Protein AF-0000000080323093 (afdb_homodimer)

Radius of gyration: 22.22 Å; Cα contacts (8 Å, |Δi|>4): 979; chains: 2; bounding box: 50×64×53 Å

Secondary structure (DSSP, 8-state):
--GGGGGGGGSSS--SEEEEEEE-TT--EEEEEEEEEET--HHHHHHHHHH--SHHHHHHH-TTTEEEEEEESS-SSS--TT-EEEEEE-TTSSSPEEEEEEEE-GGGTS--TTHHHHTEEEEEEEEEETTSSSEEEEEEEEEEEETTEEEEEEEEEEEEEESS----SHHHHHHHS-HHHHHHHHHHHHHHHHHHHHHHHHHHHHHH-PPPP---GGGT-/--GGGGGGGGSSS--SEEEEEEE-TT--EEEEEEEEEET--HHHHHHHHHH--SHHHHHHH-TTTEEEEEEES--SSS--TT-EEEEEE-TTSSSPEEEEEEEE-GGGTS-GGGHHHHTEEEEEEEEEETTSSSEEEEEEEEEEEETTEEEEEEEEEEEEEESS----SHHHHHHHS-HHHHHHHHHHHHHHHHHHHHHHHHHHHHHH-PPPP---GGGT-

Structure (mmCIF, N/CA/C/O backbone):
data_AF-0000000080323093-model_v1
#
loop_
_entity.id
_entity.type
_entity.pdbx_description
1 polymer 'DAPG hydrolase PhiG domain-containing protein'
#
loop_
_atom_site.group_PDB
_atom_site.id
_atom_site.type_symbol
_atom_site.label_atom_id
_atom_site.label_alt_id
_atom_site.label_comp_id
_atom_site.label_asym_id
_atom_site.label_entity_id
_atom_site.label_seq_id
_atom_site.pdbx_PDB_ins_code
_atom_site.Cartn_x
_atom_site.Cartn_y
_atom_site.Cartn_z
_atom_site.occupancy
_atom_site.B_iso_or_equiv
_atom_site.auth_seq_id
_atom_site.auth_comp_id
_atom_site.auth_asym_id
_atom_site.auth_atom_id
_atom_site.pdbx_PDB_model_num
ATOM 1 N N . MET A 1 1 ? -12.688 2.469 8.789 1 92 1 MET A N 1
ATOM 2 C CA . MET A 1 1 ? -12.578 2.438 10.242 1 92 1 MET A CA 1
ATOM 3 C C . MET A 1 1 ? -12.906 3.801 10.844 1 92 1 MET A C 1
ATOM 5 O O . MET A 1 1 ? -12.43 4.828 10.359 1 92 1 MET A O 1
ATOM 9 N N . ARG A 1 2 ? -13.719 3.705 11.836 1 95.69 2 ARG A N 1
ATOM 10 C CA . ARG A 1 2 ? -13.945 4.922 12.609 1 95.69 2 ARG A CA 1
ATOM 11 C C . ARG A 1 2 ? -12.844 5.117 13.648 1 95.69 2 ARG A C 1
ATOM 13 O O . ARG A 1 2 ? -12.086 4.191 13.938 1 95.69 2 ARG A O 1
ATOM 20 N N . ILE A 1 3 ? -12.766 6.277 14.125 1 96.12 3 ILE A N 1
ATOM 21 C CA . ILE A 1 3 ? -11.633 6.66 14.961 1 96.12 3 ILE A CA 1
ATOM 22 C C . ILE A 1 3 ? -11.656 5.871 16.266 1 96.12 3 ILE A C 1
ATOM 24 O O . ILE A 1 3 ? -10.609 5.574 16.844 1 96.12 3 ILE A O 1
ATOM 28 N N . GLU A 1 4 ? -12.852 5.418 16.703 1 96.12 4 GLU A N 1
ATOM 29 C CA . GLU A 1 4 ? -13 4.652 17.938 1 96.12 4 GLU A CA 1
ATOM 30 C C . GLU A 1 4 ? -12.359 3.273 17.797 1 96.12 4 GLU A C 1
ATOM 32 O O . GLU A 1 4 ? -12.109 2.602 18.797 1 96.12 4 GLU A O 1
ATOM 37 N N . GLU A 1 5 ? -12.078 2.9 16.625 1 97.12 5 GLU A N 1
ATOM 38 C CA . GLU A 1 5 ? -11.57 1.558 16.359 1 97.12 5 GLU A CA 1
ATOM 39 C C . GLU A 1 5 ? -10.062 1.576 16.109 1 97.12 5 GLU A C 1
ATOM 41 O O . GLU A 1 5 ? -9.492 0.569 15.688 1 97.12 5 GLU A O 1
ATOM 46 N N . VAL A 1 6 ? -9.383 2.65 16.328 1 97.38 6 VAL A N 1
ATOM 47 C CA . VAL A 1 6 ? -8.008 2.852 15.891 1 97.38 6 VAL A CA 1
ATOM 48 C C . VAL A 1 6 ? -7.082 1.861 16.594 1 97.38 6 VAL A C 1
ATOM 50 O O . VAL A 1 6 ? -6.027 1.504 16.078 1 97.38 6 VAL A O 1
ATOM 53 N N . ASN A 1 7 ? -7.457 1.369 17.812 1 97.69 7 ASN A N 1
ATOM 54 C CA . ASN A 1 7 ? -6.621 0.417 18.531 1 97.69 7 ASN A CA 1
ATOM 55 C C . ASN A 1 7 ? -6.508 -0.908 17.781 1 97.69 7 ASN A C 1
ATOM 57 O O . ASN A 1 7 ? -5.617 -1.713 18.062 1 97.69 7 ASN A O 1
ATOM 61 N N . ASP A 1 8 ? -7.395 -1.143 16.797 1 97.25 8 ASP A N 1
ATOM 62 C CA . ASP A 1 8 ? -7.285 -2.338 15.969 1 97.25 8 ASP A CA 1
ATOM 63 C C . ASP A 1 8 ? -5.961 -2.361 15.203 1 97.25 8 ASP A C 1
ATOM 65 O O . ASP A 1 8 ? -5.488 -3.426 14.812 1 97.25 8 ASP A O 1
ATOM 69 N N . LEU A 1 9 ? -5.355 -1.22 14.977 1 97.62 9 LEU A N 1
ATOM 70 C CA . LEU A 1 9 ? -4.082 -1.135 14.273 1 97.62 9 LEU A CA 1
ATOM 71 C C . LEU A 1 9 ? -2.969 -1.793 15.078 1 97.62 9 LEU A C 1
ATOM 73 O O . LEU A 1 9 ? -1.902 -2.1 14.539 1 97.62 9 LEU A O 1
ATOM 77 N N . LEU A 1 10 ? -3.176 -1.991 16.375 1 97.19 10 LEU A N 1
ATOM 78 C CA . LEU A 1 10 ? -2.176 -2.605 17.234 1 97.19 10 LEU A CA 1
ATOM 79 C C . LEU A 1 10 ? -2.195 -4.125 17.094 1 97.19 10 LEU A C 1
ATOM 81 O O . LEU A 1 10 ? -1.268 -4.805 17.547 1 97.19 10 LEU A O 1
ATOM 85 N N . ASN A 1 11 ? -3.252 -4.652 16.516 1 94.56 11 ASN A N 1
ATOM 86 C CA . ASN A 1 11 ? -3.338 -6.094 16.312 1 94.56 11 ASN A CA 1
ATOM 87 C C . ASN A 1 11 ? -2.381 -6.562 15.219 1 94.56 11 ASN A C 1
ATOM 89 O O . ASN A 1 11 ? -2.084 -5.812 14.281 1 94.56 11 ASN A O 1
ATOM 93 N N . PRO A 1 12 ? -1.91 -7.855 15.367 1 93.19 12 PRO A N 1
ATOM 94 C CA . PRO A 1 12 ? -1.049 -8.383 14.312 1 93.19 12 PRO A CA 1
ATOM 95 C C . PRO A 1 12 ? -1.768 -8.508 12.969 1 93.19 12 PRO A C 1
ATOM 97 O O . PRO A 1 12 ? -2.988 -8.68 12.93 1 93.19 12 PRO A O 1
ATOM 100 N N . GLY A 1 13 ? -0.981 -8.477 11.961 1 94 13 GLY A N 1
ATOM 101 C CA . GLY A 1 13 ? -1.533 -8.656 10.625 1 94 13 GLY A CA 1
ATOM 102 C C . GLY A 1 13 ? -2.107 -7.379 10.039 1 94 13 GLY A C 1
ATOM 103 O O . GLY A 1 13 ? -1.53 -6.305 10.203 1 94 13 GLY A O 1
ATOM 104 N N . TYR A 1 14 ? -3.107 -7.543 9.148 1 96.62 14 TYR A N 1
ATOM 105 C CA . TYR A 1 14 ? -3.697 -6.418 8.43 1 96.62 14 TYR A CA 1
ATOM 106 C C . TYR A 1 14 ? -5.215 -6.414 8.578 1 96.62 14 TYR A C 1
ATOM 108 O O . TYR A 1 14 ? -5.82 -7.449 8.867 1 96.62 14 TYR A O 1
ATOM 116 N N . LEU A 1 15 ? -5.801 -5.285 8.43 1 97.25 15 LEU A N 1
ATOM 117 C CA . LEU A 1 15 ? -7.242 -5.102 8.539 1 97.25 15 LEU A CA 1
ATOM 118 C C . LEU A 1 15 ? -7.922 -5.332 7.191 1 97.25 15 LEU A C 1
ATOM 120 O O . LEU A 1 15 ? -7.27 -5.289 6.148 1 97.25 15 LEU A O 1
ATOM 124 N N . PRO A 1 16 ? -9.258 -5.551 7.184 1 97.25 16 PRO A N 1
ATOM 125 C CA . PRO A 1 16 ? -9.984 -5.773 5.93 1 97.25 16 PRO A CA 1
ATOM 126 C C . PRO A 1 16 ? -9.945 -4.566 5 1 97.25 16 PRO A C 1
ATOM 128 O O . PRO A 1 16 ? -10.203 -4.695 3.803 1 97.25 16 PRO A O 1
ATOM 131 N N . PHE A 1 17 ? -9.695 -3.395 5.512 1 97.81 17 PHE A N 1
ATOM 132 C CA . PHE A 1 17 ? -9.57 -2.162 4.742 1 97.81 17 PHE A CA 1
ATOM 133 C C . PHE A 1 17 ? -8.266 -1.45 5.074 1 97.81 17 PHE A C 1
ATOM 135 O O . PHE A 1 17 ? -8.125 -0.864 6.148 1 97.81 17 PHE A O 1
ATOM 142 N N . GLU A 1 18 ? -7.309 -1.492 4.105 1 98.31 18 GLU A N 1
ATOM 143 C CA . GLU A 1 18 ? -5.969 -0.984 4.383 1 98.31 18 GLU A CA 1
ATOM 144 C C . GLU A 1 18 ? -5.609 0.165 3.447 1 98.31 18 GLU A C 1
ATOM 146 O O . GLU A 1 18 ? -4.691 0.937 3.729 1 98.31 18 GLU A O 1
ATOM 151 N N . ALA A 1 19 ? -6.254 0.264 2.299 1 98.62 19 ALA A N 1
ATOM 152 C CA . ALA A 1 19 ? -6.039 1.383 1.385 1 98.62 19 ALA A CA 1
ATOM 153 C C . ALA A 1 19 ? -7.277 1.64 0.533 1 98.62 19 ALA A C 1
ATOM 155 O O . ALA A 1 19 ? -7.863 0.706 -0.022 1 98.62 19 ALA A O 1
ATOM 156 N N . GLY A 1 20 ? -7.613 2.824 0.423 1 98.44 20 GLY A N 1
ATOM 157 C CA . GLY A 1 20 ? -8.812 3.266 -0.27 1 98.44 20 GLY A CA 1
ATOM 158 C C . GLY A 1 20 ? -9.523 4.41 0.431 1 98.44 20 GLY A C 1
ATOM 159 O O . GLY A 1 20 ? -8.922 5.098 1.265 1 98.44 20 GLY A O 1
ATOM 160 N N . TYR A 1 21 ? -10.734 4.695 -0.015 1 98.5 21 TYR A N 1
ATOM 161 C CA . TYR A 1 21 ? -11.586 5.699 0.622 1 98.5 21 TYR A CA 1
ATOM 162 C C . TYR A 1 21 ? -13.039 5.25 0.644 1 98.5 21 TYR A C 1
ATOM 164 O O . TYR A 1 21 ? -13.477 4.508 -0.236 1 98.5 21 TYR A O 1
ATOM 172 N N . LYS A 1 22 ? -13.688 5.672 1.639 1 97.75 22 LYS A N 1
ATOM 173 C CA . LYS A 1 22 ? -15.078 5.293 1.828 1 97.75 22 LYS A CA 1
ATOM 174 C C . LYS A 1 22 ? -15.836 6.348 2.631 1 97.75 22 LYS A C 1
ATOM 176 O O . LYS A 1 22 ? -15.289 6.93 3.568 1 97.75 22 LYS A O 1
ATOM 181 N N . ARG A 1 23 ? -17.078 6.59 2.262 1 98.31 23 ARG A N 1
ATOM 182 C CA . ARG A 1 23 ? -17.953 7.496 2.996 1 98.31 23 ARG A CA 1
ATOM 183 C C . ARG A 1 23 ? -18.984 6.719 3.814 1 98.31 23 ARG A C 1
ATOM 185 O O . ARG A 1 23 ? -19.656 5.828 3.293 1 98.31 23 ARG A O 1
ATOM 192 N N . TYR A 1 24 ? -19.094 6.996 5.051 1 98.06 24 TYR A N 1
ATOM 193 C CA . TYR A 1 24 ? -20.078 6.383 5.938 1 98.06 24 TYR A CA 1
ATOM 194 C C . TYR A 1 24 ? -21.438 7.047 5.781 1 98.06 24 TYR A C 1
ATOM 196 O O . TYR A 1 24 ? -21.562 8.102 5.148 1 98.06 24 TYR A O 1
ATOM 204 N N . GLU A 1 25 ? -22.453 6.48 6.406 1 97.88 25 GLU A N 1
ATOM 205 C CA . GLU A 1 25 ? -23.828 6.934 6.258 1 97.88 25 GLU A CA 1
ATOM 206 C C . GLU A 1 25 ? -24.016 8.336 6.82 1 97.88 25 GLU A C 1
ATOM 208 O O . GLU A 1 25 ? -24.844 9.109 6.328 1 97.88 25 GLU A O 1
ATOM 213 N N . ASP A 1 26 ? -23.281 8.688 7.805 1 98.19 26 ASP A N 1
ATOM 214 C CA . ASP A 1 26 ? -23.406 10.008 8.406 1 98.19 26 ASP A CA 1
ATOM 215 C C . ASP A 1 26 ? -22.547 11.031 7.66 1 98.19 26 ASP A C 1
ATOM 217 O O . ASP A 1 26 ? -22.406 12.172 8.102 1 98.19 26 ASP A O 1
ATOM 221 N N . GLY A 1 27 ? -21.891 10.578 6.582 1 98.56 27 GLY A N 1
ATOM 222 C CA . GLY A 1 27 ? -21.156 11.492 5.711 1 98.56 27 GLY A CA 1
ATOM 223 C C . GLY A 1 27 ? -19.672 11.523 5.992 1 98.56 27 GLY A C 1
ATOM 224 O O . GLY A 1 27 ? -18.906 12.117 5.227 1 98.56 27 GLY A O 1
ATOM 225 N N . LEU A 1 28 ? -19.25 10.914 7.125 1 98.75 28 LEU A N 1
ATOM 226 C CA . LEU A 1 28 ? -17.828 10.844 7.418 1 98.75 28 LEU A CA 1
ATOM 227 C C . LEU A 1 28 ? -17.062 10.172 6.277 1 98.75 28 LEU A C 1
ATOM 229 O O . LEU A 1 28 ? -17.438 9.078 5.84 1 98.75 28 LEU A O 1
ATOM 233 N N . LEU A 1 29 ? -16.125 10.898 5.695 1 98.69 29 LEU A N 1
ATOM 234 C CA . LEU A 1 29 ? -15.266 10.352 4.641 1 98.69 29 LEU A CA 1
ATOM 235 C C . LEU A 1 29 ? -13.945 9.859 5.215 1 98.69 29 LEU A C 1
ATOM 237 O O . LEU A 1 29 ? -13.18 10.641 5.789 1 98.69 29 LEU A O 1
ATOM 241 N N . VAL A 1 30 ? -13.656 8.586 5.051 1 98.75 30 VAL A N 1
ATOM 242 C CA . VAL A 1 30 ? -12.445 7.988 5.605 1 98.75 30 VAL A CA 1
ATOM 243 C C . VAL A 1 30 ? -11.508 7.574 4.473 1 98.75 30 VAL A C 1
ATOM 245 O O . VAL A 1 30 ? -11.953 7.082 3.436 1 98.75 30 VAL A O 1
ATOM 248 N N . VAL A 1 31 ? -10.25 7.891 4.637 1 98.81 31 VAL A N 1
ATOM 249 C CA . VAL A 1 31 ? -9.195 7.496 3.711 1 98.81 31 VAL A CA 1
ATOM 250 C C . VAL A 1 31 ? -8.156 6.648 4.441 1 98.81 31 VAL A C 1
ATOM 252 O O . VAL A 1 31 ? -7.746 6.977 5.559 1 98.81 31 VAL A O 1
ATOM 255 N N . ALA A 1 32 ? -7.824 5.539 3.887 1 98.75 32 ALA A N 1
ATOM 256 C CA . ALA A 1 32 ? -6.727 4.695 4.352 1 98.75 32 ALA A CA 1
ATOM 257 C C . ALA A 1 32 ? -5.652 4.547 3.277 1 98.75 32 ALA A C 1
ATOM 259 O O . ALA A 1 32 ? -5.965 4.383 2.096 1 98.75 32 ALA A O 1
ATOM 260 N N . ALA A 1 33 ? -4.426 4.707 3.67 1 98.44 33 ALA A N 1
ATOM 261 C CA . ALA A 1 33 ? -3.287 4.461 2.791 1 98.44 33 ALA A CA 1
ATOM 262 C C . ALA A 1 33 ? -2.248 3.578 3.475 1 98.44 33 ALA A C 1
ATOM 264 O O . ALA A 1 33 ? -1.997 3.719 4.676 1 98.44 33 ALA A O 1
ATOM 265 N N . ARG A 1 34 ? -1.697 2.695 2.789 1 97.31 34 ARG A N 1
ATOM 266 C CA . ARG A 1 34 ? -0.634 1.823 3.275 1 97.31 34 ARG A CA 1
ATOM 267 C C . ARG A 1 34 ? 0.644 2.014 2.465 1 97.31 34 ARG A C 1
ATOM 269 O O . ARG A 1 34 ? 0.607 2.031 1.233 1 97.31 34 ARG A O 1
ATOM 276 N N . SER A 1 35 ? 1.753 2.096 3.143 1 97.19 35 SER A N 1
ATOM 277 C CA . SER A 1 35 ? 3.055 2.266 2.506 1 97.19 35 SER A CA 1
ATOM 278 C C . SER A 1 35 ? 4.098 1.336 3.121 1 97.19 35 SER A C 1
ATOM 280 O O . SER A 1 35 ? 4.184 1.217 4.344 1 97.19 35 SER A O 1
ATOM 282 N N . SER A 1 36 ? 4.77 0.606 2.301 1 96.12 36 SER A N 1
ATOM 283 C CA . SER A 1 36 ? 6.012 -0.037 2.713 1 96.12 36 SER A CA 1
ATOM 284 C C . SER A 1 36 ? 7.219 0.845 2.41 1 96.12 36 SER A C 1
ATOM 286 O O . SER A 1 36 ? 7.48 1.167 1.249 1 96.12 36 SER A O 1
ATOM 288 N N . LEU A 1 37 ? 7.863 1.289 3.359 1 96.62 37 LEU A N 1
ATOM 289 C CA . LEU A 1 37 ? 9.023 2.158 3.227 1 96.62 37 LEU A CA 1
ATOM 290 C C . LEU A 1 37 ? 10.312 1.396 3.535 1 96.62 37 LEU A C 1
ATOM 292 O O . LEU A 1 37 ? 10.633 1.164 4.703 1 96.62 37 LEU A O 1
ATOM 296 N N . MET A 1 38 ? 11.039 1.141 2.475 1 94.62 38 MET A N 1
ATOM 297 C CA . MET A 1 38 ? 12.234 0.312 2.596 1 94.62 38 MET A CA 1
ATOM 298 C C . MET A 1 38 ? 13.383 1.093 3.238 1 94.62 38 MET A C 1
ATOM 300 O O . MET A 1 38 ? 13.555 2.281 2.965 1 94.62 38 MET A O 1
ATOM 304 N N . ASN A 1 39 ? 14.109 0.459 4.121 1 95.38 39 ASN A N 1
ATOM 305 C CA . ASN A 1 39 ? 15.32 0.994 4.738 1 95.38 39 ASN A CA 1
ATOM 306 C C . ASN A 1 39 ? 15.016 2.209 5.609 1 95.38 39 ASN A C 1
ATOM 308 O O . ASN A 1 39 ? 15.898 3.031 5.863 1 95.38 39 ASN A O 1
ATOM 312 N N . ILE A 1 40 ? 13.82 2.412 5.902 1 97.12 40 ILE A N 1
ATOM 313 C CA . ILE A 1 40 ? 13.367 3.514 6.746 1 97.12 40 ILE A CA 1
ATOM 314 C C . ILE A 1 40 ? 12.719 2.959 8.016 1 97.12 40 ILE A C 1
ATOM 316 O O . ILE A 1 40 ? 11.961 1.991 7.961 1 97.12 40 ILE A O 1
ATOM 320 N N . THR A 1 41 ? 13.016 3.504 9.172 1 97.12 41 THR A N 1
ATOM 321 C CA . THR A 1 41 ? 12.453 3.066 10.445 1 97.12 41 THR A CA 1
ATOM 322 C C . THR A 1 41 ? 11.438 4.078 10.961 1 97.12 41 THR A C 1
ATOM 324 O O . THR A 1 41 ? 11.375 5.211 10.477 1 97.12 41 THR A O 1
ATOM 327 N N . GLY A 1 42 ? 10.695 3.605 11.984 1 97.06 42 GLY A N 1
ATOM 328 C CA . GLY A 1 42 ? 9.789 4.523 12.656 1 97.06 42 GLY A CA 1
ATOM 329 C C . GLY A 1 42 ? 10.492 5.734 13.234 1 97.06 42 GLY A C 1
ATOM 330 O O . GLY A 1 42 ? 9.961 6.848 13.203 1 97.06 42 GLY A O 1
ATOM 331 N N . LYS A 1 43 ? 11.695 5.52 13.812 1 95.88 43 LYS A N 1
ATOM 332 C CA . LYS A 1 43 ? 12.5 6.609 14.359 1 95.88 43 LYS A CA 1
ATOM 333 C C . LYS A 1 43 ? 12.781 7.672 13.305 1 95.88 43 LYS A C 1
ATOM 335 O O . LYS A 1 43 ? 12.719 8.867 13.586 1 95.88 43 LYS A O 1
ATOM 340 N N . MET A 1 44 ? 13.102 7.262 12.102 1 97.19 44 MET A N 1
ATOM 341 C CA . MET A 1 44 ? 13.398 8.188 11.008 1 97.19 44 MET A CA 1
ATOM 342 C C . MET A 1 44 ? 12.156 8.984 10.625 1 97.19 44 MET A C 1
ATOM 344 O O . MET A 1 44 ? 12.25 10.164 10.281 1 97.19 44 MET A O 1
ATOM 348 N N . ILE A 1 45 ? 10.992 8.32 10.617 1 97.06 45 ILE A N 1
ATOM 349 C CA . ILE A 1 45 ? 9.734 8.992 10.305 1 97.06 45 ILE A CA 1
ATOM 350 C C . ILE A 1 45 ? 9.453 10.078 11.336 1 97.06 45 ILE A C 1
ATOM 352 O O . ILE A 1 45 ? 9.094 11.203 10.984 1 97.06 45 ILE A O 1
ATOM 356 N N . GLU A 1 46 ? 9.594 9.711 12.609 1 94.56 46 GLU A N 1
ATOM 357 C CA . GLU A 1 46 ? 9.406 10.688 13.672 1 94.56 46 GLU A CA 1
ATOM 358 C C . GLU A 1 46 ? 10.352 11.867 13.516 1 94.56 46 GLU A C 1
ATOM 360 O O . GLU A 1 46 ? 9.953 13.016 13.695 1 94.56 46 GLU A O 1
ATOM 365 N N . TRP A 1 47 ? 11.555 11.539 13.273 1 95.06 47 TRP A N 1
ATOM 366 C CA . TRP A 1 47 ? 12.547 12.578 13.047 1 95.06 47 TRP A CA 1
ATOM 367 C C . TRP A 1 47 ? 12.125 13.492 11.898 1 95.06 47 TRP A C 1
ATOM 369 O O . TRP A 1 47 ? 12.211 14.719 12.008 1 95.06 47 TRP A O 1
ATOM 379 N N . TRP A 1 48 ? 11.664 12.938 10.805 1 95.5 48 TRP A N 1
ATOM 380 C CA . TRP A 1 48 ? 11.273 13.688 9.617 1 95.5 48 TRP A CA 1
ATOM 381 C C . TRP A 1 48 ? 10.18 14.695 9.938 1 95.5 48 TRP A C 1
ATOM 383 O O . TRP A 1 48 ? 10.25 15.852 9.516 1 95.5 48 TRP A O 1
ATOM 393 N N . VAL A 1 49 ? 9.148 14.281 10.648 1 94.12 49 VAL A N 1
ATOM 394 C CA . VAL A 1 49 ? 8.016 15.141 10.992 1 94.12 49 VAL A CA 1
ATOM 395 C C . VAL A 1 49 ? 8.508 16.344 11.789 1 94.12 49 VAL A C 1
ATOM 397 O O . VAL A 1 49 ? 8.008 17.453 11.617 1 94.12 49 VAL A O 1
ATOM 400 N N . GLY A 1 50 ? 9.461 16.078 12.625 1 91.25 50 GLY A N 1
ATOM 401 C CA . GLY A 1 50 ? 10.031 17.172 13.398 1 91.25 50 GLY A CA 1
ATOM 402 C C . GLY A 1 50 ? 11.008 18.016 12.609 1 91.25 50 GLY A C 1
ATOM 403 O O . GLY A 1 50 ? 11.25 19.188 12.953 1 91.25 50 GLY A O 1
ATOM 404 N N . TYR A 1 51 ? 11.602 17.469 11.617 1 91.88 51 TYR A N 1
ATOM 405 C CA . TYR A 1 51 ? 12.656 18.094 10.836 1 91.88 51 TYR A CA 1
ATOM 406 C C . TYR A 1 51 ? 12.078 19.109 9.859 1 91.88 51 TYR A C 1
ATOM 408 O O . TYR A 1 51 ? 12.688 20.156 9.602 1 91.88 51 TYR A O 1
ATOM 416 N N . VAL A 1 52 ? 10.914 18.828 9.195 1 92.25 52 VAL A N 1
ATOM 417 C CA . VAL A 1 52 ? 10.328 19.703 8.188 1 92.25 52 VAL A CA 1
ATOM 418 C C . VAL A 1 52 ? 9.883 21.016 8.82 1 92.25 52 VAL A C 1
ATOM 420 O O . VAL A 1 52 ? 9.023 21.031 9.703 1 92.25 52 VAL A O 1
ATOM 423 N N . HIS A 1 53 ? 10.445 22.109 8.344 1 87.88 53 HIS A N 1
ATOM 424 C CA . HIS A 1 53 ? 10.164 23.375 9.008 1 87.88 53 HIS A CA 1
ATOM 425 C C . HIS A 1 53 ? 9.766 24.453 8 1 87.88 53 HIS A C 1
ATOM 427 O O . HIS A 1 53 ? 8.992 25.344 8.328 1 87.88 53 HIS A O 1
ATOM 433 N N . ASN A 1 54 ? 10.391 24.328 6.797 1 93.38 54 ASN A N 1
ATOM 434 C CA . ASN A 1 54 ? 10.164 25.422 5.852 1 93.38 54 ASN A CA 1
ATOM 435 C C . ASN A 1 54 ? 9.648 24.891 4.512 1 93.38 54 ASN A C 1
ATOM 437 O O . ASN A 1 54 ? 9.57 23.688 4.297 1 93.38 54 ASN A O 1
ATOM 441 N N . SER A 1 55 ? 9.305 25.844 3.631 1 96.5 55 SER A N 1
ATOM 442 C CA . SER A 1 55 ? 8.648 25.516 2.371 1 96.5 55 SER A CA 1
ATOM 443 C C . SER A 1 55 ? 9.562 24.703 1.461 1 96.5 55 SER A C 1
ATOM 445 O O . SER A 1 55 ? 9.094 23.844 0.713 1 96.5 55 SER A O 1
ATOM 447 N N . GLU A 1 56 ? 10.789 24.969 1.514 1 95.44 56 GLU A N 1
ATOM 448 C CA . GLU A 1 56 ? 11.719 24.219 0.677 1 95.44 56 GLU A CA 1
ATOM 449 C C . GLU A 1 56 ? 11.734 22.734 1.055 1 95.44 56 GLU A C 1
ATOM 451 O O . GLU A 1 56 ? 11.523 21.859 0.203 1 95.44 56 GLU A O 1
ATOM 456 N N . GLN A 1 57 ? 11.992 22.438 2.314 1 94.06 57 GLN A N 1
ATOM 457 C CA . GLN A 1 57 ? 11.969 21.078 2.812 1 94.06 57 GLN A CA 1
ATOM 458 C C . GLN A 1 57 ? 10.625 20.406 2.525 1 94.06 57 GLN A C 1
ATOM 460 O O . GLN A 1 57 ? 10.578 19.25 2.121 1 94.06 57 GLN A O 1
ATOM 465 N N . TYR A 1 58 ? 9.562 21.172 2.773 1 96.56 58 TYR A N 1
ATOM 466 C CA . TYR A 1 58 ? 8.211 20.672 2.561 1 96.56 58 TYR A CA 1
ATOM 467 C C . TYR A 1 58 ? 7.996 20.281 1.104 1 96.56 58 TYR A C 1
ATOM 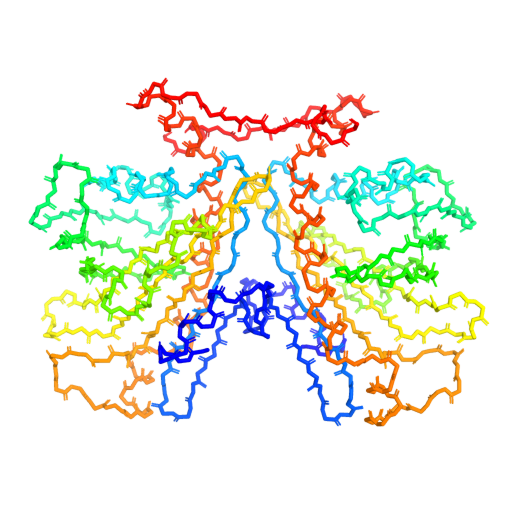469 O O . TYR A 1 58 ? 7.348 19.281 0.814 1 96.56 58 TYR A O 1
ATOM 477 N N . SER A 1 59 ? 8.562 20.969 0.145 1 96.31 59 SER A N 1
ATOM 478 C CA . SER A 1 59 ? 8.398 20.719 -1.283 1 96.31 59 SER A CA 1
ATOM 479 C C . SER A 1 59 ? 9.188 19.5 -1.723 1 96.31 59 SER A C 1
ATOM 481 O O . SER A 1 59 ? 8.844 18.844 -2.717 1 96.31 59 SER A O 1
ATOM 483 N N . TRP A 1 60 ? 10.344 19.156 -0.955 1 95.12 60 TRP A N 1
ATOM 484 C CA . TRP A 1 60 ? 11.062 17.922 -1.255 1 95.12 60 TRP A CA 1
ATOM 485 C C . TRP A 1 60 ? 10.133 16.719 -1.154 1 95.12 60 TRP A C 1
ATOM 487 O O . TRP A 1 60 ? 10.258 15.766 -1.931 1 95.12 60 TRP A O 1
ATOM 497 N N . TRP A 1 61 ? 9.266 16.828 -0.266 1 95.75 61 TRP A N 1
ATOM 498 C CA . TRP A 1 61 ? 8.367 15.711 0.037 1 95.75 61 TRP A CA 1
ATOM 499 C C . TRP A 1 61 ? 7.367 15.492 -1.09 1 95.75 61 TRP A C 1
ATOM 501 O O . TRP A 1 61 ? 6.992 14.359 -1.385 1 95.75 61 TRP A O 1
ATOM 511 N N . HIS A 1 62 ? 6.906 16.547 -1.67 1 96.25 62 HIS A N 1
ATOM 512 C CA . HIS A 1 62 ? 6.004 16.484 -2.814 1 96.25 62 HIS A CA 1
ATOM 513 C C . HIS A 1 62 ? 6.023 17.781 -3.611 1 96.25 62 HIS A C 1
ATOM 515 O O . HIS A 1 62 ? 5.211 18.672 -3.367 1 96.25 62 HIS A O 1
ATOM 521 N N . LYS A 1 63 ? 6.734 17.781 -4.645 1 94.44 63 LYS A N 1
ATOM 522 C CA . LYS A 1 63 ? 7.047 19 -5.383 1 94.44 63 LYS A CA 1
ATOM 523 C C . LYS A 1 63 ? 5.781 19.641 -5.934 1 94.44 63 LYS A C 1
ATOM 525 O O . LYS A 1 63 ? 5.66 20.875 -5.941 1 94.44 63 LYS A O 1
ATOM 530 N N . GLN A 1 64 ? 4.871 18.844 -6.344 1 94.56 64 GLN A N 1
ATOM 531 C CA . GLN A 1 64 ? 3.668 19.391 -6.969 1 94.56 64 GLN A CA 1
ATOM 532 C C . GLN A 1 64 ? 2.65 19.828 -5.918 1 94.56 64 GLN A C 1
ATOM 534 O O . GLN A 1 64 ? 1.974 20.844 -6.09 1 94.56 64 GLN A O 1
ATOM 539 N N . ASP A 1 65 ? 2.516 19.078 -4.84 1 97.38 65 ASP A N 1
ATOM 540 C CA . ASP A 1 65 ? 1.388 19.281 -3.936 1 97.38 65 ASP A CA 1
ATOM 541 C C . ASP A 1 65 ? 1.782 20.172 -2.754 1 97.38 65 ASP A C 1
ATOM 543 O O . ASP A 1 65 ? 0.93 20.812 -2.146 1 97.38 65 ASP A O 1
ATOM 547 N N . HIS A 1 66 ? 3.016 20.141 -2.314 1 97.94 66 HIS A N 1
ATOM 548 C CA . HIS A 1 66 ? 3.438 20.922 -1.149 1 97.94 66 HIS A CA 1
ATOM 549 C C . HIS A 1 66 ? 3.92 22.312 -1.552 1 97.94 66 HIS A C 1
ATOM 551 O O . HIS A 1 66 ? 5.008 22.453 -2.113 1 97.94 66 HIS A O 1
ATOM 557 N N . VAL A 1 67 ? 3.17 23.375 -1.138 1 97.75 67 VAL A N 1
ATOM 558 C CA . VAL A 1 67 ? 3.334 24.719 -1.675 1 97.75 67 VAL A CA 1
ATOM 559 C C . VAL A 1 67 ? 3.959 25.625 -0.617 1 97.75 67 VAL A C 1
ATOM 561 O O . VAL A 1 67 ? 4.832 26.438 -0.925 1 97.75 67 VAL A O 1
ATOM 564 N N . PHE A 1 68 ? 3.502 25.562 0.583 1 97.88 68 PHE A N 1
ATOM 565 C CA . PHE A 1 68 ? 3.926 26.469 1.645 1 97.88 68 PHE A CA 1
ATOM 566 C C . PHE A 1 68 ? 3.934 25.75 2.992 1 97.88 68 PHE A C 1
ATOM 568 O O . PHE A 1 68 ? 3.062 24.922 3.268 1 97.88 68 PHE A O 1
ATOM 575 N N . SER A 1 69 ? 4.906 26.078 3.803 1 96 69 SER A N 1
ATOM 576 C CA . SER A 1 69 ? 5.051 25.531 5.141 1 96 69 SER A CA 1
ATOM 577 C C . SER A 1 69 ? 5.539 26.578 6.133 1 96 69 SER A C 1
ATOM 579 O O . SER A 1 69 ? 6.43 27.375 5.816 1 96 69 SER A O 1
ATOM 581 N N . ASP A 1 70 ? 4.965 26.578 7.238 1 93.69 70 ASP A N 1
ATOM 582 C CA . ASP A 1 70 ? 5.395 27.344 8.406 1 93.69 70 ASP A CA 1
ATOM 583 C C . ASP A 1 70 ? 4.91 26.703 9.695 1 93.69 70 ASP A C 1
ATOM 585 O O . ASP A 1 70 ? 4.277 25.641 9.664 1 93.69 70 ASP A O 1
ATOM 589 N N . TRP A 1 71 ? 5.285 27.266 10.859 1 92.38 71 TRP A N 1
ATOM 590 C CA . TRP A 1 71 ? 4.945 26.625 12.117 1 92.38 71 TRP A CA 1
ATOM 591 C C . TRP A 1 71 ? 4.57 27.641 13.18 1 92.38 71 TRP A C 1
ATOM 593 O O . TRP A 1 71 ? 5.07 28.781 13.164 1 92.38 71 TRP A O 1
ATOM 603 N N . ILE A 1 72 ? 3.693 27.297 13.992 1 88.44 72 ILE A N 1
ATOM 604 C CA . ILE A 1 72 ? 3.387 27.984 15.234 1 88.44 72 ILE A CA 1
ATOM 605 C C . ILE A 1 72 ? 3.709 27.078 16.422 1 88.44 72 ILE A C 1
ATOM 607 O O . ILE A 1 72 ? 3.246 25.938 16.484 1 88.44 72 ILE A O 1
ATOM 611 N N . GLY A 1 73 ? 4.418 27.812 17.5 1 79.81 73 GLY A N 1
ATOM 612 C CA . GLY A 1 73 ? 4.754 27.078 18.703 1 79.81 73 GLY A CA 1
ATOM 613 C C . GLY A 1 73 ? 6.062 26.312 18.594 1 79.81 73 GLY A C 1
ATOM 614 O O . GLY A 1 73 ? 6.922 26.672 17.781 1 79.81 73 GLY A O 1
ATOM 615 N N . GLU A 1 74 ? 6.059 25.453 19.734 1 61.5 74 GLU A N 1
ATOM 616 C CA . GLU A 1 74 ? 7.324 24.781 19.984 1 61.5 74 GLU A CA 1
ATOM 617 C C . GLU A 1 74 ? 7.77 23.969 18.766 1 61.5 74 GLU A C 1
ATOM 619 O O . GLU A 1 74 ? 7.004 23.156 18.25 1 61.5 74 GLU A O 1
ATOM 624 N N . ARG A 1 75 ? 8.547 24.562 17.969 1 62.38 75 ARG A N 1
ATOM 625 C CA . ARG A 1 75 ? 9.312 23.953 16.875 1 62.38 75 ARG A CA 1
ATOM 626 C C . ARG A 1 75 ? 10.797 23.891 17.203 1 62.38 75 ARG A C 1
ATOM 628 O O . ARG A 1 75 ? 11.266 24.594 18.094 1 62.38 75 ARG A O 1
ATOM 635 N N . GLY A 1 76 ? 11.523 22.891 17.109 1 47.09 76 GLY A N 1
ATOM 636 C CA . GLY A 1 76 ? 12.969 22.75 17.172 1 47.09 76 GLY A CA 1
ATOM 637 C C . GLY A 1 76 ? 13.414 21.375 17.609 1 47.09 76 GLY A C 1
ATOM 638 O O . GLY A 1 76 ? 13.602 20.484 16.797 1 47.09 76 GLY A O 1
ATOM 639 N N . THR A 1 77 ? 13.633 21.188 18.812 1 47.62 77 THR A N 1
ATOM 640 C CA . THR A 1 77 ? 14.516 20.125 19.281 1 47.62 77 THR A CA 1
ATOM 641 C C . THR A 1 77 ? 13.93 18.75 18.953 1 47.62 77 THR A C 1
ATOM 643 O O . THR A 1 77 ? 14.055 17.812 19.734 1 47.62 77 THR A O 1
ATOM 646 N N . GLY A 1 78 ? 13.445 18.484 17.812 1 56.22 78 GLY A N 1
ATOM 647 C CA . GLY A 1 78 ? 13.055 17.109 17.547 1 56.22 78 GLY A CA 1
ATOM 648 C C . GLY A 1 78 ? 11.664 16.781 18.062 1 56.22 78 GLY A C 1
ATOM 649 O O . GLY A 1 78 ? 11.211 15.641 17.938 1 56.22 78 GLY A O 1
ATOM 650 N N . LYS A 1 79 ? 10.93 17.938 18.562 1 77.88 79 LYS A N 1
ATOM 651 C CA . LYS A 1 79 ? 9.602 17.688 19.109 1 77.88 79 LYS A CA 1
ATOM 652 C C . LYS A 1 79 ? 8.531 18.438 18.312 1 77.88 79 LYS A C 1
ATOM 654 O O . LYS A 1 79 ? 8.711 19.594 17.969 1 77.88 79 LYS A O 1
ATOM 659 N N . TYR A 1 80 ? 7.555 17.812 17.766 1 90.31 80 TYR A N 1
ATOM 660 C CA . TYR A 1 80 ? 6.492 18.406 16.969 1 90.31 80 TYR A CA 1
ATOM 661 C C . TYR A 1 80 ? 5.164 18.375 17.703 1 90.31 80 TYR A C 1
ATOM 663 O O . TYR A 1 80 ? 4.223 19.094 17.344 1 90.31 80 TYR A O 1
ATOM 671 N N . ILE A 1 81 ? 5.02 17.625 18.75 1 93 81 ILE A N 1
ATOM 672 C CA . ILE A 1 81 ? 3.764 17.469 19.469 1 93 81 ILE A CA 1
ATOM 673 C C . ILE A 1 81 ? 3.414 18.781 20.172 1 93 81 ILE A C 1
ATOM 675 O O . ILE A 1 81 ? 4.258 19.375 20.859 1 93 81 ILE A O 1
ATOM 679 N N . GLY A 1 82 ? 2.221 19.188 20.047 1 91 82 GLY A N 1
ATOM 680 C CA . GLY A 1 82 ? 1.785 20.469 20.578 1 91 82 GLY A CA 1
ATOM 681 C C . GLY A 1 82 ? 1.956 21.625 19.609 1 91 82 GLY A C 1
ATOM 682 O O . GLY A 1 82 ? 1.352 22.672 19.766 1 91 82 GLY A O 1
ATOM 683 N N . GLY A 1 83 ? 2.771 21.391 18.562 1 92.44 83 GLY A N 1
ATOM 684 C CA . GLY A 1 83 ? 2.951 22.375 17.531 1 92.44 83 GLY A CA 1
ATOM 685 C C . GLY A 1 83 ? 1.88 22.328 16.453 1 92.44 83 GLY A C 1
ATOM 686 O O . GLY A 1 83 ? 1.123 21.359 16.375 1 92.44 83 GLY A O 1
ATOM 687 N N . THR A 1 84 ? 1.842 23.484 15.711 1 93.81 84 THR A N 1
ATOM 688 C CA . THR A 1 84 ? 0.907 23.578 14.594 1 93.81 84 THR A CA 1
ATOM 689 C C . THR A 1 84 ? 1.646 23.859 13.289 1 93.81 84 THR A C 1
ATOM 691 O O . THR A 1 84 ? 2.328 24.891 13.172 1 93.81 84 THR A O 1
ATOM 694 N N . HIS A 1 85 ? 1.543 22.953 12.406 1 95.12 85 HIS A N 1
ATOM 695 C CA . HIS A 1 85 ? 2.08 23.109 11.062 1 95.12 85 HIS A CA 1
ATOM 696 C C . HIS A 1 85 ? 1.107 23.875 10.172 1 95.12 85 HIS A C 1
ATOM 698 O O . HIS A 1 85 ? -0.031 23.453 9.977 1 95.12 85 HIS A O 1
ATOM 704 N N . ILE A 1 86 ? 1.542 25.047 9.68 1 95.75 86 ILE A N 1
ATOM 705 C CA . ILE A 1 86 ? 0.8 25.797 8.672 1 95.75 86 ILE A CA 1
ATOM 706 C C . ILE A 1 86 ? 1.183 25.312 7.277 1 95.75 86 ILE A C 1
ATOM 708 O O . ILE A 1 86 ? 2.295 25.562 6.809 1 95.75 86 ILE A O 1
ATOM 712 N N . ALA A 1 87 ? 0.283 24.609 6.645 1 97.25 87 ALA A N 1
ATOM 713 C CA . ALA A 1 87 ? 0.591 23.953 5.383 1 97.25 87 ALA A CA 1
ATOM 714 C C . ALA A 1 87 ? -0.369 24.391 4.281 1 97.25 87 ALA A C 1
ATOM 716 O O . ALA A 1 87 ? -1.588 24.375 4.473 1 97.25 87 ALA A O 1
ATOM 717 N N . HIS A 1 88 ? 0.135 24.875 3.123 1 98.19 88 HIS A N 1
ATOM 718 C CA . HIS A 1 88 ? -0.635 25.016 1.894 1 98.19 88 HIS A CA 1
ATOM 719 C C . HIS A 1 88 ? -0.322 23.891 0.91 1 98.19 88 HIS A C 1
ATOM 721 O O . HIS A 1 88 ? 0.829 23.734 0.498 1 98.19 88 HIS A O 1
ATOM 727 N N . GLU A 1 89 ? -1.339 23.109 0.549 1 97.06 89 GLU A N 1
ATOM 728 C CA . GLU A 1 89 ? -1.062 21.969 -0.318 1 97.06 89 GLU A CA 1
ATOM 729 C C . GLU A 1 89 ? -2.258 21.656 -1.214 1 97.06 89 GLU A C 1
ATOM 731 O O . GLU A 1 89 ? -3.389 22.031 -0.904 1 97.06 89 GLU A O 1
ATOM 736 N N . ARG A 1 90 ? -2.082 20.969 -2.346 1 95.75 90 ARG A N 1
ATOM 737 C CA . ARG A 1 90 ? -3.09 20.672 -3.361 1 95.75 90 ARG A CA 1
ATOM 738 C C . ARG A 1 90 ? -3.768 19.344 -3.092 1 95.75 90 ARG A C 1
ATOM 740 O O . ARG A 1 90 ? -4.863 19.078 -3.594 1 95.75 90 ARG A O 1
ATOM 747 N N . LEU A 1 91 ? -3.27 18.484 -2.389 1 94.5 91 LEU A N 1
ATOM 748 C CA . LEU A 1 91 ? -3.811 17.203 -1.953 1 94.5 91 LEU A CA 1
ATOM 749 C C . LEU A 1 91 ? -4.281 16.391 -3.146 1 94.5 91 LEU A C 1
ATOM 751 O O . LEU A 1 91 ? -5.395 15.852 -3.141 1 94.5 91 LEU A O 1
ATOM 755 N N . GLY A 1 92 ? -3.525 16.344 -4.266 1 90.69 92 GLY A N 1
ATOM 756 C CA . GLY A 1 92 ? -3.807 15.516 -5.434 1 90.69 92 GLY A CA 1
ATOM 757 C C . GLY A 1 92 ? -4.699 16.203 -6.449 1 90.69 92 GLY A C 1
ATOM 758 O O . GLY A 1 92 ? -5.137 15.578 -7.418 1 90.69 92 GLY A O 1
ATOM 759 N N . GLY A 1 93 ? -5.094 17.438 -6.207 1 91.12 93 GLY A N 1
ATOM 760 C CA . GLY A 1 93 ? -5.914 18.219 -7.125 1 91.12 93 GLY A CA 1
ATOM 761 C C . GLY A 1 93 ? -5.293 19.547 -7.496 1 91.12 93 GLY A C 1
ATOM 762 O O . GLY A 1 93 ? -4.09 19.75 -7.316 1 91.12 93 GLY A O 1
ATOM 763 N N . GLU A 1 94 ? -6.176 20.391 -8.031 1 91.88 94 GLU A N 1
ATOM 764 C CA . GLU A 1 94 ? -5.695 21.688 -8.516 1 91.88 94 GLU A CA 1
ATOM 765 C C . GLU A 1 94 ? -5.77 22.75 -7.418 1 91.88 94 GLU A C 1
ATOM 767 O O . GLU A 1 94 ? -4.957 23.672 -7.387 1 91.88 94 GLU A O 1
ATOM 772 N N . GLU A 1 95 ? -6.66 22.578 -6.602 1 93.75 95 GLU A N 1
ATOM 773 C CA . GLU A 1 95 ? -6.918 23.578 -5.578 1 93.75 95 GLU A CA 1
ATOM 774 C C . GLU A 1 95 ? -5.875 23.516 -4.469 1 93.75 95 GLU A C 1
ATOM 776 O O . GLU A 1 95 ? -5.484 22.438 -4.039 1 93.75 95 GLU A O 1
ATOM 781 N N . ILE A 1 96 ? -5.449 24.734 -4.051 1 96.75 96 ILE A N 1
ATOM 782 C CA . ILE A 1 96 ? -4.555 24.828 -2.902 1 96.75 96 ILE A CA 1
ATOM 783 C C . ILE A 1 96 ? -5.371 24.938 -1.616 1 96.75 96 ILE A C 1
ATOM 785 O O . ILE A 1 96 ? -6.188 25.844 -1.467 1 96.75 96 ILE A O 1
ATOM 789 N N . HIS A 1 97 ? -5.215 24 -0.736 1 96.62 97 HIS A N 1
ATOM 790 C CA . HIS A 1 97 ? -5.836 24.016 0.584 1 96.62 97 HIS A CA 1
ATOM 791 C C . HIS A 1 97 ? -4.902 24.625 1.627 1 96.62 97 HIS A C 1
ATOM 793 O O . HIS A 1 97 ? -3.74 24.234 1.731 1 96.62 97 HIS A O 1
ATOM 799 N N . LYS A 1 98 ? -5.379 25.625 2.334 1 97.94 98 LYS A N 1
ATOM 800 C CA . LYS A 1 98 ? -4.629 26.234 3.43 1 97.94 98 LYS A CA 1
ATOM 801 C C . LYS A 1 98 ? -5.027 25.625 4.773 1 97.94 98 LYS A C 1
ATOM 803 O O . LYS A 1 98 ? -6.125 25.875 5.27 1 97.94 98 LYS A O 1
ATOM 808 N N . LEU A 1 99 ? -4.098 24.891 5.371 1 97.88 99 LEU A N 1
ATOM 809 C CA . LEU A 1 99 ? -4.414 24.031 6.504 1 97.88 99 LEU A CA 1
ATOM 810 C C . LEU A 1 99 ? -3.592 24.422 7.73 1 97.88 99 LEU A C 1
ATOM 812 O O . LEU A 1 99 ? -2.465 24.906 7.598 1 97.88 99 LEU A O 1
ATOM 816 N N . ARG A 1 100 ? -4.188 24.266 8.859 1 96.62 100 ARG A N 1
ATOM 817 C CA . ARG A 1 100 ? -3.492 24.203 10.141 1 96.62 100 ARG A CA 1
ATOM 818 C C . ARG A 1 100 ? -3.543 22.797 10.727 1 96.62 100 ARG A C 1
ATOM 820 O O . ARG A 1 100 ? -4.621 22.297 11.047 1 96.62 100 ARG A O 1
ATOM 827 N N . ILE A 1 101 ? -2.428 22.188 10.852 1 96.81 101 ILE A N 1
ATOM 828 C CA . ILE A 1 101 ? -2.309 20.812 11.336 1 96.81 101 ILE A CA 1
ATOM 829 C C . ILE A 1 101 ? -1.697 20.812 12.734 1 96.81 101 ILE A C 1
ATOM 831 O O . ILE A 1 101 ? -0.501 21.062 12.891 1 96.81 101 ILE A O 1
ATOM 835 N N . THR A 1 102 ? -2.471 20.547 13.711 1 95.75 102 THR A N 1
ATOM 836 C CA . THR A 1 102 ? -2.01 20.562 15.094 1 95.75 102 THR A CA 1
ATOM 837 C C . THR A 1 102 ? -1.714 19.141 15.578 1 95.75 102 THR A C 1
ATOM 839 O O . THR A 1 102 ? -2.615 18.297 15.648 1 95.75 102 THR A O 1
ATOM 842 N N . PHE A 1 103 ? -0.477 18.922 15.953 1 96.25 103 PHE A N 1
ATOM 843 C CA . PHE A 1 103 ? -0.033 17.578 16.344 1 96.25 103 PHE A CA 1
ATOM 844 C C . PHE A 1 103 ? -0.366 17.312 17.812 1 96.25 103 PHE A C 1
ATOM 846 O O . PHE A 1 103 ? -0.214 18.203 18.656 1 96.25 103 PHE A O 1
ATOM 853 N N . LEU A 1 104 ? -0.837 16.156 18.047 1 95.62 104 LEU A N 1
ATOM 854 C CA . LEU A 1 104 ? -1.296 15.773 19.375 1 95.62 104 LEU A CA 1
ATOM 855 C C . LEU A 1 104 ? -0.514 14.57 19.875 1 95.62 104 LEU A C 1
ATOM 857 O O . LEU A 1 104 ? 0.062 13.82 19.094 1 95.62 104 LEU A O 1
ATOM 861 N N . ASP A 1 105 ? -0.494 14.453 21.203 1 95.5 105 ASP A N 1
ATOM 862 C CA . ASP A 1 105 ? 0.055 13.25 21.828 1 95.5 105 ASP A CA 1
ATOM 863 C C . ASP A 1 105 ? -0.703 12.008 21.359 1 95.5 105 ASP A C 1
ATOM 865 O O . ASP A 1 105 ? -1.934 11.969 21.422 1 95.5 105 ASP A O 1
ATOM 869 N N . PRO A 1 106 ? 0.059 11 20.875 1 96.56 106 PRO A N 1
ATOM 870 C CA . PRO A 1 106 ? -0.595 9.766 20.438 1 96.56 106 PRO A CA 1
ATOM 871 C C . PRO A 1 106 ? -1.531 9.195 21.5 1 96.56 106 PRO A C 1
ATOM 873 O O . PRO A 1 106 ? -2.531 8.555 21.172 1 96.56 106 PRO A O 1
ATOM 876 N N . ALA A 1 107 ? -1.278 9.414 22.75 1 96.56 107 ALA A N 1
ATOM 877 C CA . ALA A 1 107 ? -2.064 8.852 23.844 1 96.56 107 ALA A CA 1
ATOM 878 C C . ALA A 1 107 ? -3.482 9.422 23.844 1 96.56 107 ALA A C 1
ATOM 880 O O . ALA A 1 107 ? -4.371 8.875 24.5 1 96.56 107 ALA A O 1
ATOM 881 N N . THR A 1 108 ? -3.682 10.461 23.172 1 96.25 108 THR A N 1
ATOM 882 C CA . THR A 1 108 ? -5.008 11.062 23.125 1 96.25 108 THR A CA 1
ATOM 883 C C . THR A 1 108 ? -5.953 10.219 22.266 1 96.25 108 THR A C 1
ATOM 885 O O . THR A 1 108 ? -7.172 10.391 22.328 1 96.25 108 THR A O 1
ATOM 888 N N . VAL A 1 109 ? -5.387 9.336 21.438 1 96.81 109 VAL A N 1
ATOM 889 C CA . VAL A 1 109 ? -6.266 8.664 20.484 1 96.81 109 VAL A CA 1
ATOM 890 C C . VAL A 1 109 ? -6.051 7.152 20.562 1 96.81 109 VAL A C 1
ATOM 892 O O . VAL A 1 109 ? -6.918 6.371 20.156 1 96.81 109 VAL A O 1
ATOM 895 N N . MET A 1 110 ? -4.957 6.766 21.078 1 97.19 110 MET A N 1
ATOM 896 C CA . MET A 1 110 ? -4.609 5.348 21.062 1 97.19 110 MET A CA 1
ATOM 897 C C . MET A 1 110 ? -3.969 4.93 22.375 1 97.19 110 MET A C 1
ATOM 899 O O . MET A 1 110 ? -3.332 5.742 23.047 1 97.19 110 MET A O 1
ATOM 903 N N . ASP A 1 111 ? -4.141 3.65 22.766 1 96.94 111 ASP A N 1
ATOM 904 C CA . ASP A 1 111 ? -3.412 3.066 23.891 1 96.94 111 ASP A CA 1
ATOM 905 C C . ASP A 1 111 ? -1.93 2.908 23.547 1 96.94 111 ASP A C 1
ATOM 907 O O . ASP A 1 111 ? -1.553 2.025 22.781 1 96.94 111 ASP A O 1
ATOM 911 N N . THR A 1 112 ? -1.074 3.693 24.188 1 97.12 112 THR A N 1
ATOM 912 C CA . THR A 1 112 ? 0.337 3.719 23.812 1 97.12 112 THR A CA 1
ATOM 913 C C . THR A 1 112 ? 1.152 2.818 24.734 1 97.12 112 THR A C 1
ATOM 915 O O . THR A 1 112 ? 2.383 2.791 24.656 1 97.12 112 THR A O 1
ATOM 918 N N . SER A 1 113 ? 0.52 2.07 25.594 1 95.94 113 SER A N 1
ATOM 919 C CA . SER A 1 113 ? 1.22 1.266 26.578 1 95.94 113 SER A CA 1
ATOM 920 C C . SER A 1 113 ? 2.027 0.152 25.922 1 95.94 113 SER A C 1
ATOM 922 O O . SER A 1 113 ? 3.01 -0.329 26.5 1 95.94 113 SER A O 1
ATOM 924 N N . ARG A 1 114 ? 1.725 -0.242 24.797 1 92.56 114 ARG A N 1
ATOM 925 C CA . ARG A 1 114 ? 2.391 -1.373 24.156 1 92.56 114 ARG A CA 1
ATOM 926 C C . ARG A 1 114 ? 3.309 -0.905 23.031 1 92.56 114 ARG A C 1
ATOM 928 O O . ARG A 1 114 ? 3.871 -1.724 22.297 1 92.56 114 ARG A O 1
ATOM 935 N N . PHE A 1 115 ? 3.471 0.351 22.828 1 96.5 115 PHE A N 1
ATOM 936 C CA . PHE A 1 115 ? 4.203 0.883 21.688 1 96.5 115 PHE A CA 1
ATOM 937 C C . PHE A 1 115 ? 5.641 0.375 21.688 1 96.5 115 PHE A C 1
ATOM 939 O O . PHE A 1 115 ? 6.129 -0.109 20.656 1 96.5 115 PHE A O 1
ATOM 946 N N . ALA A 1 116 ? 6.289 0.486 22.812 1 93.44 116 ALA A N 1
ATOM 947 C CA . ALA A 1 116 ? 7.691 0.08 22.906 1 93.44 116 ALA A CA 1
ATOM 948 C C . ALA A 1 116 ? 7.852 -1.41 22.625 1 93.44 116 ALA A C 1
ATOM 950 O O . ALA A 1 116 ? 8.742 -1.812 21.859 1 93.44 116 ALA A O 1
ATOM 951 N N . GLU A 1 117 ? 7.004 -2.207 23.172 1 93.88 117 GLU A N 1
ATOM 952 C CA . G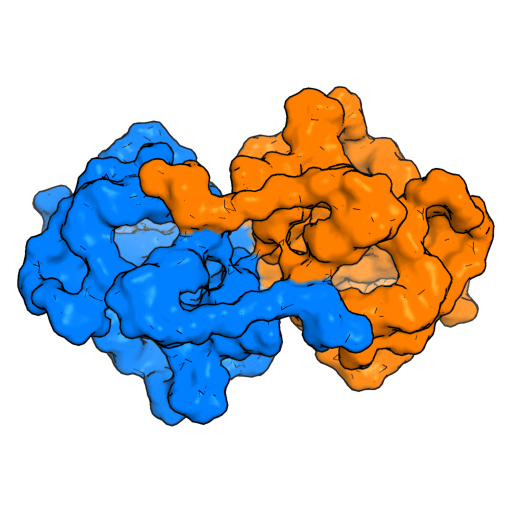LU A 1 117 ? 7.055 -3.656 22.984 1 93.88 117 GLU A CA 1
ATOM 953 C C . GLU A 1 117 ? 6.816 -4.043 21.531 1 93.88 117 GLU A C 1
ATOM 955 O O . GLU A 1 117 ? 7.461 -4.957 21.016 1 93.88 117 GLU A O 1
ATOM 960 N N . LEU A 1 118 ? 5.988 -3.309 20.875 1 94.75 118 LEU A N 1
ATOM 961 C CA . LEU A 1 118 ? 5.574 -3.662 19.531 1 94.75 118 LEU A CA 1
ATOM 962 C C . LEU A 1 118 ? 6.488 -3.01 18.5 1 94.75 118 LEU A C 1
ATOM 964 O O . LEU A 1 118 ? 6.457 -3.371 17.312 1 94.75 118 LEU A O 1
ATOM 968 N N . GLY A 1 119 ? 7.32 -2.133 18.875 1 95.44 119 GLY A N 1
ATOM 969 C CA . GLY A 1 119 ? 8.148 -1.407 17.922 1 95.44 119 GLY A CA 1
ATOM 970 C C . GLY A 1 119 ? 7.344 -0.515 16.984 1 95.44 119 GLY A C 1
ATOM 971 O O . GLY A 1 119 ? 7.52 -0.56 15.766 1 95.44 119 GLY A O 1
ATOM 972 N N . VAL A 1 120 ? 6.336 0.188 17.578 1 97.69 120 VAL A N 1
ATOM 973 C CA . VAL A 1 120 ? 5.465 1.028 16.766 1 97.69 120 VAL A CA 1
ATOM 974 C C . VAL A 1 120 ? 5.543 2.477 17.25 1 97.69 120 VAL A C 1
ATOM 976 O O . VAL A 1 120 ? 5.977 2.74 18.375 1 97.69 120 VAL A O 1
ATOM 979 N N . THR A 1 121 ? 5.246 3.414 16.406 1 97.19 121 THR A N 1
ATOM 980 C CA . THR A 1 121 ? 5.047 4.824 16.719 1 97.19 121 THR A CA 1
ATOM 981 C C . THR A 1 121 ? 3.832 5.383 15.992 1 97.19 121 THR A C 1
ATOM 983 O O . THR A 1 121 ? 3.252 4.703 15.141 1 97.19 121 THR A O 1
ATOM 986 N N . LEU A 1 122 ? 3.383 6.539 16.453 1 97.75 122 LEU A N 1
ATOM 987 C CA . LEU A 1 122 ? 2.168 7.125 15.906 1 97.75 122 LEU A CA 1
ATOM 988 C C . LEU A 1 122 ? 2.287 8.641 15.828 1 97.75 122 LEU A C 1
ATOM 990 O O . LEU A 1 122 ? 2.607 9.297 16.812 1 97.75 122 LEU A O 1
ATOM 994 N N . VAL A 1 123 ? 2.174 9.203 14.594 1 97.5 123 VAL A N 1
ATOM 995 C CA . VAL A 1 123 ? 1.968 10.633 14.391 1 97.5 123 VAL A CA 1
ATOM 996 C C . VAL A 1 123 ? 0.473 10.93 14.305 1 97.5 123 VAL A C 1
ATOM 998 O O . VAL A 1 123 ? -0.237 10.344 13.484 1 97.5 123 VAL A O 1
ATOM 1001 N N . HIS A 1 124 ? -0.017 11.75 15.156 1 97.69 124 HIS A N 1
ATOM 1002 C CA . HIS A 1 124 ? -1.434 12.086 15.219 1 97.69 124 HIS A CA 1
ATOM 1003 C C . HIS A 1 124 ? -1.643 13.594 15.203 1 97.69 124 HIS A C 1
ATOM 1005 O O . HIS A 1 124 ? -0.88 14.336 15.828 1 97.69 124 HIS A O 1
ATOM 1011 N N . ALA A 1 125 ? -2.654 14.008 14.422 1 97.81 125 ALA A N 1
ATOM 1012 C CA . ALA A 1 125 ? -2.934 15.445 14.352 1 97.81 125 ALA A CA 1
ATOM 1013 C C . ALA A 1 125 ? -4.406 15.703 14.047 1 97.81 125 ALA A C 1
ATOM 1015 O O . ALA A 1 125 ? -5.129 14.789 13.641 1 97.81 125 ALA A O 1
ATOM 1016 N N . ARG A 1 126 ? -4.844 16.859 14.289 1 98.25 126 ARG A N 1
ATOM 1017 C CA . ARG A 1 126 ? -6.133 17.391 13.836 1 98.25 126 ARG A CA 1
ATOM 1018 C C . ARG A 1 126 ? -5.941 18.562 12.883 1 98.25 126 ARG A C 1
ATOM 1020 O O . ARG A 1 126 ? -4.965 19.312 12.992 1 98.25 126 ARG A O 1
ATOM 1027 N N . LEU A 1 127 ? -6.844 18.672 11.984 1 98.31 127 LEU A N 1
ATOM 1028 C CA . LEU A 1 127 ? -6.695 19.641 10.898 1 98.31 127 LEU A CA 1
ATOM 1029 C C . LEU A 1 127 ? -7.789 20.703 10.953 1 98.31 127 LEU A C 1
ATOM 1031 O O . LEU A 1 127 ? -8.961 20.375 11.133 1 98.31 127 LEU A O 1
ATOM 1035 N N . ALA A 1 128 ? -7.379 21.953 10.773 1 97.88 128 ALA A N 1
ATOM 1036 C CA . ALA A 1 128 ? -8.281 23.078 10.617 1 97.88 128 ALA A CA 1
ATOM 1037 C C . ALA A 1 128 ? -8.062 23.781 9.273 1 97.88 128 ALA A C 1
ATOM 1039 O O . ALA A 1 128 ? -6.988 23.656 8.68 1 97.88 128 ALA A O 1
ATOM 1040 N N . LEU A 1 129 ? -9.141 24.375 8.828 1 96.12 129 LEU A N 1
ATOM 1041 C CA . LEU A 1 129 ? -9.016 25.266 7.672 1 96.12 129 LEU A CA 1
ATOM 1042 C C . LEU A 1 129 ? -8.633 26.672 8.102 1 96.12 129 LEU A C 1
ATOM 1044 O O . LEU A 1 129 ? -9.125 27.172 9.117 1 96.12 129 LEU A O 1
ATOM 1048 N N . GLU A 1 130 ? -7.676 27.172 7.371 1 93.44 130 GLU A N 1
ATOM 1049 C CA . GLU A 1 130 ? -7.227 28.531 7.703 1 93.44 130 GLU A CA 1
ATOM 1050 C C . GLU A 1 130 ? -8.406 29.484 7.82 1 93.44 130 GLU A C 1
ATOM 1052 O O . GLU A 1 130 ? -9.281 29.516 6.949 1 93.44 130 GLU A O 1
ATOM 1057 N N . GLY A 1 131 ? -8.43 30.234 8.875 1 91.75 131 GLY A N 1
ATOM 1058 C CA . GLY A 1 131 ? -9.414 31.297 9.07 1 91.75 131 GLY A CA 1
ATOM 1059 C C . GLY A 1 131 ? -10.75 30.766 9.562 1 91.75 131 GLY A C 1
ATOM 1060 O O . GLY A 1 131 ? -11.688 31.547 9.781 1 91.75 131 GLY A O 1
ATOM 1061 N N . GLN A 1 132 ? -10.938 29.516 9.68 1 94.5 132 GLN A N 1
ATOM 1062 C CA . GLN A 1 132 ? -12.18 28.922 10.156 1 94.5 132 GLN A CA 1
ATOM 1063 C C . GLN A 1 132 ? -12.031 28.406 11.586 1 94.5 132 GLN A C 1
ATOM 1065 O O . GLN A 1 132 ? -10.961 27.953 11.977 1 94.5 132 GLN A O 1
ATOM 1070 N N . PRO A 1 133 ? -13.117 28.531 12.242 1 95.62 133 PRO A N 1
ATOM 1071 C CA . PRO A 1 133 ? -13.055 28.047 13.625 1 95.62 133 PRO A CA 1
ATOM 1072 C C 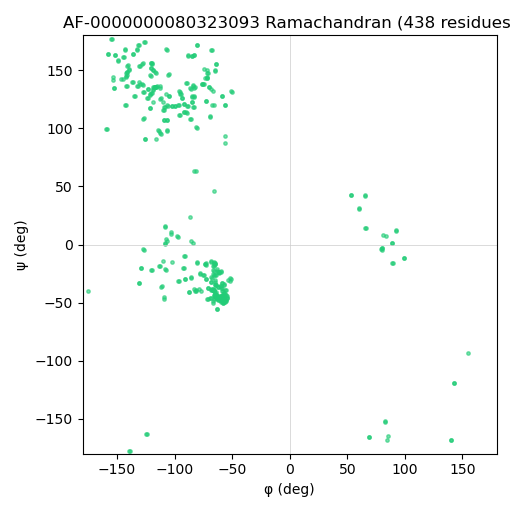. PRO A 1 133 ? -13 26.516 13.711 1 95.62 133 PRO A C 1
ATOM 1074 O O . PRO A 1 133 ? -13.641 25.828 12.914 1 95.62 133 PRO A O 1
ATOM 1077 N N . GLY A 1 134 ? -12.305 26.062 14.742 1 97.75 134 GLY A N 1
ATOM 1078 C CA . GLY A 1 134 ? -12.312 24.656 15.102 1 97.75 134 GLY A CA 1
ATOM 1079 C C . GLY A 1 134 ? -11.602 23.781 14.086 1 97.75 134 GLY A C 1
ATOM 1080 O O . GLY A 1 134 ? -10.75 24.25 13.328 1 97.75 134 GLY A O 1
ATOM 1081 N N . TYR A 1 135 ? -11.852 22.469 14.234 1 98.31 135 TYR A N 1
ATOM 1082 C CA . TYR A 1 135 ? -11.18 21.453 13.422 1 98.31 135 TYR A CA 1
ATOM 1083 C C . TYR A 1 135 ? -12.18 20.656 12.594 1 98.31 135 TYR A C 1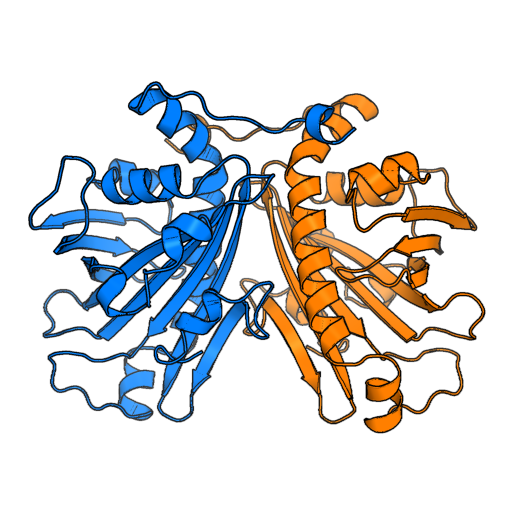
ATOM 1085 O O . TYR A 1 135 ? -13.312 20.438 13.031 1 98.31 135 TYR A O 1
ATOM 1093 N N . VAL A 1 136 ? -11.695 20.172 11.398 1 98.62 136 VAL A N 1
ATOM 1094 C CA . VAL A 1 136 ? -12.656 19.578 10.477 1 98.62 136 VAL A CA 1
ATOM 1095 C C . VAL A 1 136 ? -12.188 18.172 10.07 1 98.62 136 VAL A C 1
ATOM 1097 O O . VAL A 1 136 ? -12.883 17.469 9.352 1 98.62 136 VAL A O 1
ATOM 1100 N N . ALA A 1 137 ? -11.047 17.734 10.477 1 98.62 137 ALA A N 1
ATOM 1101 C CA . ALA A 1 137 ? -10.531 16.406 10.148 1 98.62 137 ALA A CA 1
ATOM 1102 C C . ALA A 1 137 ? -9.477 15.969 11.164 1 98.62 137 ALA A C 1
ATOM 1104 O O . ALA A 1 137 ? -9 16.766 11.969 1 98.62 137 ALA A O 1
ATOM 1105 N N . LYS A 1 138 ? -9.188 14.695 11.172 1 98.62 138 LYS A N 1
ATOM 1106 C CA . LYS A 1 138 ? -8.078 14.094 11.906 1 98.62 138 LYS A CA 1
ATOM 1107 C C . LYS A 1 138 ? -7.25 13.188 11.008 1 98.62 138 LYS A C 1
ATOM 1109 O O . LYS A 1 138 ? -7.746 12.68 10 1 98.62 138 LYS A O 1
ATOM 1114 N N . LEU A 1 139 ? -6.039 13.062 11.375 1 98.62 139 LEU A N 1
ATOM 1115 C CA . LEU A 1 139 ? -5.188 12.109 10.672 1 98.62 139 LEU A CA 1
ATOM 1116 C C . LEU A 1 139 ? -4.266 11.383 11.648 1 98.62 139 LEU A C 1
ATOM 1118 O O . LEU A 1 139 ? -3.988 11.883 12.734 1 98.62 139 LEU A O 1
ATOM 1122 N N . MET A 1 140 ? -3.875 10.211 11.258 1 98.38 140 MET A N 1
ATOM 1123 C CA . MET A 1 140 ? -2.803 9.5 11.953 1 98.38 140 MET A CA 1
ATOM 1124 C C . MET A 1 140 ? -1.927 8.742 10.961 1 98.38 140 MET A C 1
ATOM 1126 O O . MET A 1 140 ? -2.4 8.305 9.914 1 98.38 140 MET A O 1
ATOM 1130 N N . HIS A 1 141 ? -0.675 8.672 11.227 1 98.69 141 HIS A N 1
ATOM 1131 C CA . HIS A 1 141 ? 0.283 7.77 10.602 1 98.69 141 HIS A CA 1
ATOM 1132 C C . HIS A 1 141 ? 0.832 6.766 11.609 1 98.69 141 HIS A C 1
ATOM 1134 O O . HIS A 1 141 ? 1.73 7.086 12.391 1 98.69 141 HIS A O 1
ATOM 1140 N N . PHE A 1 142 ? 0.246 5.582 11.578 1 98.69 142 PHE A N 1
ATOM 1141 C CA . PHE A 1 142 ? 0.71 4.484 12.414 1 98.69 142 PHE A CA 1
ATOM 1142 C C . PHE A 1 142 ? 1.861 3.74 11.75 1 98.69 142 PHE A C 1
ATOM 1144 O O . PHE A 1 142 ? 1.715 3.227 10.641 1 98.69 142 PHE A O 1
ATOM 1151 N N . VAL A 1 143 ? 3.025 3.654 12.438 1 98.56 143 VAL A N 1
ATOM 1152 C CA . VAL A 1 143 ? 4.23 3.107 11.82 1 98.56 143 VAL A CA 1
ATOM 1153 C C . VAL A 1 143 ? 4.727 1.91 12.633 1 98.56 143 VAL A C 1
ATOM 1155 O O . VAL A 1 143 ? 4.883 1.999 13.852 1 98.56 143 VAL A O 1
ATOM 1158 N N . ARG A 1 144 ? 4.965 0.827 11.969 1 98 144 ARG A N 1
ATOM 1159 C CA . ARG A 1 144 ? 5.562 -0.349 12.594 1 98 144 ARG A CA 1
ATOM 1160 C C . ARG A 1 144 ? 6.84 -0.766 11.875 1 98 144 ARG A C 1
ATOM 1162 O O . ARG A 1 144 ? 6.871 -0.832 10.641 1 98 144 ARG A O 1
ATOM 1169 N N . ASP A 1 145 ? 7.875 -1.033 12.617 1 96.75 145 ASP A N 1
ATOM 1170 C CA . ASP A 1 145 ? 9.133 -1.485 12.039 1 96.75 145 ASP A CA 1
ATOM 1171 C C . ASP A 1 145 ? 9.023 -2.92 11.531 1 96.75 145 ASP A C 1
ATOM 1173 O O . ASP A 1 145 ? 8.305 -3.738 12.117 1 96.75 145 ASP A O 1
ATOM 1177 N N . THR A 1 146 ? 9.688 -3.201 10.406 1 95.06 146 THR A N 1
ATOM 1178 C CA . THR A 1 146 ? 9.766 -4.516 9.781 1 95.06 146 THR A CA 1
ATOM 1179 C C . THR A 1 146 ? 11.219 -4.859 9.438 1 95.06 146 THR A C 1
ATOM 1181 O O . THR A 1 146 ? 12.094 -3.998 9.508 1 95.06 146 THR A O 1
ATOM 1184 N N . PRO A 1 147 ? 11.492 -6.098 9.008 1 92.19 147 PRO A N 1
ATOM 1185 C CA . PRO A 1 147 ? 12.859 -6.461 8.625 1 92.19 147 PRO A CA 1
ATOM 1186 C C . PRO A 1 147 ? 13.352 -5.699 7.398 1 92.19 147 PRO A C 1
ATOM 1188 O O . PRO A 1 147 ? 14.562 -5.566 7.195 1 92.19 147 PRO A O 1
ATOM 1191 N N . TYR A 1 148 ? 12.531 -5.102 6.629 1 93.5 148 TYR A N 1
ATOM 1192 C CA . TYR A 1 148 ? 12.961 -4.434 5.406 1 93.5 148 TYR A CA 1
ATOM 1193 C C . TYR A 1 148 ? 12.883 -2.92 5.555 1 93.5 148 TYR A C 1
ATOM 1195 O O . TYR A 1 148 ? 13.219 -2.182 4.625 1 93.5 148 TYR A O 1
ATOM 1203 N N . GLY A 1 149 ? 12.516 -2.42 6.641 1 95.56 149 GLY A N 1
ATOM 1204 C CA . GLY A 1 149 ? 12.266 -1.015 6.918 1 95.56 149 GLY A CA 1
ATOM 1205 C C . GLY A 1 149 ? 11.086 -0.794 7.848 1 95.56 149 GLY A C 1
ATOM 1206 O O . GLY A 1 149 ? 11.07 -1.291 8.977 1 95.56 149 GLY A O 1
ATOM 1207 N N . CYS A 1 150 ? 10.055 -0.074 7.363 1 97.38 150 CYS A N 1
ATOM 1208 C CA . CYS A 1 150 ? 8.844 0.058 8.164 1 97.38 150 CYS A CA 1
ATOM 1209 C C . CYS A 1 150 ? 7.605 0.075 7.277 1 97.38 150 CYS A C 1
ATOM 1211 O O . CYS A 1 150 ? 7.711 0.208 6.059 1 97.38 150 CYS A O 1
ATOM 1213 N N . GLU A 1 151 ? 6.484 -0.182 7.852 1 97.69 151 GLU A N 1
ATOM 1214 C CA . GLU A 1 151 ? 5.168 -0.034 7.238 1 97.69 151 GLU A CA 1
ATOM 1215 C C . GLU A 1 151 ? 4.379 1.098 7.887 1 97.69 151 GLU A C 1
ATOM 1217 O O . GLU A 1 151 ? 4.297 1.179 9.117 1 97.69 151 GLU A O 1
ATOM 1222 N N . MET A 1 152 ? 3.92 2.012 7.09 1 98.5 152 MET A N 1
ATOM 1223 C CA . MET A 1 152 ? 3.088 3.113 7.562 1 98.5 152 MET A CA 1
ATOM 1224 C C . MET A 1 152 ? 1.633 2.914 7.152 1 98.5 152 MET A C 1
ATOM 1226 O O . MET A 1 152 ? 1.334 2.748 5.969 1 98.5 152 MET A O 1
ATOM 1230 N N . ARG A 1 153 ? 0.781 2.828 8.109 1 98.5 153 ARG A N 1
ATOM 1231 C CA . ARG A 1 153 ? -0.661 2.738 7.91 1 98.5 153 ARG A CA 1
ATOM 1232 C C . ARG A 1 153 ? -1.348 4.051 8.281 1 98.5 153 ARG A C 1
ATOM 1234 O O . ARG A 1 153 ? -1.637 4.297 9.453 1 98.5 153 ARG A O 1
ATOM 1241 N N . SER A 1 154 ? -1.645 4.875 7.25 1 98.75 154 SER A N 1
ATOM 1242 C CA . SER A 1 154 ? -2.213 6.211 7.414 1 98.75 154 SER A CA 1
ATOM 1243 C C . SER A 1 154 ? -3.736 6.168 7.406 1 98.75 154 SER A C 1
ATOM 1245 O O . SER A 1 154 ? -4.34 5.418 6.637 1 98.75 154 SER A O 1
ATOM 1247 N N . ARG A 1 155 ? -4.316 6.922 8.25 1 98.88 155 ARG A N 1
ATOM 1248 C CA . ARG A 1 155 ? -5.766 7.078 8.32 1 98.88 155 ARG A CA 1
ATOM 1249 C C . ARG A 1 155 ? -6.156 8.555 8.391 1 98.88 155 ARG A C 1
ATOM 1251 O O . ARG A 1 155 ? -5.508 9.336 9.094 1 98.88 155 ARG A O 1
ATOM 1258 N N . PHE A 1 156 ? -7.125 8.883 7.652 1 98.88 156 PHE A N 1
ATOM 1259 C CA . PHE A 1 156 ? -7.699 10.227 7.656 1 98.88 156 PHE A CA 1
ATOM 1260 C C . PHE A 1 156 ? -9.203 10.172 7.879 1 98.88 156 PHE A C 1
ATOM 1262 O O . PHE A 1 156 ? -9.898 9.367 7.254 1 98.88 156 PHE A O 1
ATOM 1269 N N . TRP A 1 157 ? -9.68 10.93 8.75 1 98.81 157 TRP A N 1
ATOM 1270 C CA . TRP A 1 157 ? -11.109 11.109 8.977 1 98.81 157 TRP A CA 1
ATOM 1271 C C . TRP A 1 157 ? -11.539 12.523 8.594 1 98.81 157 TRP A C 1
ATOM 1273 O O . TRP A 1 157 ? -11.453 13.445 9.406 1 98.81 157 TRP A O 1
ATOM 1283 N N . LEU A 1 158 ? -12.031 12.68 7.395 1 98.69 158 LEU A N 1
ATOM 1284 C CA . LEU A 1 158 ? -12.5 13.953 6.859 1 98.69 158 LEU A CA 1
ATOM 1285 C C . LEU A 1 158 ? -13.945 14.219 7.262 1 98.69 158 LEU A C 1
ATOM 1287 O O . LEU A 1 158 ? -14.82 13.383 7.031 1 98.69 158 LEU A O 1
ATOM 1291 N N . GLY A 1 159 ? -14.195 15.398 7.84 1 98.62 159 GLY A N 1
ATOM 1292 C CA . GLY A 1 159 ? -15.5 15.703 8.398 1 98.62 159 GLY A CA 1
ATOM 1293 C C . GLY A 1 159 ? -15.617 15.359 9.875 1 98.62 159 GLY A C 1
ATOM 1294 O O . GLY A 1 159 ? -16.719 15.227 10.398 1 98.62 159 GLY A O 1
ATOM 1295 N N . TYR A 1 160 ? -14.5 15.086 10.477 1 98.5 160 TYR A N 1
ATOM 1296 C CA . TYR A 1 160 ? -14.469 14.953 11.93 1 98.5 160 TYR A CA 1
ATOM 1297 C C . TYR A 1 160 ? -14.398 16.328 12.602 1 98.5 160 TYR A C 1
ATOM 1299 O O . TYR A 1 160 ? -13.312 16.875 12.805 1 98.5 160 TYR A O 1
ATOM 1307 N N . PHE A 1 161 ? -15.508 16.812 13.086 1 98.31 161 PHE A N 1
ATOM 1308 C CA . PHE A 1 161 ? -15.609 18.203 13.539 1 98.31 161 PHE A CA 1
ATOM 1309 C C . PHE A 1 161 ? -15.375 18.297 15.039 1 98.31 161 PHE A C 1
ATOM 1311 O O . PHE A 1 161 ? -15.922 17.516 15.812 1 98.31 161 PHE A O 1
ATOM 1318 N N . GLU A 1 162 ? -14.492 19.203 15.391 1 97.56 162 GLU A N 1
ATOM 1319 C CA . GLU A 1 162 ? -14.227 19.531 16.781 1 97.56 162 GLU A CA 1
ATOM 1320 C C . GLU A 1 162 ? -14.109 21.031 17 1 97.56 162 GLU A C 1
ATOM 1322 O O . GLU A 1 162 ? -13.531 21.734 16.156 1 97.56 162 GLU A O 1
ATOM 1327 N N . GLU A 1 163 ? -14.711 21.5 18.172 1 97.62 163 GLU A N 1
ATOM 1328 C CA . GLU A 1 163 ? -14.547 22.875 18.609 1 97.62 163 GLU A CA 1
ATOM 1329 C C . GLU A 1 163 ? -15.078 23.859 17.578 1 97.62 163 GLU A C 1
ATOM 1331 O O . GLU A 1 163 ? -14.43 24.875 17.281 1 97.62 163 GLU A O 1
ATOM 1336 N N . ASN A 1 164 ? -16.062 23.531 16.828 1 97.75 164 ASN A N 1
ATOM 1337 C CA . ASN A 1 164 ? -16.797 24.375 15.898 1 97.75 164 ASN A CA 1
ATOM 1338 C C . ASN A 1 164 ? -18.297 24.094 15.961 1 97.75 164 ASN A C 1
ATOM 1340 O O . ASN A 1 164 ? -18.766 23.328 16.797 1 97.75 164 ASN A O 1
ATOM 1344 N N . GLU A 1 165 ? -19.141 24.75 15.133 1 97.44 165 GLU A N 1
ATOM 1345 C CA . GLU A 1 165 ? -20.594 24.625 15.195 1 97.44 165 GLU A CA 1
ATOM 1346 C C . GLU A 1 165 ? -21.141 23.828 14.016 1 97.44 165 GLU A C 1
ATOM 1348 O O . GLU A 1 165 ? -22.328 23.906 13.703 1 97.44 165 GLU A O 1
ATOM 1353 N N . LEU A 1 166 ? -20.281 23.156 13.383 1 97.69 166 LEU A N 1
ATOM 1354 C CA . LEU A 1 166 ? -20.703 22.391 12.227 1 97.69 166 LEU A CA 1
ATOM 1355 C C . LEU A 1 166 ? -21.5 21.156 12.656 1 97.69 166 LEU A C 1
ATOM 1357 O O . LEU A 1 166 ? -21.172 20.516 13.656 1 97.69 166 LEU A O 1
ATOM 1361 N N . LYS A 1 167 ? -22.531 20.812 11.859 1 97.62 167 LYS A N 1
ATOM 1362 C CA . LYS A 1 167 ? -23.375 19.672 12.164 1 97.62 167 LYS A CA 1
ATOM 1363 C C . LYS A 1 167 ? -22.734 18.359 11.695 1 97.62 167 LYS A C 1
ATOM 1365 O O . LYS A 1 167 ? -22.234 18.297 10.578 1 97.62 167 LYS A O 1
ATOM 1370 N N . ASN A 1 168 ? -22.797 17.375 12.539 1 96.44 168 ASN A N 1
ATOM 1371 C CA . ASN A 1 168 ? -22.266 16.047 12.211 1 96.44 168 ASN A CA 1
ATOM 1372 C C . ASN A 1 168 ? -23.266 15.227 11.398 1 96.44 168 ASN A C 1
ATOM 1374 O O . ASN A 1 168 ? -23.703 14.164 11.836 1 96.44 168 ASN A O 1
ATOM 1378 N N . ASP A 1 169 ? -23.547 15.742 10.211 1 98 169 ASP A N 1
ATOM 1379 C CA . ASP A 1 169 ? -24.516 15.062 9.367 1 98 169 ASP A CA 1
ATOM 1380 C C . ASP A 1 169 ? -24 14.914 7.941 1 98 169 ASP A C 1
ATOM 1382 O O . ASP A 1 169 ? -22.953 15.453 7.598 1 98 169 ASP A O 1
ATOM 1386 N N . PHE A 1 170 ? -24.766 14.055 7.191 1 98.31 170 PHE A N 1
ATOM 1387 C CA . PHE A 1 170 ? -24.359 13.695 5.836 1 98.31 170 PHE A CA 1
ATOM 1388 C C . PHE A 1 170 ? -24.219 14.945 4.969 1 98.31 170 PHE A C 1
ATOM 1390 O O . PHE A 1 170 ? -23.234 15.102 4.242 1 98.31 170 PHE A O 1
ATOM 1397 N N . GLU A 1 171 ? -25.109 15.844 5.035 1 98.25 171 GLU A N 1
ATOM 1398 C CA . GLU A 1 171 ? -25.156 17.016 4.172 1 98.25 171 GLU A CA 1
ATOM 1399 C C . GLU A 1 171 ? -23.984 17.953 4.434 1 98.25 171 GLU A C 1
ATOM 1401 O O . GLU A 1 171 ? -23.297 18.375 3.5 1 98.25 171 GLU A O 1
ATOM 1406 N N . THR A 1 172 ? -23.766 18.234 5.676 1 98.38 172 THR A N 1
ATOM 1407 C CA . THR A 1 172 ? -22.688 19.156 6.043 1 98.38 172 THR A CA 1
ATOM 1408 C C . THR A 1 172 ? -21.328 18.547 5.688 1 98.38 172 THR A C 1
ATOM 1410 O O . THR A 1 172 ? -20.5 19.203 5.055 1 98.38 172 THR A O 1
ATOM 1413 N N . ARG A 1 173 ? -21.094 17.281 6.035 1 98.56 173 ARG A N 1
ATOM 1414 C CA . ARG A 1 173 ? -19.828 16.609 5.793 1 98.56 173 ARG A CA 1
ATOM 1415 C C . ARG A 1 173 ? -19.547 16.469 4.297 1 98.56 173 ARG A C 1
ATOM 1417 O O . ARG A 1 173 ? -18.438 16.703 3.838 1 98.56 173 ARG A O 1
ATOM 1424 N N . SER A 1 174 ? -20.578 16.141 3.525 1 97.94 174 SER A N 1
ATOM 1425 C CA . SER A 1 174 ? -20.406 15.93 2.092 1 97.94 174 SER A CA 1
ATOM 1426 C C . SER A 1 174 ? -20.188 17.25 1.364 1 97.94 174 SER A C 1
ATOM 1428 O O . SER A 1 174 ? -19.531 17.297 0.324 1 97.94 174 SER A O 1
ATOM 1430 N N . ALA A 1 175 ? -20.75 18.312 1.897 1 97.06 175 ALA A N 1
ATOM 1431 C CA . ALA A 1 175 ? -20.547 19.625 1.302 1 97.06 175 ALA A CA 1
ATOM 1432 C C . ALA A 1 175 ? -19.094 20.094 1.479 1 97.06 175 ALA A C 1
ATOM 1434 O O . ALA A 1 175 ? -18.531 20.719 0.578 1 97.06 175 ALA A O 1
ATOM 1435 N N . ILE A 1 176 ? -18.531 19.812 2.592 1 96.12 176 ILE A N 1
ATOM 1436 C CA . ILE A 1 176 ? -17.188 20.266 2.91 1 96.12 176 ILE A CA 1
ATOM 1437 C C . ILE A 1 176 ? -16.172 19.312 2.275 1 96.12 176 ILE A C 1
ATOM 1439 O O . ILE A 1 176 ? -15.133 19.766 1.769 1 96.12 176 ILE A O 1
ATOM 1443 N N . TYR A 1 177 ? -16.453 18.031 2.309 1 97.12 177 TYR A N 1
ATOM 1444 C CA . TYR A 1 177 ? -15.578 17.016 1.737 1 97.12 177 TYR A CA 1
ATOM 1445 C C . TYR A 1 177 ? -16.328 16.141 0.75 1 97.12 177 TYR A C 1
ATOM 1447 O O . TYR A 1 177 ? -16.812 15.055 1.112 1 97.12 177 TYR A O 1
ATOM 1455 N N . PRO A 1 178 ? -16.297 16.578 -0.517 1 96.5 178 PRO A N 1
ATOM 1456 C CA . PRO A 1 178 ? -16.859 15.688 -1.53 1 96.5 178 PRO A CA 1
ATOM 1457 C C . PRO A 1 178 ? -16.031 14.422 -1.728 1 96.5 178 PRO A C 1
ATOM 1459 O O . PRO A 1 178 ? -14.898 14.344 -1.249 1 96.5 178 PRO A O 1
ATOM 1462 N N . ASP A 1 179 ? -16.578 13.492 -2.402 1 94.81 179 ASP A N 1
ATOM 1463 C CA . ASP A 1 179 ? -15.914 12.203 -2.594 1 94.81 179 ASP A CA 1
ATOM 1464 C C . ASP A 1 179 ? -14.562 12.367 -3.277 1 94.81 179 ASP A C 1
ATOM 1466 O O . ASP A 1 179 ? -13.617 11.617 -3 1 94.81 179 ASP A O 1
ATOM 1470 N N . ALA A 1 180 ? -14.484 13.32 -4.109 1 95.5 180 ALA A N 1
ATOM 1471 C CA . ALA A 1 180 ? -13.25 13.578 -4.848 1 95.5 180 ALA A CA 1
ATOM 1472 C C . ALA A 1 180 ? -12.109 13.922 -3.896 1 95.5 180 ALA A C 1
ATOM 1474 O O . ALA A 1 180 ? -10.938 13.656 -4.199 1 95.5 180 ALA A O 1
ATOM 1475 N N . ALA A 1 181 ? -12.422 14.406 -2.748 1 96.5 181 ALA A N 1
ATOM 1476 C CA . ALA A 1 181 ? -11.398 14.727 -1.757 1 96.5 181 ALA A CA 1
ATOM 1477 C C . ALA A 1 181 ? -10.711 13.461 -1.251 1 96.5 181 ALA A C 1
ATOM 1479 O O . ALA A 1 181 ? -9.508 13.469 -0.989 1 96.5 181 ALA A O 1
ATOM 1480 N N . GLY A 1 182 ? -11.531 12.414 -1.078 1 97.69 182 GLY A N 1
ATOM 1481 C CA . GLY A 1 182 ? -10.961 11.141 -0.648 1 97.69 182 GLY A CA 1
ATOM 1482 C C . GLY A 1 182 ? -10 10.547 -1.655 1 97.69 182 GLY A C 1
ATOM 1483 O O . GLY A 1 182 ? -8.914 10.094 -1.29 1 97.69 182 GLY A O 1
ATOM 1484 N N . ALA A 1 183 ? -10.383 10.617 -2.895 1 97.19 183 ALA A N 1
ATOM 1485 C CA . ALA A 1 183 ? -9.539 10.094 -3.967 1 97.19 183 ALA A CA 1
ATOM 1486 C C . ALA A 1 183 ? -8.25 10.898 -4.086 1 97.19 183 ALA A C 1
ATOM 1488 O O . ALA A 1 183 ? -7.168 10.328 -4.242 1 97.19 183 ALA A O 1
ATOM 1489 N N . GLY A 1 184 ? -8.375 12.172 -4.035 1 97.5 184 GLY A N 1
ATOM 1490 C CA . GLY A 1 184 ? -7.211 13.039 -4.121 1 97.5 184 GLY A CA 1
ATOM 1491 C C . GLY A 1 184 ? -6.238 12.859 -2.971 1 97.5 184 GLY A C 1
ATOM 1492 O O . GLY A 1 184 ? -5.027 12.789 -3.18 1 97.5 184 GLY A O 1
ATOM 1493 N N . LEU A 1 185 ? -6.797 12.773 -1.768 1 98.19 185 LEU A N 1
ATOM 1494 C CA . LEU A 1 185 ? -5.957 12.609 -0.586 1 98.19 185 LEU A CA 1
ATOM 1495 C C . LEU A 1 185 ? -5.246 11.258 -0.61 1 98.19 185 LEU A C 1
ATOM 1497 O O . LEU A 1 185 ? -4.086 11.156 -0.199 1 98.19 185 LEU A O 1
ATOM 1501 N N . LEU A 1 186 ? -5.957 10.227 -1.054 1 98.31 186 LEU A N 1
ATOM 1502 C CA . LEU A 1 186 ? -5.332 8.914 -1.198 1 98.31 186 LEU A CA 1
ATOM 1503 C C . LEU A 1 186 ? -4.133 8.992 -2.139 1 98.31 186 LEU A C 1
ATOM 1505 O O . LEU A 1 186 ? -3.049 8.508 -1.809 1 98.31 186 LEU A O 1
ATOM 1509 N N . LYS A 1 187 ? -4.352 9.57 -3.293 1 97.31 187 LYS A N 1
ATOM 1510 C CA . LYS A 1 187 ? -3.283 9.742 -4.273 1 97.31 187 LYS A CA 1
ATOM 1511 C C . LYS A 1 187 ? -2.117 10.531 -3.68 1 97.31 187 LYS A C 1
ATOM 1513 O O . LYS A 1 187 ? -0.959 10.133 -3.818 1 97.31 187 LYS A O 1
ATOM 1518 N N . HIS A 1 188 ? -2.455 11.641 -3.049 1 98.06 188 HIS A N 1
ATOM 1519 C CA . HIS A 1 188 ? -1.462 12.508 -2.416 1 98.06 188 HIS A CA 1
ATOM 1520 C C . HIS A 1 188 ? -0.624 11.727 -1.406 1 98.06 188 HIS A C 1
ATOM 1522 O O . HIS A 1 188 ? 0.608 11.797 -1.433 1 98.06 188 HIS A O 1
ATOM 1528 N N . CYS A 1 189 ? -1.255 11 -0.546 1 98.12 189 CYS A N 1
ATOM 1529 C CA . CYS A 1 189 ? -0.566 10.258 0.505 1 98.12 189 CYS A CA 1
ATOM 1530 C C . CYS A 1 189 ? 0.342 9.188 -0.088 1 98.12 189 CYS A C 1
ATOM 1532 O O . CYS A 1 189 ? 1.491 9.039 0.332 1 98.12 189 CYS A O 1
ATOM 1534 N N . HIS A 1 190 ? -0.156 8.422 -1.07 1 97.12 190 HIS A N 1
ATOM 1535 C CA . HIS A 1 190 ? 0.653 7.395 -1.722 1 97.12 190 HIS A CA 1
ATOM 1536 C C . HIS A 1 190 ? 1.91 7.996 -2.342 1 97.12 190 HIS A C 1
ATOM 1538 O O . HIS A 1 190 ? 3.008 7.457 -2.178 1 97.12 190 HIS A O 1
ATOM 1544 N N . GLU A 1 191 ? 1.771 9.086 -3 1 96.12 191 GLU A N 1
ATOM 1545 C CA . GLU A 1 191 ? 2.889 9.695 -3.719 1 96.12 191 GLU A CA 1
ATOM 1546 C C . GLU A 1 191 ? 3.908 10.289 -2.754 1 96.12 191 GLU A C 1
ATOM 1548 O O . GLU A 1 191 ? 5.113 10.094 -2.916 1 96.12 191 GLU A O 1
ATOM 1553 N N . GLU A 1 192 ? 3.475 11.008 -1.792 1 97.06 192 GLU A N 1
ATOM 1554 C CA . GLU A 1 192 ? 4.438 11.648 -0.903 1 97.06 192 GLU A CA 1
ATOM 1555 C C . GLU A 1 192 ? 5.215 10.617 -0.091 1 97.06 192 GLU A C 1
ATOM 1557 O O . GLU A 1 192 ? 6.41 10.789 0.162 1 97.06 192 GLU A O 1
ATOM 1562 N N . MET A 1 193 ? 4.52 9.547 0.344 1 97.31 193 MET A N 1
ATOM 1563 C CA . MET A 1 193 ? 5.254 8.531 1.1 1 97.31 193 MET A CA 1
ATOM 1564 C C . MET A 1 193 ? 6.242 7.797 0.203 1 97.31 193 MET A C 1
ATOM 1566 O O . MET A 1 193 ? 7.316 7.395 0.655 1 97.31 193 MET A O 1
ATOM 1570 N N . SER A 1 194 ? 5.906 7.633 -1.068 1 95.12 194 SER A N 1
ATOM 1571 C CA . SER A 1 194 ? 6.848 7.039 -2.01 1 95.12 194 SER A CA 1
ATOM 1572 C C . SER A 1 194 ? 8.07 7.93 -2.199 1 95.12 194 SER A C 1
ATOM 1574 O O . SER A 1 194 ? 9.203 7.441 -2.217 1 95.12 194 SER A O 1
ATOM 1576 N N . ASN A 1 195 ? 7.82 9.234 -2.309 1 94.94 195 ASN A N 1
ATOM 1577 C CA . ASN A 1 195 ? 8.938 10.172 -2.391 1 94.94 195 ASN A CA 1
ATOM 1578 C C . ASN A 1 195 ? 9.828 10.086 -1.16 1 94.94 195 ASN A C 1
ATOM 1580 O O . ASN A 1 195 ? 11.055 10.109 -1.277 1 94.94 195 ASN A O 1
ATOM 1584 N N . LEU A 1 196 ? 9.203 10.023 -0.028 1 95.94 196 LEU A N 1
ATOM 1585 C CA . LEU A 1 196 ? 9.945 9.906 1.222 1 95.94 196 LEU A CA 1
ATOM 1586 C C . LEU A 1 196 ? 10.859 8.688 1.19 1 95.94 196 LEU A C 1
ATOM 1588 O O . LEU A 1 196 ? 11.992 8.742 1.687 1 95.94 196 LEU A O 1
ATOM 1592 N N . GLY A 1 197 ? 10.391 7.613 0.629 1 94.69 197 GLY A N 1
ATOM 1593 C CA . GLY A 1 197 ? 11.156 6.383 0.51 1 94.69 197 GLY A CA 1
ATOM 1594 C C . GLY A 1 197 ? 12.445 6.559 -0.279 1 94.69 197 GLY A C 1
ATOM 1595 O O . GLY A 1 197 ? 13.398 5.801 -0.099 1 94.69 197 GLY A O 1
ATOM 1596 N N . ILE A 1 198 ? 12.453 7.559 -1.108 1 94.25 198 ILE A N 1
ATOM 1597 C CA . ILE A 1 198 ? 13.586 7.77 -2.004 1 94.25 198 ILE A CA 1
ATOM 1598 C C . ILE A 1 198 ? 14.656 8.609 -1.301 1 94.25 198 ILE A C 1
ATOM 1600 O O . ILE A 1 198 ? 15.836 8.25 -1.301 1 94.25 198 ILE A O 1
ATOM 1604 N N . PHE A 1 199 ? 14.281 9.602 -0.577 1 96.12 199 PHE A N 1
ATOM 1605 C CA . PHE A 1 199 ? 15.32 10.547 -0.206 1 96.12 199 PHE A CA 1
ATOM 1606 C C . PHE A 1 199 ? 15.594 10.5 1.292 1 96.12 199 PHE A C 1
ATOM 1608 O O . PHE A 1 199 ? 16.641 10.961 1.756 1 96.12 199 PHE A O 1
ATOM 1615 N N . LEU A 1 200 ? 14.719 9.969 2.143 1 96.94 200 LEU A N 1
ATOM 1616 C CA . LEU A 1 200 ? 14.812 10.125 3.59 1 96.94 200 LEU A CA 1
ATOM 1617 C C . LEU A 1 200 ? 16.062 9.43 4.129 1 96.94 200 LEU A C 1
ATOM 1619 O O . LEU A 1 200 ? 16.75 9.961 5.008 1 96.94 200 LEU A O 1
ATOM 1623 N N . PRO A 1 201 ? 16.359 8.18 3.627 1 96.75 201 PRO A N 1
ATOM 1624 C CA . PRO A 1 201 ? 17.562 7.527 4.176 1 96.75 201 PRO A CA 1
ATOM 1625 C C . PRO A 1 201 ? 18.812 8.391 4.062 1 96.75 201 PRO A C 1
ATOM 1627 O O . PRO A 1 201 ? 19.547 8.555 5.039 1 96.75 201 PRO A O 1
ATOM 1630 N N . GLU A 1 202 ? 19 8.945 2.932 1 96.94 202 GLU A N 1
ATOM 1631 C CA . GLU A 1 202 ? 20.188 9.773 2.703 1 96.94 202 GLU A CA 1
ATOM 1632 C C . GLU A 1 202 ? 20.109 11.062 3.516 1 96.94 202 GLU A C 1
ATOM 1634 O O . GLU A 1 202 ? 21.109 11.484 4.105 1 96.94 202 GLU A O 1
ATOM 1639 N N . LEU A 1 203 ? 19.016 11.695 3.488 1 97.06 203 LEU A N 1
ATOM 1640 C CA . LEU A 1 203 ? 18.859 12.938 4.23 1 97.06 203 LEU A CA 1
ATOM 1641 C C . LEU A 1 203 ? 19.094 12.719 5.723 1 97.06 203 LEU A C 1
ATOM 1643 O O . LEU A 1 203 ? 19.75 13.523 6.375 1 97.06 203 LEU A O 1
ATOM 1647 N N . TYR A 1 204 ? 18.484 11.695 6.285 1 97.56 204 TYR A N 1
ATOM 1648 C CA . TYR A 1 204 ? 18.625 11.359 7.699 1 97.56 204 TYR A CA 1
ATOM 1649 C C . TYR A 1 204 ? 20.094 11.18 8.078 1 97.56 204 TYR A C 1
ATOM 1651 O O . TYR A 1 204 ? 20.547 11.734 9.086 1 97.56 204 TYR A O 1
ATOM 1659 N N . GLU A 1 205 ? 20.812 10.414 7.27 1 97.25 205 GLU A N 1
ATOM 1660 C CA . GLU A 1 205 ? 22.219 10.203 7.527 1 97.25 205 GLU A CA 1
ATOM 1661 C C . GLU A 1 205 ? 23 11.516 7.484 1 97.25 205 GLU A C 1
ATOM 1663 O O . GLU A 1 205 ? 23.859 11.766 8.336 1 97.25 205 GLU A O 1
ATOM 1668 N N . ARG A 1 206 ? 22.719 12.234 6.52 1 96.31 206 ARG A N 1
ATOM 1669 C CA . ARG A 1 206 ? 23.422 13.5 6.328 1 96.31 206 ARG A CA 1
ATOM 1670 C C . ARG A 1 206 ? 23.203 14.43 7.516 1 96.31 206 ARG A C 1
ATOM 1672 O O . ARG A 1 206 ? 24.156 15.055 8 1 96.31 206 ARG A O 1
ATOM 1679 N N . GLU A 1 207 ? 22 14.523 7.984 1 95.94 207 GLU A N 1
ATOM 1680 C CA . GLU A 1 207 ? 21.641 15.523 8.984 1 95.94 207 GLU A CA 1
ATOM 1681 C C . GLU A 1 207 ? 21.938 15.031 10.398 1 95.94 207 GLU A C 1
ATOM 1683 O O . GLU A 1 207 ? 22.203 15.836 11.289 1 95.94 207 GLU A O 1
ATOM 1688 N N . THR A 1 208 ? 21.906 13.719 10.656 1 96.69 208 THR A N 1
ATOM 1689 C CA . THR A 1 208 ? 22.031 13.219 12.023 1 96.69 208 THR A CA 1
ATOM 1690 C C . THR A 1 208 ? 23.391 12.547 12.227 1 96.69 208 THR A C 1
ATOM 1692 O O . THR A 1 208 ? 23.828 12.336 13.367 1 96.69 208 THR A O 1
ATOM 1695 N N . GLY A 1 209 ? 24.031 12.133 11.156 1 97.5 209 GLY A N 1
ATOM 1696 C CA . GLY A 1 209 ? 25.266 11.375 11.242 1 97.5 209 GLY A CA 1
ATOM 1697 C C . GLY A 1 209 ? 25.062 9.906 11.547 1 97.5 209 GLY A C 1
ATOM 1698 O O . GLY A 1 209 ? 26.016 9.125 11.555 1 97.5 209 GLY A O 1
ATOM 1699 N N . GLU A 1 210 ? 23.828 9.477 11.758 1 97.12 210 GLU A N 1
ATOM 1700 C CA . GLU A 1 210 ? 23.531 8.07 12.031 1 97.12 210 GLU A CA 1
ATOM 1701 C C . GLU A 1 210 ? 23.438 7.273 10.734 1 97.12 210 GLU A C 1
ATOM 1703 O O . GLU A 1 210 ? 22.656 7.621 9.844 1 97.12 210 GLU A O 1
ATOM 1708 N N . LYS A 1 211 ? 24.156 6.191 10.625 1 96.19 211 LYS A N 1
ATOM 1709 C CA . LYS A 1 211 ? 24.156 5.352 9.43 1 96.19 211 LYS A CA 1
ATOM 1710 C C . LYS A 1 211 ? 22.828 4.621 9.281 1 96.19 211 LYS A C 1
ATOM 1712 O O . LYS A 1 211 ? 22.266 4.121 10.258 1 96.19 211 LYS A O 1
ATOM 1717 N N . VAL A 1 212 ? 22.344 4.625 8.102 1 96.31 212 VAL A N 1
ATOM 1718 C CA . VAL A 1 212 ? 21.109 3.906 7.777 1 96.31 212 VAL A CA 1
ATOM 1719 C C . VAL A 1 212 ? 21.438 2.529 7.211 1 96.31 212 VAL A C 1
ATOM 1721 O O . VAL A 1 212 ? 22.297 2.408 6.328 1 96.31 212 VAL A O 1
ATOM 1724 N N . LYS A 1 213 ? 20.812 1.491 7.711 1 94 213 LYS A N 1
ATOM 1725 C CA . LYS A 1 213 ? 20.984 0.155 7.148 1 94 213 LYS A CA 1
ATOM 1726 C C . LYS A 1 213 ? 20.266 0.028 5.805 1 94 213 LYS A C 1
ATOM 1728 O O . LYS A 1 213 ? 19.062 0.251 5.715 1 94 213 LYS A O 1
ATOM 1733 N N . ILE A 1 214 ? 21.016 -0.325 4.828 1 93.5 214 ILE A N 1
ATOM 1734 C CA . ILE A 1 214 ? 20.469 -0.512 3.49 1 93.5 214 ILE A CA 1
ATOM 1735 C C . ILE A 1 214 ? 20.438 -2 3.15 1 93.5 214 ILE A C 1
ATOM 1737 O O . ILE A 1 214 ? 21.469 -2.676 3.174 1 93.5 214 ILE A O 1
ATOM 1741 N N . GLY A 1 215 ? 19.25 -2.441 2.945 1 91.88 215 GLY A N 1
ATOM 1742 C CA . GLY A 1 215 ? 19.109 -3.832 2.545 1 91.88 215 GLY A CA 1
ATOM 1743 C C . GLY A 1 215 ? 19.719 -4.129 1.188 1 91.88 215 GLY A C 1
ATOM 1744 O O . GLY A 1 215 ? 19.75 -3.26 0.315 1 91.88 215 GLY A O 1
ATOM 1745 N N . SER A 1 216 ? 20.172 -5.367 1.066 1 91 216 SER A N 1
ATOM 1746 C CA . SER A 1 216 ? 20.812 -5.801 -0.171 1 91 216 SER A CA 1
ATOM 1747 C C . SER A 1 216 ? 20.453 -7.25 -0.498 1 91 216 SER A C 1
ATOM 1749 O O . SER A 1 216 ? 19.828 -7.934 0.302 1 91 216 SER A O 1
ATOM 1751 N N . LEU A 1 217 ? 20.828 -7.578 -1.776 1 91.88 217 LEU A N 1
ATOM 1752 C CA . LEU A 1 217 ? 20.641 -8.953 -2.227 1 91.88 217 LEU A CA 1
ATOM 1753 C C . LEU A 1 217 ? 21.297 -9.93 -1.254 1 91.88 217 LEU A C 1
ATOM 1755 O O . LEU A 1 217 ? 20.75 -11.008 -0.994 1 91.88 217 LEU A O 1
ATOM 1759 N N . ALA A 1 218 ? 22.328 -9.547 -0.613 1 91.44 218 ALA A N 1
ATOM 1760 C CA . ALA A 1 218 ? 23.062 -1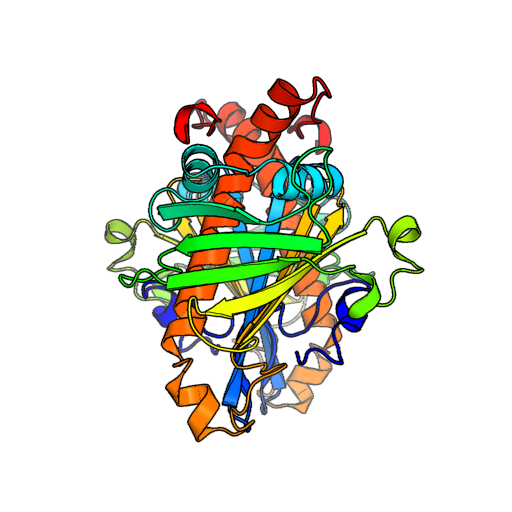0.398 0.312 1 91.44 218 ALA A CA 1
ATOM 1761 C C . ALA A 1 218 ? 22.234 -10.711 1.553 1 91.44 218 ALA A C 1
ATOM 1763 O O . ALA A 1 218 ? 22.406 -11.766 2.178 1 91.44 218 ALA A O 1
ATOM 1764 N N . ASP A 1 219 ? 21.359 -9.844 1.932 1 90.38 219 ASP A N 1
ATOM 1765 C CA . ASP A 1 219 ? 20.516 -10.031 3.104 1 90.38 219 ASP A CA 1
ATOM 1766 C C . ASP A 1 219 ? 19.438 -11.078 2.84 1 90.38 219 ASP A C 1
ATOM 1768 O O . ASP A 1 219 ? 18.797 -11.578 3.773 1 90.38 219 ASP A O 1
ATOM 1772 N N . VAL A 1 220 ? 19.188 -11.414 1.591 1 84.38 220 VAL A N 1
ATOM 1773 C CA . VAL A 1 220 ? 18.078 -12.289 1.235 1 84.38 220 VAL A CA 1
ATOM 1774 C C . VAL A 1 220 ? 18.609 -13.625 0.729 1 84.38 220 VAL A C 1
ATOM 1776 O O . VAL A 1 220 ? 17.953 -14.664 0.891 1 84.38 220 VAL A O 1
ATOM 1779 N N . ILE A 1 221 ? 19.719 -13.656 -0.005 1 83.31 221 ILE A N 1
ATOM 1780 C CA . ILE A 1 221 ? 20.234 -14.891 -0.577 1 83.31 221 ILE A CA 1
ATOM 1781 C C . ILE A 1 221 ? 21.031 -15.656 0.482 1 83.31 221 ILE A C 1
ATOM 1783 O O . ILE A 1 221 ? 21.719 -15.055 1.308 1 83.31 221 ILE A O 1
ATOM 1787 N N . MET B 1 1 ? -13.43 -5.59 -5.797 1 92.25 1 MET B N 1
ATOM 1788 C CA . MET B 1 1 ? -13.719 -5.566 -7.23 1 92.25 1 MET B CA 1
ATOM 1789 C C . MET B 1 1 ? -13.883 -6.98 -7.773 1 92.25 1 MET B C 1
ATOM 1791 O O . MET B 1 1 ? -13.117 -7.879 -7.426 1 92.25 1 MET B O 1
ATOM 1795 N N . ARG B 1 2 ? -14.914 -7.078 -8.562 1 95.88 2 ARG B N 1
ATOM 1796 C CA . ARG B 1 2 ? -15.047 -8.336 -9.297 1 95.88 2 ARG B CA 1
ATOM 1797 C C . ARG B 1 2 ? -14.203 -8.32 -10.562 1 95.88 2 ARG B C 1
ATOM 1799 O O . ARG B 1 2 ? -13.742 -7.262 -11 1 95.88 2 ARG B O 1
ATOM 1806 N N . ILE B 1 3 ? -13.992 -9.453 -11.078 1 96.25 3 ILE B N 1
ATOM 1807 C CA . ILE B 1 3 ? -13.023 -9.609 -12.156 1 96.25 3 ILE B CA 1
ATOM 1808 C C . ILE B 1 3 ? -13.523 -8.883 -13.398 1 96.25 3 ILE B C 1
ATOM 1810 O O . ILE B 1 3 ? -12.719 -8.391 -14.203 1 96.25 3 ILE B O 1
ATOM 1814 N N . GLU B 1 4 ? -14.844 -8.703 -13.531 1 96.25 4 GLU B N 1
ATOM 1815 C CA . GLU B 1 4 ? -15.43 -8.016 -14.688 1 96.25 4 GLU B CA 1
ATOM 1816 C C . GLU B 1 4 ? -15.078 -6.527 -14.68 1 96.25 4 GLU B C 1
ATOM 1818 O O . GLU B 1 4 ? -15.219 -5.848 -15.695 1 96.25 4 GLU B O 1
ATOM 1823 N N . GLU B 1 5 ? -14.617 -6.066 -13.578 1 97.19 5 GLU B N 1
ATOM 1824 C CA . GLU B 1 5 ? -14.359 -4.637 -13.414 1 97.19 5 GLU B CA 1
ATOM 1825 C C . GLU B 1 5 ? -12.867 -4.328 -13.508 1 97.19 5 GLU B C 1
ATOM 1827 O O . GLU B 1 5 ? -12.445 -3.211 -13.219 1 97.19 5 GLU B O 1
ATOM 1832 N N . VAL B 1 6 ? -12.055 -5.238 -13.914 1 97.44 6 VAL B N 1
ATOM 1833 C CA . VAL B 1 6 ? -10.602 -5.133 -13.805 1 97.44 6 VAL B CA 1
ATOM 1834 C C . VAL B 1 6 ? -10.102 -3.986 -14.68 1 97.44 6 VAL B C 1
ATOM 1836 O O . VAL B 1 6 ? -9.055 -3.396 -14.406 1 97.44 6 VAL B O 1
ATOM 1839 N N . ASN B 1 7 ? -10.844 -3.619 -15.758 1 97.75 7 ASN B N 1
ATOM 1840 C CA . ASN B 1 7 ? -10.414 -2.529 -16.641 1 97.75 7 ASN B CA 1
ATOM 1841 C C . ASN B 1 7 ? -10.422 -1.19 -15.906 1 97.75 7 ASN B C 1
ATOM 1843 O O . ASN B 1 7 ? -9.82 -0.221 -16.375 1 97.75 7 ASN B O 1
ATOM 1847 N N . ASP B 1 8 ? -11.086 -1.118 -14.734 1 97.25 8 ASP B N 1
ATOM 1848 C CA . ASP B 1 8 ? -11.047 0.095 -13.922 1 97.25 8 ASP B CA 1
ATOM 1849 C C . ASP B 1 8 ? -9.617 0.421 -13.484 1 97.25 8 ASP B C 1
ATOM 1851 O O . ASP B 1 8 ? -9.305 1.576 -13.195 1 97.25 8 ASP B O 1
ATOM 1855 N N . LEU B 1 9 ? -8.75 -0.549 -13.438 1 97.62 9 LEU B N 1
ATOM 1856 C CA . LEU B 1 9 ? -7.363 -0.34 -13.039 1 97.62 9 LEU B CA 1
ATOM 1857 C C . LEU B 1 9 ? -6.629 0.514 -14.07 1 97.62 9 LEU B C 1
ATOM 1859 O O . LEU B 1 9 ? -5.562 1.058 -13.789 1 97.62 9 LEU B O 1
ATOM 1863 N N . LEU B 1 10 ? -7.168 0.623 -15.281 1 97.19 10 LEU B N 1
ATOM 1864 C CA . LEU B 1 10 ? -6.547 1.41 -16.344 1 97.19 10 LEU B CA 1
ATOM 1865 C C . LEU B 1 10 ? -6.859 2.893 -16.172 1 97.19 10 LEU B C 1
ATOM 1867 O O . LEU B 1 10 ? -6.227 3.742 -16.797 1 97.19 10 LEU B O 1
ATOM 1871 N N . ASN B 1 11 ? -7.836 3.199 -15.336 1 94.5 11 ASN B N 1
ATOM 1872 C CA . ASN B 1 11 ? -8.18 4.594 -15.094 1 94.5 11 ASN B CA 1
ATOM 1873 C C . ASN B 1 11 ? -7.141 5.285 -14.219 1 94.5 11 ASN B C 1
ATOM 1875 O O . ASN B 1 11 ? -6.5 4.645 -13.383 1 94.5 11 ASN B O 1
ATOM 1879 N N . PRO B 1 12 ? -7.008 6.645 -14.445 1 93.06 12 PRO B N 1
ATOM 1880 C CA . PRO B 1 12 ? -6.07 7.375 -13.586 1 93.06 12 PRO B CA 1
ATOM 1881 C C . PRO B 1 12 ? -6.492 7.367 -12.117 1 93.06 12 PRO B C 1
ATOM 1883 O O . PRO B 1 12 ? -7.684 7.277 -11.812 1 93.06 12 PRO B O 1
ATOM 1886 N N . GLY B 1 13 ? -5.508 7.539 -11.305 1 93.88 13 GLY B N 1
ATOM 1887 C CA . GLY B 1 13 ? -5.781 7.629 -9.875 1 93.88 13 GLY B CA 1
ATOM 1888 C C . GLY B 1 13 ? -5.918 6.277 -9.211 1 93.88 13 GLY B C 1
ATOM 1889 O O . GLY B 1 13 ? -5.18 5.34 -9.531 1 93.88 13 GLY B O 1
ATOM 1890 N N . TYR B 1 14 ? -6.707 6.25 -8.102 1 96.62 14 TYR B N 1
ATOM 1891 C CA . TYR B 1 14 ? -6.859 5.047 -7.293 1 96.62 14 TYR B CA 1
ATOM 1892 C C . TYR B 1 14 ? -8.328 4.711 -7.082 1 96.62 14 TYR B C 1
ATOM 1894 O O . TYR B 1 14 ? -9.195 5.582 -7.203 1 96.62 14 TYR B O 1
ATOM 1902 N N . LEU B 1 15 ? -8.609 3.482 -6.832 1 97.25 15 LEU B N 1
ATOM 1903 C CA . LEU B 1 15 ? -9.961 2.984 -6.605 1 97.25 15 LEU B CA 1
ATOM 1904 C C . LEU B 1 15 ? -10.336 3.096 -5.133 1 97.25 15 LEU B C 1
ATOM 1906 O O . LEU B 1 15 ? -9.469 3.229 -4.27 1 97.25 15 LEU B O 1
ATOM 1910 N N . PRO B 1 16 ? -11.648 3.025 -4.809 1 97.19 16 PRO B N 1
ATOM 1911 C CA . PRO B 1 16 ? -12.094 3.121 -3.414 1 97.19 16 PRO B CA 1
ATOM 1912 C C . PRO B 1 16 ? -11.57 1.975 -2.549 1 97.19 16 PRO B C 1
ATOM 1914 O O . PRO B 1 16 ? -11.562 2.078 -1.32 1 97.19 16 PRO B O 1
ATOM 1917 N N . PHE B 1 17 ? -11.211 0.864 -3.133 1 97.81 17 PHE B N 1
ATOM 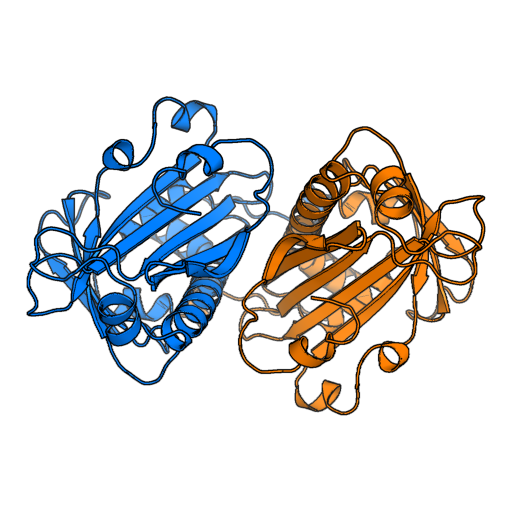1918 C CA . PHE B 1 17 ? -10.641 -0.288 -2.445 1 97.81 17 PHE B CA 1
ATOM 1919 C C . PHE B 1 17 ? -9.328 -0.709 -3.094 1 97.81 17 PHE B C 1
ATOM 1921 O O . PHE B 1 17 ? -9.328 -1.273 -4.188 1 97.81 17 PHE B O 1
ATOM 1928 N N . GLU B 1 18 ? -8.195 -0.444 -2.367 1 98.31 18 GLU B N 1
ATOM 1929 C CA . GLU B 1 18 ? -6.879 -0.657 -2.967 1 98.31 18 GLU B CA 1
ATOM 1930 C C . GLU B 1 18 ? -6.066 -1.673 -2.17 1 98.31 18 GLU B C 1
ATOM 1932 O O . GLU B 1 18 ? -5.09 -2.227 -2.674 1 98.31 18 GLU B O 1
ATOM 1937 N N . ALA B 1 19 ? -6.391 -1.879 -0.912 1 98.62 19 ALA B N 1
ATOM 1938 C CA . ALA B 1 19 ? -5.73 -2.896 -0.099 1 98.62 19 ALA B CA 1
ATOM 1939 C C . ALA B 1 19 ? -6.652 -3.395 1.01 1 98.62 19 ALA B C 1
ATOM 1941 O O . ALA B 1 19 ? -7.273 -2.596 1.716 1 98.62 19 ALA B O 1
ATOM 1942 N N . GLY B 1 20 ? -6.691 -4.617 1.163 1 98.44 20 GLY B N 1
ATOM 1943 C CA . GLY B 1 20 ? -7.574 -5.289 2.104 1 98.44 20 GLY B CA 1
ATOM 1944 C C . GLY B 1 20 ? -8.164 -6.57 1.553 1 98.44 20 GLY B C 1
ATOM 1945 O O . GLY B 1 20 ? -7.648 -7.133 0.584 1 98.44 20 GLY B O 1
ATOM 1946 N N . TYR B 1 21 ? -9.164 -7.105 2.268 1 98.5 21 TYR B N 1
ATOM 1947 C CA . TYR B 1 21 ? -9.906 -8.281 1.815 1 98.5 21 TYR B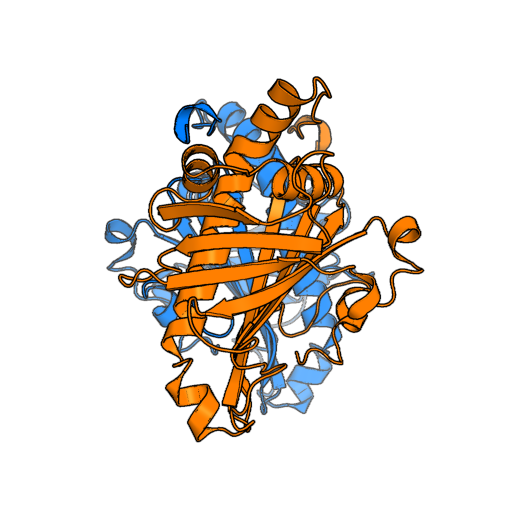 CA 1
ATOM 1948 C C . TYR B 1 21 ? -11.383 -8.156 2.15 1 98.5 21 TYR B C 1
ATOM 1950 O O . TYR B 1 21 ? -11.758 -7.5 3.129 1 98.5 21 TYR B O 1
ATOM 1958 N N . LYS B 1 22 ? -12.141 -8.719 1.322 1 97.81 22 LYS B N 1
ATOM 1959 C CA . LYS B 1 22 ? -13.586 -8.664 1.492 1 97.81 22 LYS B CA 1
ATOM 1960 C C . LYS B 1 22 ? -14.266 -9.867 0.842 1 97.81 22 LYS B C 1
ATOM 1962 O O . LYS B 1 22 ? -13.836 -10.336 -0.213 1 97.81 22 LYS B O 1
ATOM 1967 N N . ARG B 1 23 ? -15.32 -10.359 1.458 1 98.31 23 ARG B N 1
ATOM 1968 C CA . ARG B 1 23 ? -16.141 -11.445 0.915 1 98.31 23 ARG B CA 1
ATOM 1969 C C . ARG B 1 23 ? -17.453 -10.922 0.375 1 98.31 23 ARG B C 1
ATOM 1971 O O . ARG B 1 23 ? -18.172 -10.18 1.062 1 98.31 23 ARG B O 1
ATOM 1978 N N . TYR B 1 24 ? -17.781 -11.234 -0.819 1 98.12 24 TYR B N 1
ATOM 1979 C CA . TYR B 1 24 ? -19.047 -10.859 -1.438 1 98.12 24 TYR B CA 1
ATOM 1980 C C . TYR B 1 24 ? -20.156 -11.789 -0.994 1 98.12 24 TYR B C 1
ATOM 1982 O O . TYR B 1 24 ? -19.906 -12.836 -0.387 1 98.12 24 TYR B O 1
ATOM 1990 N N . GLU B 1 25 ? -21.391 -11.469 -1.344 1 97.88 25 GLU B N 1
ATOM 1991 C CA . GLU B 1 25 ? -22.578 -12.203 -0.895 1 97.88 25 GLU B CA 1
ATOM 1992 C C . GLU B 1 25 ? -22.578 -13.625 -1.44 1 97.88 25 GLU B C 1
ATOM 1994 O O . GLU B 1 25 ? -23.094 -14.539 -0.792 1 97.88 25 GLU B O 1
ATOM 1999 N N . ASP B 1 26 ? -22.047 -13.836 -2.58 1 98.19 26 ASP B N 1
ATOM 2000 C CA . ASP B 1 26 ? -22.016 -15.164 -3.176 1 98.19 26 ASP B CA 1
ATOM 2001 C C . ASP B 1 26 ? -20.828 -15.977 -2.672 1 98.19 26 ASP B C 1
ATOM 2003 O O . ASP B 1 26 ? -20.547 -17.078 -3.164 1 98.19 26 ASP B O 1
ATOM 2007 N N . GLY B 1 27 ? -20.031 -15.359 -1.759 1 98.62 27 GLY B N 1
ATOM 2008 C CA . GLY B 1 27 ? -18.953 -16.078 -1.101 1 98.62 27 GLY B CA 1
ATOM 2009 C C . GLY B 1 27 ? -17.594 -15.812 -1.716 1 98.62 27 GLY B C 1
ATOM 2010 O O . GLY B 1 27 ? -16.578 -16.203 -1.164 1 98.62 27 GLY B O 1
ATOM 2011 N N . LEU B 1 28 ? -17.578 -15.156 -2.904 1 98.75 28 LEU B N 1
ATOM 2012 C CA . LEU B 1 28 ? -16.312 -14.797 -3.514 1 98.75 28 LEU B CA 1
ATOM 2013 C C . LEU B 1 28 ? -15.469 -13.953 -2.559 1 98.75 28 LEU B C 1
ATOM 2015 O O . LEU B 1 28 ? -15.953 -12.945 -2.025 1 98.75 28 LEU B O 1
ATOM 2019 N N . LEU B 1 29 ? -14.281 -14.453 -2.229 1 98.75 29 LEU B N 1
ATOM 2020 C CA . LEU B 1 29 ? -13.344 -13.711 -1.386 1 98.75 29 LEU B CA 1
ATOM 2021 C C . LEU B 1 29 ? -12.32 -12.969 -2.234 1 98.75 29 LEU B C 1
ATOM 2023 O O . LEU B 1 29 ? -11.562 -13.586 -2.986 1 98.75 29 LEU B O 1
ATOM 2027 N N . VAL B 1 30 ? -12.281 -11.648 -2.109 1 98.75 30 VAL B N 1
ATOM 2028 C CA . VAL B 1 30 ? -11.375 -10.836 -2.912 1 98.75 30 VAL B CA 1
ATOM 2029 C C . VAL B 1 30 ? -10.312 -10.203 -2.014 1 98.75 30 VAL B C 1
ATOM 2031 O O . VAL B 1 30 ? -10.609 -9.789 -0.89 1 98.75 30 VAL B O 1
ATOM 2034 N N . VAL B 1 31 ? -9.094 -10.234 -2.469 1 98.81 31 VAL B N 1
ATOM 2035 C CA . VAL B 1 31 ? -7.961 -9.602 -1.799 1 98.81 31 VAL B CA 1
ATOM 2036 C C . VAL B 1 31 ? -7.32 -8.57 -2.727 1 98.81 31 VAL B C 1
ATOM 2038 O O . VAL B 1 31 ? -7.121 -8.836 -3.914 1 98.81 31 VAL B O 1
ATOM 2041 N N . ALA B 1 32 ? -7.117 -7.402 -2.232 1 98.75 32 ALA B N 1
ATOM 2042 C CA . ALA B 1 32 ? -6.359 -6.355 -2.916 1 98.75 32 ALA B CA 1
ATOM 2043 C C . ALA B 1 32 ? -5.125 -5.953 -2.113 1 98.75 32 ALA B C 1
ATOM 2045 O O . ALA B 1 32 ? -5.191 -5.824 -0.889 1 98.75 32 ALA B O 1
ATOM 2046 N N . ALA B 1 33 ? -4.012 -5.867 -2.783 1 98.44 33 ALA B N 1
ATOM 2047 C CA . ALA B 1 33 ? -2.781 -5.363 -2.184 1 98.44 33 ALA B CA 1
ATOM 2048 C C . ALA B 1 33 ? -2.137 -4.297 -3.066 1 98.44 33 ALA B C 1
ATOM 2050 O O . ALA B 1 33 ? -2.139 -4.418 -4.293 1 98.44 33 ALA B O 1
ATOM 2051 N N . ARG B 1 34 ? -1.664 -3.295 -2.5 1 97.25 34 ARG B N 1
ATOM 2052 C CA . ARG B 1 34 ? -0.946 -2.23 -3.195 1 97.25 34 ARG B CA 1
ATOM 2053 C C . ARG B 1 34 ? 0.492 -2.127 -2.701 1 97.25 34 ARG B C 1
ATOM 2055 O O . ARG B 1 34 ? 0.739 -2.117 -1.493 1 97.25 34 ARG B O 1
ATOM 2062 N N . SER B 1 35 ? 1.409 -1.999 -3.617 1 97.12 35 SER B N 1
ATOM 2063 C CA . SER B 1 35 ? 2.828 -1.877 -3.299 1 97.12 35 SER B CA 1
ATOM 2064 C C . SER B 1 35 ? 3.482 -0.758 -4.102 1 97.12 35 SER B C 1
ATOM 2066 O O . SER B 1 35 ? 3.256 -0.64 -5.309 1 97.12 35 SER B O 1
ATOM 2068 N N . SER B 1 36 ? 4.145 0.116 -3.436 1 95.88 36 SER B N 1
ATOM 2069 C CA . SER B 1 36 ? 5.094 1.006 -4.098 1 95.88 36 SER B CA 1
ATOM 2070 C C . SER B 1 36 ? 6.5 0.414 -4.098 1 95.88 36 SER B C 1
ATOM 2072 O O . SER B 1 36 ? 7.086 0.19 -3.037 1 95.88 36 SER B O 1
ATOM 2074 N N . LEU B 1 37 ? 6.996 0.097 -5.18 1 96.56 37 LEU B N 1
ATOM 2075 C CA . LEU B 1 37 ? 8.32 -0.499 -5.336 1 96.56 37 LEU B CA 1
ATOM 2076 C C . LEU B 1 37 ? 9.305 0.512 -5.906 1 96.56 37 LEU B C 1
ATOM 2078 O O . LEU B 1 37 ? 9.305 0.773 -7.113 1 96.56 37 LEU B O 1
ATOM 2082 N N . MET B 1 38 ? 10.18 0.956 -5.031 1 94.62 38 MET B N 1
ATOM 2083 C CA . MET B 1 38 ? 11.117 2.014 -5.406 1 94.62 38 MET B CA 1
ATOM 2084 C C . MET B 1 38 ? 12.219 1.471 -6.309 1 94.62 38 MET B C 1
ATOM 2086 O O . MET B 1 38 ? 12.695 0.353 -6.109 1 94.62 38 MET B O 1
ATOM 2090 N N . ASN B 1 39 ? 12.57 2.213 -7.332 1 95.44 39 ASN B N 1
ATOM 2091 C CA . ASN B 1 39 ? 13.695 1.929 -8.219 1 95.44 39 ASN B CA 1
ATOM 2092 C C . ASN B 1 39 ? 13.469 0.657 -9.031 1 95.44 39 ASN B C 1
ATOM 2094 O O . ASN B 1 39 ? 14.422 0.039 -9.508 1 95.44 39 ASN B O 1
ATOM 2098 N N . ILE B 1 40 ? 12.305 0.197 -9.047 1 97.12 40 ILE B N 1
ATOM 2099 C CA . ILE B 1 40 ? 11.914 -0.995 -9.789 1 97.12 40 ILE B CA 1
ATOM 2100 C C . ILE B 1 40 ? 10.898 -0.622 -10.867 1 97.12 40 ILE B C 1
ATOM 2102 O O . ILE B 1 40 ? 9.984 0.167 -10.617 1 97.12 40 ILE B O 1
ATOM 2106 N N . THR B 1 41 ? 11.023 -1.122 -12.07 1 97.06 41 THR B N 1
ATOM 2107 C CA . THR B 1 41 ? 10.109 -0.847 -13.172 1 97.06 41 THR B CA 1
ATOM 2108 C C . THR B 1 41 ? 9.242 -2.068 -13.469 1 97.06 41 THR B C 1
ATOM 2110 O O . THR B 1 41 ? 9.539 -3.174 -13.016 1 97.06 41 THR B O 1
ATOM 2113 N N . GLY B 1 42 ? 8.219 -1.791 -14.289 1 96.88 42 GLY B N 1
ATOM 2114 C CA . GLY B 1 42 ? 7.402 -2.9 -14.766 1 96.88 42 GLY B CA 1
ATOM 2115 C C . GLY B 1 42 ? 8.203 -3.945 -15.523 1 96.88 42 GLY B C 1
ATOM 2116 O O . GLY B 1 42 ? 7.938 -5.145 -15.398 1 96.88 42 GLY B O 1
ATOM 2117 N N . LYS B 1 43 ? 9.164 -3.484 -16.344 1 95.62 43 LYS B N 1
ATOM 2118 C CA . LYS B 1 43 ? 10.031 -4.387 -17.094 1 95.62 43 LYS B CA 1
ATOM 2119 C C . LYS B 1 43 ? 10.773 -5.336 -16.156 1 95.62 43 LYS B C 1
ATOM 2121 O O . LYS B 1 43 ? 10.906 -6.527 -16.438 1 95.62 43 LYS B O 1
ATOM 2126 N N . MET B 1 44 ? 11.258 -4.848 -15.039 1 96.94 44 MET B N 1
ATOM 2127 C CA . MET B 1 44 ? 11.984 -5.664 -14.07 1 96.94 44 MET B CA 1
ATOM 2128 C C . MET B 1 44 ? 11.062 -6.695 -13.43 1 96.94 44 MET B C 1
ATOM 2130 O O . MET B 1 44 ? 11.477 -7.82 -13.148 1 96.94 44 MET B O 1
ATOM 2134 N N . ILE B 1 45 ? 9.812 -6.297 -13.133 1 96.81 45 ILE B N 1
ATOM 2135 C CA . ILE B 1 45 ? 8.836 -7.215 -12.562 1 96.81 45 ILE B CA 1
ATOM 2136 C C . ILE B 1 45 ? 8.57 -8.367 -13.531 1 96.81 45 ILE B C 1
ATOM 2138 O O . ILE B 1 45 ? 8.555 -9.531 -13.133 1 96.81 45 ILE B O 1
ATOM 2142 N N . GLU B 1 46 ? 8.336 -8 -14.797 1 94.12 46 GLU B N 1
ATOM 2143 C CA . GLU B 1 46 ? 8.133 -9.023 -15.82 1 94.12 46 GLU B CA 1
ATOM 2144 C C . GLU B 1 46 ? 9.328 -9.969 -15.914 1 94.12 46 GLU B C 1
ATOM 2146 O O . GLU B 1 46 ? 9.156 -11.18 -16.031 1 94.12 46 GLU B O 1
ATOM 2151 N N . TRP B 1 47 ? 10.438 -9.391 -15.938 1 94.75 47 TRP B N 1
ATOM 2152 C CA . TRP B 1 47 ? 11.656 -10.188 -15.969 1 94.75 47 TRP B CA 1
ATOM 2153 C C . TRP B 1 47 ? 11.711 -11.141 -14.773 1 94.75 47 TRP B C 1
ATOM 2155 O O . TRP B 1 47 ? 12.039 -12.32 -14.93 1 94.75 47 TRP B O 1
ATOM 2165 N N . TRP B 1 48 ? 11.398 -10.672 -13.586 1 95.25 48 TRP B N 1
ATOM 2166 C CA . TRP B 1 48 ? 11.469 -11.453 -12.359 1 95.25 48 TRP B CA 1
ATOM 2167 C C . TRP B 1 48 ? 10.57 -12.688 -12.445 1 95.25 48 TRP B C 1
ATOM 2169 O O . TRP B 1 48 ? 10.984 -13.789 -12.086 1 95.25 48 TRP B O 1
ATOM 2179 N N . VAL B 1 49 ? 9.344 -12.523 -12.898 1 93.94 49 VAL B N 1
ATOM 2180 C CA . VAL B 1 49 ? 8.383 -13.609 -13 1 93.94 49 VAL B CA 1
ATOM 2181 C C . VAL B 1 49 ? 8.93 -14.695 -13.922 1 93.94 49 VAL B C 1
ATOM 2183 O O . VAL B 1 49 ? 8.734 -15.891 -13.672 1 93.94 49 VAL B O 1
ATOM 2186 N N . GLY B 1 50 ? 9.594 -14.242 -14.953 1 91.19 50 GLY B N 1
ATOM 2187 C CA . GLY B 1 50 ? 10.195 -15.203 -15.875 1 91.19 50 GLY B CA 1
ATOM 2188 C C . GLY B 1 50 ? 11.484 -15.797 -15.344 1 91.19 50 GLY B C 1
ATOM 2189 O O . GLY B 1 50 ? 11.891 -16.875 -15.766 1 91.19 50 GLY B O 1
ATOM 2190 N N . TYR B 1 51 ? 12.141 -15.125 -14.484 1 91.69 51 TYR B N 1
ATOM 2191 C CA . TYR B 1 51 ? 13.453 -15.492 -13.984 1 91.69 51 TYR B CA 1
ATOM 2192 C C . TYR B 1 51 ? 13.352 -16.578 -12.93 1 91.69 51 TYR B C 1
ATOM 2194 O O . TYR B 1 51 ? 14.219 -17.453 -12.836 1 91.69 51 TYR B O 1
ATOM 2202 N N . VAL B 1 52 ? 12.32 -16.562 -12.023 1 92.19 52 VAL B N 1
ATOM 2203 C CA . VAL B 1 52 ? 12.18 -17.516 -10.922 1 92.19 52 VAL B CA 1
ATOM 2204 C C . VAL B 1 52 ? 11.898 -18.906 -11.484 1 92.19 52 VAL B C 1
ATOM 2206 O O . VAL B 1 52 ? 10.875 -19.125 -12.133 1 92.19 52 VAL B O 1
ATOM 2209 N N . HIS B 1 53 ? 12.766 -19.828 -11.18 1 89.06 53 HIS B N 1
ATOM 2210 C CA . HIS B 1 53 ? 12.617 -21.141 -11.797 1 89.06 53 HIS B CA 1
ATOM 2211 C C . HIS B 1 53 ? 12.688 -22.25 -10.75 1 89.06 53 HIS B C 1
ATOM 2213 O O . HIS B 1 53 ? 12.094 -23.328 -10.93 1 89.06 53 HIS B O 1
ATOM 2219 N N . ASN B 1 54 ? 13.523 -21.969 -9.711 1 93.19 54 ASN B N 1
ATOM 2220 C CA . ASN B 1 54 ? 13.75 -23.062 -8.766 1 93.19 54 ASN B CA 1
ATOM 2221 C C . ASN B 1 54 ? 13.453 -22.625 -7.328 1 93.19 54 ASN B C 1
ATOM 2223 O O . ASN B 1 54 ? 13.164 -21.453 -7.074 1 93.19 54 ASN B O 1
ATOM 2227 N N . SER B 1 55 ? 13.523 -23.609 -6.418 1 96.62 55 SER B N 1
ATOM 2228 C CA . SER B 1 55 ? 13.109 -23.406 -5.031 1 96.62 55 SER B CA 1
ATOM 2229 C C . SER B 1 55 ? 14.016 -22.391 -4.332 1 96.62 55 SER B C 1
ATOM 2231 O O . SER B 1 55 ? 13.562 -21.641 -3.477 1 96.62 55 SER B O 1
ATOM 2233 N N . GLU B 1 56 ? 15.227 -22.391 -4.664 1 95.56 56 GLU B N 1
ATOM 2234 C CA . GLU B 1 56 ? 16.141 -21.438 -4.043 1 95.56 56 GLU B CA 1
ATOM 2235 C C . GLU B 1 56 ? 15.758 -20 -4.379 1 95.56 56 GLU B C 1
ATOM 2237 O O . GLU B 1 56 ? 15.57 -19.172 -3.48 1 95.56 56 GLU B O 1
ATOM 2242 N N . GLN B 1 57 ? 15.664 -19.688 -5.66 1 93.94 57 GLN B N 1
ATOM 2243 C CA . GLN B 1 57 ? 15.234 -18.375 -6.105 1 93.94 57 GLN B CA 1
ATOM 2244 C C . GLN B 1 57 ? 13.883 -18 -5.5 1 93.94 57 GLN B C 1
ATOM 2246 O O . GLN B 1 57 ? 13.688 -16.859 -5.066 1 93.94 57 GLN B O 1
ATOM 2251 N N . TYR B 1 58 ? 12.977 -18.984 -5.52 1 96.56 58 TYR B N 1
ATOM 2252 C CA . TYR B 1 58 ? 11.641 -18.766 -4.988 1 96.56 58 TYR B CA 1
ATOM 2253 C C . TYR B 1 58 ? 11.688 -18.391 -3.514 1 96.56 58 TYR B C 1
ATOM 2255 O O . TYR B 1 58 ? 10.922 -17.531 -3.059 1 96.56 58 TYR B O 1
ATOM 2263 N N . SER B 1 59 ? 12.578 -18.922 -2.725 1 96.25 59 SER B N 1
ATOM 2264 C CA . SER B 1 59 ? 12.695 -18.672 -1.291 1 96.25 59 SER B CA 1
ATOM 2265 C C . SER B 1 59 ? 13.289 -17.297 -1.013 1 96.25 59 SER B C 1
ATOM 2267 O O . SER B 1 59 ? 13.055 -16.719 0.051 1 96.25 59 SER B O 1
ATOM 2269 N N . TRP B 1 60 ? 14.133 -16.75 -2.016 1 95.06 60 TRP B N 1
ATOM 2270 C CA . TRP B 1 60 ? 14.625 -15.383 -1.855 1 95.06 60 TRP B CA 1
ATOM 2271 C C . TRP B 1 60 ? 13.469 -14.398 -1.708 1 95.06 60 TRP B C 1
ATOM 2273 O O . TRP B 1 60 ? 13.562 -13.43 -0.958 1 95.06 60 TRP B O 1
ATOM 2283 N N . TRP B 1 61 ? 12.453 -14.711 -2.371 1 95.81 61 TRP B N 1
ATOM 2284 C CA . TRP B 1 61 ? 11.297 -13.82 -2.43 1 95.81 61 TRP B CA 1
ATOM 2285 C C . TRP B 1 61 ? 10.562 -13.781 -1.094 1 95.81 61 TRP B C 1
ATOM 2287 O O . TRP B 1 61 ? 10.047 -12.742 -0.686 1 95.81 61 TRP B O 1
ATOM 2297 N N . HIS B 1 62 ? 10.484 -14.891 -0.449 1 96.25 62 HIS B N 1
ATOM 2298 C CA . HIS B 1 62 ? 9.883 -14.992 0.875 1 96.25 62 HIS B CA 1
ATOM 2299 C C . HIS B 1 62 ? 10.352 -16.234 1.608 1 96.25 62 HIS B C 1
ATOM 2301 O O . HIS B 1 62 ? 9.711 -17.297 1.532 1 96.25 62 HIS B O 1
ATOM 2307 N N . LYS B 1 63 ? 11.273 -16.062 2.451 1 94.44 63 LYS B N 1
ATOM 2308 C CA . LYS B 1 63 ? 11.992 -17.172 3.062 1 94.44 63 LYS B CA 1
ATOM 2309 C C . LYS B 1 63 ? 11.055 -18.062 3.871 1 94.44 63 LYS B C 1
ATOM 2311 O O . LYS B 1 63 ? 11.188 -19.281 3.869 1 94.44 63 LYS B O 1
ATOM 2316 N N . GLN B 1 64 ? 10.109 -17.469 4.512 1 94.62 64 GLN B N 1
ATOM 2317 C CA . GLN B 1 64 ? 9.227 -18.219 5.383 1 94.62 64 GLN B CA 1
ATOM 2318 C C . GLN B 1 64 ? 8.117 -18.906 4.586 1 94.62 64 GLN B C 1
ATOM 2320 O O . GLN B 1 64 ? 7.723 -20.031 4.887 1 94.62 64 GLN B O 1
ATOM 2325 N N . ASP B 1 65 ? 7.582 -18.234 3.584 1 97.38 65 ASP B N 1
ATOM 2326 C CA . ASP B 1 65 ? 6.348 -18.688 2.955 1 97.38 65 ASP B CA 1
ATOM 2327 C C . ASP B 1 65 ? 6.641 -19.5 1.696 1 97.38 65 ASP B C 1
ATOM 2329 O O . ASP B 1 65 ? 5.828 -20.344 1.289 1 97.38 65 ASP B O 1
ATOM 2333 N N . HIS B 1 66 ? 7.699 -19.234 0.982 1 98 66 HIS B N 1
ATOM 2334 C CA . HIS B 1 66 ? 7.996 -19.922 -0.268 1 98 66 HIS B CA 1
ATOM 2335 C C . HIS B 1 66 ? 8.836 -21.172 -0.021 1 98 66 HIS B C 1
ATOM 2337 O O . HIS B 1 66 ? 10.031 -21.078 0.274 1 98 66 HIS B O 1
ATOM 2343 N N . VAL B 1 67 ? 8.258 -22.375 -0.286 1 97.69 67 VAL B N 1
ATOM 2344 C CA . VAL B 1 67 ? 8.82 -23.656 0.163 1 97.69 67 VAL B CA 1
ATOM 2345 C C . VAL B 1 67 ? 9.367 -24.422 -1.033 1 97.69 67 VAL B C 1
ATOM 2347 O O . VAL B 1 67 ? 10.438 -25.016 -0.956 1 97.69 67 VAL B O 1
ATOM 2350 N N . PHE B 1 68 ? 8.641 -24.516 -2.088 1 97.88 68 PHE B N 1
ATOM 2351 C CA . PHE B 1 68 ? 8.992 -25.328 -3.244 1 97.88 68 PHE B CA 1
ATOM 2352 C C . PHE B 1 68 ? 8.539 -24.656 -4.535 1 97.88 68 PHE B C 1
ATOM 2354 O O . PHE B 1 68 ? 7.473 -24.031 -4.582 1 97.88 68 PHE B O 1
ATOM 2361 N N . SER B 1 69 ? 9.336 -24.781 -5.562 1 96 69 SER B N 1
ATOM 2362 C CA . SER B 1 69 ? 9.055 -24.234 -6.887 1 96 69 SER B CA 1
ATOM 2363 C C . SER B 1 69 ? 9.508 -25.188 -7.988 1 96 69 SER B C 1
ATOM 2365 O O . SER B 1 69 ? 10.586 -25.781 -7.902 1 96 69 SER B O 1
ATOM 2367 N N . ASP B 1 70 ? 8.719 -25.344 -8.93 1 93.62 70 ASP B N 1
ATOM 2368 C CA . ASP B 1 70 ? 9.016 -26.031 -10.18 1 93.62 70 ASP B CA 1
ATOM 2369 C C . ASP B 1 70 ? 8.117 -25.531 -11.312 1 93.62 70 ASP B C 1
ATOM 2371 O O . ASP B 1 70 ? 7.293 -24.641 -11.109 1 93.62 70 ASP B O 1
ATOM 2375 N N . TRP B 1 71 ? 8.328 -26.047 -12.547 1 92.5 71 TRP B N 1
ATOM 2376 C CA . TRP B 1 71 ? 7.566 -25.531 -13.68 1 92.5 71 TRP B CA 1
ATOM 2377 C C . TRP B 1 71 ? 7.195 -26.641 -14.648 1 92.5 71 TRP B C 1
ATOM 2379 O O . TRP B 1 71 ? 7.918 -27.625 -14.773 1 92.5 71 TRP B O 1
ATOM 2389 N N . ILE B 1 72 ? 6.121 -26.5 -15.234 1 88.25 72 ILE B N 1
ATOM 2390 C CA . ILE B 1 72 ? 5.695 -27.281 -16.391 1 88.25 72 ILE B CA 1
ATOM 2391 C C . ILE B 1 72 ? 5.516 -26.359 -17.594 1 88.25 72 ILE B C 1
ATOM 2393 O O . ILE B 1 72 ? 4.789 -25.375 -17.516 1 88.25 72 ILE B O 1
ATOM 2397 N N . GLY B 1 73 ? 6.09 -26.906 -18.812 1 77.5 73 GLY B N 1
ATOM 2398 C CA . GLY B 1 73 ? 5.938 -26.156 -20.047 1 77.5 73 GLY B CA 1
ATOM 2399 C C . GLY B 1 73 ? 7.008 -25.094 -20.234 1 77.5 73 GLY B C 1
ATOM 2400 O O . GLY B 1 73 ? 8.117 -25.234 -19.719 1 77.5 73 GLY B O 1
ATOM 2401 N N . GLU B 1 74 ? 6.496 -24.203 -21.297 1 61.41 74 GLU B N 1
ATOM 2402 C CA . GLU B 1 74 ? 7.434 -23.266 -21.922 1 61.41 74 GLU B CA 1
ATOM 2403 C C . GLU B 1 74 ? 8.094 -22.375 -20.875 1 61.41 74 GLU B C 1
ATOM 2405 O O . GLU B 1 74 ? 7.406 -21.688 -20.109 1 61.41 74 GLU B O 1
ATOM 2410 N N . ARG B 1 75 ? 9.188 -22.844 -20.312 1 59.38 75 ARG B N 1
ATOM 2411 C CA . ARG B 1 75 ? 10.109 -22.188 -19.406 1 59.38 75 ARG B CA 1
ATOM 2412 C C . ARG B 1 75 ? 11.492 -22.047 -20.016 1 59.38 75 ARG B C 1
ATOM 2414 O O . ARG B 1 75 ? 11.93 -22.922 -20.766 1 59.38 75 ARG B O 1
ATOM 2421 N N . GLY B 1 76 ? 11.797 -21.031 -20.672 1 47.34 76 GLY B N 1
ATOM 2422 C CA . GLY B 1 76 ? 13.164 -20.844 -21.109 1 47.34 76 GLY B CA 1
ATOM 2423 C C . GLY B 1 76 ? 13.406 -19.516 -21.797 1 47.34 76 GLY B C 1
ATOM 2424 O O . GLY B 1 76 ? 14.547 -19.078 -21.938 1 47.34 76 GLY B O 1
ATOM 2425 N N . THR B 1 77 ? 12.547 -19.203 -22.5 1 47.97 77 THR B N 1
ATOM 2426 C CA . THR B 1 77 ? 12.977 -18.016 -23.234 1 47.97 77 THR B CA 1
ATOM 2427 C C . THR B 1 77 ? 12.664 -16.75 -22.422 1 47.97 77 THR B C 1
ATOM 2429 O O . THR B 1 77 ? 12.695 -15.648 -22.969 1 47.97 77 THR B O 1
ATOM 2432 N N . GLY B 1 78 ? 12.539 -16.828 -21.203 1 57 78 GLY B N 1
ATOM 2433 C CA . GLY B 1 78 ? 12.203 -15.586 -20.531 1 57 78 GLY B CA 1
ATOM 2434 C C . GLY B 1 78 ? 10.727 -15.242 -20.609 1 57 78 GLY B C 1
ATOM 2435 O O . GLY B 1 78 ? 10.312 -14.148 -20.234 1 57 78 GLY B O 1
ATOM 2436 N N . LYS B 1 79 ? 9.93 -16.25 -21.156 1 76.5 79 LYS B N 1
ATOM 2437 C CA . LYS B 1 79 ? 8.492 -16.094 -21.297 1 76.5 79 LYS B CA 1
ATOM 2438 C C . LYS B 1 79 ? 7.734 -17 -20.344 1 76.5 79 LYS B C 1
ATOM 2440 O O . LYS B 1 79 ? 8.117 -18.156 -20.141 1 76.5 79 LYS B O 1
ATOM 2445 N N . TYR B 1 80 ? 6.906 -16.531 -19.5 1 90.06 80 TYR B N 1
ATOM 2446 C CA . TYR B 1 80 ? 6.191 -17.328 -18.516 1 90.06 80 TYR B CA 1
ATOM 2447 C C . TYR B 1 80 ? 4.754 -17.578 -18.938 1 90.06 80 TYR B C 1
ATOM 2449 O O . TYR B 1 80 ? 4.09 -18.469 -18.422 1 90.06 80 TYR B O 1
ATOM 2457 N N . ILE B 1 81 ? 4.254 -16.844 -19.906 1 92.81 81 ILE B N 1
ATOM 2458 C CA . ILE B 1 81 ? 2.865 -16.984 -20.328 1 92.81 81 ILE B CA 1
ATOM 2459 C C . ILE B 1 81 ? 2.65 -18.344 -20.969 1 92.81 81 ILE B C 1
ATOM 2461 O O . ILE B 1 81 ? 3.422 -18.766 -21.844 1 92.81 81 ILE B O 1
ATOM 2465 N N . GLY B 1 82 ? 1.63 -19.016 -20.578 1 90.62 82 GLY B N 1
ATOM 2466 C CA . GLY B 1 82 ? 1.363 -20.375 -21.047 1 90.62 82 GLY B CA 1
ATOM 2467 C C . GLY B 1 82 ? 2.002 -21.438 -20.172 1 90.62 82 GLY B C 1
ATOM 2468 O O . GLY B 1 82 ? 1.623 -22.609 -20.219 1 90.62 82 GLY B O 1
ATOM 2469 N N . GLY B 1 83 ? 2.951 -21 -19.344 1 92.31 83 GLY B N 1
ATOM 2470 C CA . GLY B 1 83 ? 3.574 -21.922 -18.391 1 92.31 83 GLY B CA 1
ATOM 2471 C C . GLY B 1 83 ? 2.795 -22.062 -17.109 1 92.31 83 GLY B C 1
ATOM 2472 O O . GLY B 1 83 ? 1.9 -21.266 -16.812 1 92.31 83 GLY B O 1
ATOM 2473 N N . THR B 1 84 ? 3.162 -23.188 -16.406 1 93.88 84 THR B N 1
ATOM 2474 C CA . THR B 1 84 ? 2.549 -23.453 -15.109 1 93.88 84 THR B CA 1
ATOM 2475 C C . THR B 1 84 ? 3.611 -23.547 -14.023 1 93.88 84 THR B C 1
ATOM 2477 O O . THR B 1 84 ? 4.508 -24.391 -14.094 1 93.88 84 THR B O 1
ATOM 2480 N N . HIS B 1 85 ? 3.518 -22.656 -13.102 1 95.12 85 HIS B N 1
ATOM 2481 C CA . HIS B 1 85 ? 4.367 -22.672 -11.914 1 95.12 85 HIS B CA 1
ATOM 2482 C C . HIS B 1 85 ? 3.807 -23.594 -10.844 1 95.12 85 HIS B C 1
ATOM 2484 O O . HIS B 1 85 ? 2.678 -23.406 -10.383 1 95.12 85 HIS B O 1
ATOM 2490 N N . ILE B 1 86 ? 4.57 -24.641 -10.484 1 95.75 86 ILE B N 1
ATOM 2491 C CA . ILE B 1 86 ? 4.254 -25.5 -9.344 1 95.75 86 ILE B CA 1
ATOM 2492 C C . ILE B 1 86 ? 4.836 -24.891 -8.07 1 95.75 86 ILE B C 1
ATOM 2494 O O . ILE B 1 86 ? 6.051 -24.906 -7.871 1 95.75 86 ILE B O 1
ATOM 2498 N N . ALA B 1 87 ? 3.986 -24.375 -7.234 1 97.19 87 ALA B N 1
ATOM 2499 C CA . ALA B 1 87 ? 4.434 -23.625 -6.062 1 97.19 87 ALA B CA 1
ATOM 2500 C C . ALA B 1 87 ? 3.865 -24.234 -4.781 1 97.19 87 ALA B C 1
ATOM 2502 O O . ALA B 1 87 ? 2.662 -24.484 -4.68 1 97.19 87 ALA B O 1
ATOM 2503 N N . HIS B 1 88 ? 4.707 -24.578 -3.783 1 98.19 88 HIS B N 1
ATOM 2504 C CA . HIS B 1 88 ? 4.289 -24.859 -2.414 1 98.19 88 HIS B CA 1
ATOM 2505 C C . HIS B 1 88 ? 4.574 -23.672 -1.496 1 98.19 88 HIS B C 1
ATOM 2507 O O . HIS B 1 88 ? 5.727 -23.266 -1.355 1 98.19 88 HIS B O 1
ATOM 2513 N N . GLU B 1 89 ? 3.547 -23.109 -0.889 1 97.12 89 GLU B N 1
ATOM 2514 C CA . GLU B 1 89 ? 3.762 -21.922 -0.077 1 97.12 89 GLU B CA 1
ATOM 2515 C C . GLU B 1 89 ? 2.768 -21.859 1.079 1 97.12 89 GLU B C 1
ATOM 2517 O O . GLU B 1 89 ? 1.704 -22.469 1.027 1 97.12 89 GLU B O 1
ATOM 2522 N N . ARG B 1 90 ? 3.057 -21.109 2.148 1 95.75 90 ARG B N 1
ATOM 2523 C CA . ARG B 1 90 ? 2.275 -21.031 3.377 1 95.75 90 ARG B CA 1
ATOM 2524 C C . ARG B 1 90 ? 1.275 -19.875 3.312 1 95.75 90 ARG B C 1
ATOM 2526 O O . ARG B 1 90 ? 0.306 -19.844 4.074 1 95.75 90 ARG B O 1
ATOM 2533 N N . LEU B 1 91 ? 1.417 -18.953 2.533 1 94.44 91 LEU B N 1
ATOM 2534 C CA . LEU B 1 91 ? 0.521 -17.828 2.275 1 94.44 91 LEU B CA 1
ATOM 2535 C C . LEU B 1 91 ? 0.176 -17.109 3.57 1 94.44 91 LEU B C 1
ATOM 2537 O O . LEU B 1 91 ? -0.996 -16.828 3.84 1 94.44 91 LEU B O 1
ATOM 2541 N N . GLY B 1 92 ? 1.155 -16.875 4.469 1 90.44 92 GLY B N 1
ATOM 2542 C CA . GLY B 1 92 ? 0.98 -16.094 5.691 1 90.44 92 GLY B CA 1
ATOM 2543 C C . GLY B 1 92 ? 0.515 -16.938 6.867 1 90.44 92 GLY B C 1
ATOM 2544 O O . GLY B 1 92 ? 0.202 -16.406 7.93 1 90.44 92 GLY B O 1
ATOM 2545 N N . GLY B 1 93 ? 0.341 -18.234 6.691 1 91.12 93 GLY B N 1
ATOM 2546 C CA . GLY B 1 93 ? -0.063 -19.141 7.75 1 91.12 93 GLY B CA 1
ATOM 2547 C C . GLY B 1 93 ? 0.899 -20.297 7.941 1 91.12 93 GLY B C 1
ATOM 2548 O O . GLY B 1 93 ? 2.047 -20.234 7.496 1 91.12 93 GLY B O 1
ATOM 2549 N N . GLU B 1 94 ? 0.354 -21.297 8.648 1 91.75 94 GLU B N 1
ATOM 2550 C CA . GLU B 1 94 ? 1.194 -22.438 8.977 1 91.75 94 GLU B CA 1
ATOM 2551 C C . GLU B 1 94 ? 1.099 -23.516 7.898 1 91.75 94 GLU B C 1
ATOM 2553 O O . GLU B 1 94 ? 2.062 -24.25 7.656 1 91.75 94 GLU B O 1
ATOM 2558 N N . GLU B 1 95 ? 0.026 -23.562 7.316 1 93.69 95 GLU B N 1
ATOM 2559 C CA . GLU B 1 95 ? -0.239 -24.625 6.352 1 93.69 95 GLU B CA 1
ATOM 2560 C C . GLU B 1 95 ? 0.476 -24.375 5.027 1 93.69 95 GLU B C 1
ATOM 2562 O O . GLU B 1 95 ? 0.512 -23.234 4.551 1 93.69 95 GLU B O 1
ATOM 2567 N N . ILE B 1 96 ? 1.046 -25.484 4.484 1 96.69 96 ILE B N 1
ATOM 2568 C CA . ILE B 1 96 ? 1.65 -25.406 3.16 1 96.69 96 ILE B CA 1
ATOM 2569 C C . ILE B 1 96 ? 0.602 -25.703 2.094 1 96.69 96 ILE B C 1
ATOM 2571 O O . ILE B 1 96 ? -0.011 -26.781 2.105 1 96.69 96 ILE B O 1
ATOM 2575 N N . HIS B 1 97 ? 0.345 -24.781 1.233 1 96.56 97 HIS B N 1
ATOM 2576 C CA . HIS B 1 97 ? -0.546 -24.953 0.09 1 96.56 97 HIS B CA 1
ATOM 2577 C C . HIS B 1 97 ? 0.227 -25.375 -1.154 1 96.56 97 HIS B C 1
ATOM 2579 O O . HIS B 1 97 ? 1.23 -24.75 -1.509 1 96.56 97 HIS B O 1
ATOM 2585 N N . LYS B 1 98 ? -0.182 -26.453 -1.768 1 97.94 98 LYS B N 1
ATOM 2586 C CA . LYS B 1 98 ? 0.407 -26.906 -3.02 1 97.94 98 LYS B CA 1
ATOM 2587 C C . LYS B 1 98 ? -0.406 -26.438 -4.219 1 97.94 98 LYS B C 1
ATOM 2589 O O . LYS B 1 98 ? -1.516 -26.922 -4.457 1 97.94 98 LYS B O 1
ATOM 2594 N N . LEU B 1 99 ? 0.187 -25.531 -4.992 1 97.94 99 LEU B N 1
ATOM 2595 C CA . LEU B 1 99 ? -0.555 -24.781 -6.004 1 97.94 99 LEU B CA 1
ATOM 2596 C C . LEU B 1 99 ? 0.023 -25.031 -7.395 1 97.94 99 LEU B C 1
ATOM 2598 O O . LEU B 1 99 ? 1.228 -25.25 -7.539 1 97.94 99 LEU B O 1
ATOM 2602 N N . ARG B 1 100 ? -0.83 -25.047 -8.344 1 96.81 100 ARG B N 1
ATOM 2603 C CA . ARG B 1 100 ? -0.48 -24.875 -9.75 1 96.81 100 ARG B CA 1
ATOM 2604 C C . ARG B 1 100 ? -0.957 -23.516 -10.273 1 96.81 100 ARG B C 1
ATOM 2606 O O . ARG B 1 100 ? -2.16 -23.266 -10.328 1 96.81 100 ARG B O 1
ATOM 2613 N N . ILE B 1 101 ? -0.061 -22.688 -10.641 1 96.88 101 ILE B N 1
ATOM 2614 C CA . ILE B 1 101 ? -0.346 -21.344 -11.109 1 96.88 101 ILE B CA 1
ATOM 2615 C C . ILE B 1 101 ? -0.083 -21.25 -12.609 1 96.88 101 ILE B C 1
ATOM 2617 O O . ILE B 1 101 ? 1.07 -21.25 -13.047 1 96.88 101 ILE B O 1
ATOM 2621 N N . THR B 1 102 ? -1.094 -21.172 -13.391 1 95.81 102 THR B N 1
ATOM 2622 C CA . THR B 1 102 ? -0.968 -21.125 -14.844 1 95.81 102 THR B CA 1
ATOM 2623 C C . THR B 1 102 ? -1.096 -19.688 -15.344 1 95.81 102 THR B C 1
ATOM 2625 O O . THR B 1 102 ? -2.145 -19.062 -15.188 1 95.81 102 THR B O 1
ATOM 2628 N N . PHE B 1 103 ? -0.053 -19.219 -15.977 1 96.31 103 PHE B N 1
ATOM 2629 C CA . PHE B 1 103 ? -0.003 -17.844 -16.422 1 96.31 103 PHE B CA 1
ATOM 2630 C C . PHE B 1 103 ? -0.709 -17.688 -17.766 1 96.31 103 PHE B C 1
ATOM 2632 O O . PHE B 1 103 ? -0.566 -18.531 -18.656 1 96.31 103 PHE B O 1
ATOM 2639 N N . LEU B 1 104 ? -1.456 -16.672 -17.859 1 95.56 104 LEU B N 1
ATOM 2640 C CA . LEU B 1 104 ? -2.279 -16.422 -19.031 1 95.56 104 LEU B CA 1
ATOM 2641 C C . LEU B 1 104 ? -1.907 -15.094 -19.688 1 95.56 104 LEU B C 1
ATOM 2643 O O . LEU B 1 104 ? -1.342 -14.219 -19.047 1 95.56 104 LEU B O 1
ATOM 2647 N N . ASP B 1 105 ? -2.213 -15.023 -20.969 1 95.38 105 ASP B N 1
ATOM 2648 C CA . ASP B 1 105 ? -2.084 -13.75 -21.672 1 95.38 105 ASP B CA 1
ATOM 2649 C C . ASP B 1 105 ? -2.961 -12.672 -21.031 1 95.38 105 ASP B C 1
ATOM 2651 O O . ASP B 1 105 ? -4.152 -12.891 -20.812 1 95.38 105 ASP B O 1
ATOM 2655 N N . PRO B 1 106 ? -2.34 -11.516 -20.703 1 96.75 106 PRO B N 1
ATOM 2656 C CA . PRO B 1 106 ? -3.119 -10.43 -20.109 1 96.75 106 PRO B CA 1
ATOM 2657 C C . PRO B 1 106 ? -4.375 -10.102 -20.906 1 96.75 106 PRO B C 1
ATOM 2659 O O . PRO B 1 106 ? -5.387 -9.68 -20.344 1 96.75 106 PRO B O 1
ATOM 2662 N N . ALA B 1 107 ? -4.371 -10.297 -22.188 1 96.94 107 ALA B N 1
ATOM 2663 C CA . ALA B 1 107 ? -5.488 -9.953 -23.062 1 96.94 107 ALA B CA 1
ATOM 2664 C C . ALA B 1 107 ? -6.715 -10.805 -22.75 1 96.94 107 ALA B C 1
ATOM 2666 O O . ALA B 1 107 ? -7.828 -10.484 -23.172 1 96.94 107 ALA B O 1
ATOM 2667 N N . THR B 1 108 ? -6.531 -11.844 -22.078 1 96.69 108 THR B N 1
ATOM 2668 C CA . THR B 1 108 ? -7.652 -12.711 -21.75 1 96.69 108 THR B CA 1
ATOM 2669 C C . THR B 1 108 ? -8.531 -12.07 -20.672 1 96.69 108 THR B C 1
ATOM 2671 O O . THR B 1 108 ? -9.672 -12.5 -20.453 1 96.69 108 THR B O 1
ATOM 2674 N N . VAL B 1 109 ? -7.996 -11.062 -19.969 1 97.12 109 VAL B N 1
ATOM 2675 C CA . VAL B 1 109 ? -8.75 -10.562 -18.828 1 97.12 109 VAL B CA 1
ATOM 2676 C C . VAL B 1 109 ? -8.891 -9.047 -18.906 1 97.12 109 VAL B C 1
ATOM 2678 O O . VAL B 1 109 ? -9.797 -8.461 -18.312 1 97.12 109 VAL B O 1
ATOM 2681 N N . MET B 1 110 ? -8.055 -8.445 -19.656 1 97.31 110 MET B N 1
ATOM 2682 C CA . MET B 1 110 ? -8.016 -6.984 -19.672 1 97.31 110 MET B CA 1
ATOM 2683 C C . MET B 1 110 ? -7.809 -6.469 -21.094 1 97.31 110 MET B C 1
ATOM 2685 O O . MET B 1 110 ? -7.184 -7.141 -21.922 1 97.31 110 MET B O 1
ATOM 2689 N N . ASP B 1 111 ? -8.336 -5.262 -21.391 1 97 111 ASP B N 1
ATOM 2690 C CA . ASP B 1 111 ? -8.031 -4.562 -22.641 1 97 111 ASP B CA 1
ATOM 2691 C C . ASP B 1 111 ? -6.578 -4.09 -22.656 1 97 111 ASP B C 1
ATOM 2693 O O . ASP B 1 111 ? -6.227 -3.123 -21.984 1 97 111 ASP B O 1
ATOM 2697 N N . THR B 1 112 ? -5.75 -4.695 -23.484 1 97.25 112 THR B N 1
ATOM 2698 C CA . THR B 1 112 ? -4.32 -4.418 -23.453 1 97.25 112 THR B CA 1
ATOM 2699 C C . THR B 1 112 ? -3.947 -3.383 -24.516 1 97.25 112 THR B C 1
ATOM 2701 O O . THR B 1 112 ? -2.766 -3.096 -24.719 1 97.25 112 THR B O 1
ATOM 2704 N N . SER B 1 113 ? -4.902 -2.814 -25.188 1 96.06 113 SER B N 1
ATOM 2705 C CA . SER B 1 113 ? -4.633 -1.897 -26.281 1 96.06 113 SER B CA 1
ATOM 2706 C C . SER B 1 113 ? -3.969 -0.617 -25.797 1 96.06 113 SER B C 1
ATOM 2708 O O . SER B 1 113 ? -3.271 0.059 -26.547 1 96.06 113 SER B O 1
ATOM 2710 N N . ARG B 1 114 ? -4.098 -0.284 -24.609 1 92.75 114 ARG B N 1
ATOM 2711 C CA . ARG B 1 114 ? -3.578 0.978 -24.094 1 92.75 114 ARG B CA 1
ATOM 2712 C C . ARG B 1 114 ? -2.332 0.749 -23.234 1 92.75 114 ARG B C 1
ATOM 2714 O O . ARG B 1 114 ? -1.796 1.689 -22.641 1 92.75 114 ARG B O 1
ATOM 2721 N N . PHE B 1 115 ? -1.854 -0.441 -23.109 1 96.5 115 PHE B N 1
ATOM 2722 C CA . PHE B 1 115 ? -0.772 -0.774 -22.188 1 96.5 115 PHE B CA 1
ATOM 2723 C C . PHE B 1 115 ? 0.481 0.03 -22.516 1 96.5 115 PHE B C 1
ATOM 2725 O O . PHE B 1 115 ? 1.085 0.634 -21.625 1 96.5 115 PHE B O 1
ATOM 2732 N N . ALA B 1 116 ? 0.854 0.035 -23.766 1 93.31 116 ALA B N 1
ATOM 2733 C CA . ALA B 1 116 ? 2.072 0.728 -24.188 1 93.31 116 ALA B CA 1
ATOM 2734 C C . ALA B 1 116 ? 1.976 2.223 -23.891 1 93.31 116 ALA B C 1
ATOM 2736 O O . ALA B 1 116 ? 2.91 2.82 -23.359 1 93.31 116 ALA B O 1
ATOM 2737 N N . GLU B 1 117 ? 0.872 2.811 -24.203 1 93.75 117 GLU B N 1
ATOM 2738 C CA . GLU B 1 117 ? 0.654 4.242 -24 1 93.75 117 GLU B CA 1
ATOM 2739 C C . GLU B 1 117 ? 0.694 4.598 -22.516 1 93.75 117 GLU B C 1
ATOM 2741 O O . GLU B 1 117 ? 1.228 5.645 -22.141 1 93.75 117 GLU B O 1
ATOM 2746 N N . LEU B 1 118 ? 0.22 3.725 -21.719 1 94.69 118 LEU B N 1
ATOM 2747 C CA . LEU B 1 118 ? 0.074 4.012 -20.297 1 94.69 118 LEU B CA 1
ATOM 2748 C C . LEU B 1 118 ? 1.32 3.592 -19.516 1 94.69 118 LEU B C 1
ATOM 2750 O O . LEU B 1 118 ? 1.493 3.969 -18.359 1 94.69 118 LEU B O 1
ATOM 2754 N N . GLY B 1 119 ? 2.209 2.898 -20.094 1 95.19 119 GLY B N 1
ATOM 2755 C CA . GLY B 1 119 ? 3.371 2.385 -19.391 1 95.19 119 GLY B CA 1
ATOM 2756 C C . GLY B 1 119 ? 3.018 1.368 -18.328 1 95.19 119 GLY B C 1
ATOM 2757 O O . GLY B 1 119 ? 3.463 1.48 -17.172 1 95.19 119 GLY B O 1
ATOM 2758 N N . VAL B 1 120 ? 2.07 0.456 -18.672 1 97.56 120 VAL B N 1
ATOM 2759 C CA . VAL B 1 120 ? 1.618 -0.528 -17.703 1 97.56 120 VAL B CA 1
ATOM 2760 C C . VAL B 1 120 ? 1.894 -1.938 -18.219 1 97.56 120 VAL B C 1
ATOM 2762 O O . VAL B 1 120 ? 2.088 -2.135 -19.422 1 97.56 120 VAL B O 1
ATOM 2765 N N . THR B 1 121 ? 2.018 -2.889 -17.359 1 97.06 121 THR B N 1
ATOM 2766 C CA . THR B 1 121 ? 2.061 -4.316 -17.656 1 97.06 121 THR B CA 1
ATOM 2767 C C . THR B 1 121 ? 1.19 -5.098 -16.672 1 97.06 121 THR B C 1
ATOM 2769 O O . THR B 1 121 ? 0.69 -4.539 -15.695 1 97.06 121 THR B O 1
ATOM 2772 N N . LEU B 1 122 ? 0.888 -6.336 -17.047 1 97.69 122 LEU B N 1
ATOM 2773 C CA . LEU B 1 122 ? -0.02 -7.152 -16.25 1 97.69 122 LEU B CA 1
ATOM 2774 C C . LEU B 1 122 ? 0.434 -8.609 -16.234 1 97.69 122 LEU B C 1
ATOM 2776 O O . LEU B 1 122 ? 0.654 -9.211 -17.297 1 97.69 122 LEU B O 1
ATOM 2780 N N . VAL B 1 123 ? 0.727 -9.148 -15.031 1 97.25 123 VAL B N 1
ATOM 2781 C CA . VAL B 1 123 ? 0.878 -10.578 -14.82 1 97.25 123 VAL B CA 1
ATOM 2782 C C . VAL B 1 123 ? -0.46 -11.188 -14.398 1 97.25 123 VAL B C 1
ATOM 2784 O O . VAL B 1 123 ? -1.07 -10.742 -13.422 1 97.25 123 VAL B O 1
ATOM 2787 N N . HIS B 1 124 ? -0.949 -12.102 -15.141 1 97.62 124 HIS B N 1
ATOM 2788 C CA . HIS B 1 124 ? -2.242 -12.727 -14.891 1 97.62 124 HIS B CA 1
ATOM 2789 C C . HIS B 1 124 ? -2.119 -14.25 -14.859 1 97.62 124 HIS B C 1
ATOM 2791 O O . HIS B 1 124 ? -1.386 -14.828 -15.664 1 97.62 124 HIS B O 1
ATOM 2797 N N . ALA B 1 125 ? -2.816 -14.852 -13.875 1 97.94 125 ALA B N 1
ATOM 2798 C CA . ALA B 1 125 ? -2.762 -16.312 -13.781 1 97.94 125 ALA B CA 1
ATOM 2799 C C . ALA B 1 125 ? -4.035 -16.859 -13.148 1 97.94 125 ALA B C 1
ATOM 2801 O O . ALA B 1 125 ? -4.828 -16.109 -12.57 1 97.94 125 ALA B O 1
ATOM 2802 N N . ARG B 1 126 ? -4.258 -18.094 -13.305 1 98.38 126 ARG B N 1
ATOM 2803 C CA . ARG B 1 126 ? -5.27 -18.859 -12.586 1 98.38 126 ARG B CA 1
ATOM 2804 C C . ARG B 1 126 ? -4.625 -19.953 -11.734 1 98.38 126 ARG B C 1
ATOM 2806 O O . ARG B 1 126 ? -3.566 -20.484 -12.086 1 98.38 126 ARG B O 1
ATOM 2813 N N . LEU B 1 127 ? -5.25 -20.234 -10.656 1 98.31 127 LEU B N 1
ATOM 2814 C CA . LEU B 1 127 ? -4.656 -21.109 -9.656 1 98.31 127 LEU B CA 1
ATOM 2815 C C . LEU B 1 127 ? -5.484 -22.375 -9.484 1 98.31 127 LEU B C 1
ATOM 2817 O O . LEU B 1 127 ? -6.711 -22.312 -9.383 1 98.31 127 LEU B O 1
ATOM 2821 N N . ALA B 1 128 ? -4.793 -23.516 -9.43 1 97.94 128 ALA B N 1
ATOM 2822 C CA . ALA B 1 128 ? -5.371 -24.812 -9.102 1 97.94 128 ALA B CA 1
ATOM 2823 C C . ALA B 1 128 ? -4.711 -25.406 -7.859 1 97.94 128 ALA B C 1
ATOM 2825 O O . ALA B 1 128 ? -3.574 -25.062 -7.523 1 97.94 128 ALA B O 1
ATOM 2826 N N . LEU B 1 129 ? -5.512 -26.203 -7.191 1 96.12 129 LEU B N 1
ATOM 2827 C CA . LEU B 1 129 ? -4.949 -27 -6.113 1 96.12 129 LEU B CA 1
ATOM 2828 C C . LEU B 1 129 ? -4.391 -28.312 -6.652 1 96.12 129 LEU B C 1
ATOM 2830 O O . LEU B 1 129 ? -4.988 -28.938 -7.535 1 96.12 129 LEU B O 1
ATOM 2834 N N . GLU B 1 130 ? -3.215 -28.594 -6.16 1 93.56 130 GLU B N 1
ATOM 2835 C CA . GLU B 1 130 ? -2.59 -29.828 -6.609 1 93.56 130 GLU B CA 1
ATOM 2836 C C . GLU B 1 130 ? -3.543 -31.016 -6.473 1 93.56 130 GLU B C 1
ATOM 2838 O O . GLU B 1 130 ? -4.176 -31.188 -5.43 1 93.56 130 GLU B O 1
ATOM 2843 N N . GLY B 1 131 ? -3.645 -31.797 -7.508 1 91.94 131 GLY B N 1
ATOM 2844 C CA . GLY B 1 131 ? -4.414 -33.031 -7.492 1 91.94 131 GLY B CA 1
ATOM 2845 C C . GLY B 1 131 ? -5.906 -32.812 -7.648 1 91.94 131 GLY B C 1
ATOM 2846 O O . GLY B 1 131 ? -6.688 -33.75 -7.645 1 91.94 131 GLY B O 1
ATOM 2847 N N . GLN B 1 132 ? -6.367 -31.625 -7.695 1 94.69 132 GLN B N 1
ATOM 2848 C CA . GLN B 1 132 ? -7.781 -31.312 -7.855 1 94.69 132 GLN B CA 1
ATOM 2849 C C . GLN B 1 132 ? -8.078 -30.812 -9.273 1 94.69 132 GLN B C 1
ATOM 2851 O O . GLN B 1 132 ? -7.238 -30.156 -9.891 1 94.69 132 GLN B O 1
ATOM 2856 N N . PRO B 1 133 ? -9.227 -31.172 -9.68 1 95.81 133 PRO B N 1
ATOM 2857 C CA . PRO B 1 133 ? -9.586 -30.734 -11.023 1 95.81 133 PRO B CA 1
ATOM 2858 C C . PRO B 1 133 ? -9.859 -29.234 -11.102 1 95.81 133 PRO B C 1
ATOM 2860 O O . PRO B 1 133 ? -10.422 -28.656 -10.164 1 95.81 133 PRO B O 1
ATOM 2863 N N . GLY B 1 134 ? -9.523 -28.672 -12.266 1 97.81 134 GLY B N 1
ATOM 2864 C CA . GLY B 1 134 ? -9.898 -27.312 -12.586 1 97.81 134 GLY B CA 1
ATOM 2865 C C . GLY B 1 134 ? -9.172 -26.281 -11.742 1 97.81 134 GLY B C 1
ATOM 2866 O O . GLY B 1 134 ? -8.086 -26.547 -11.219 1 97.81 134 GLY B O 1
ATOM 2867 N N . TYR B 1 135 ? -9.719 -25.062 -11.797 1 98.38 135 TYR B N 1
ATOM 2868 C CA . TYR B 1 135 ? -9.109 -23.906 -11.133 1 98.38 135 TYR B CA 1
ATOM 2869 C C . TYR B 1 135 ? -10.039 -23.328 -10.086 1 98.38 135 TYR B C 1
ATOM 2871 O O . TYR B 1 135 ? -11.266 -23.359 -10.242 1 98.38 135 TYR B O 1
ATOM 2879 N N . VAL B 1 136 ? -9.414 -22.719 -9.023 1 98.62 136 VAL B N 1
ATOM 2880 C CA . VAL B 1 136 ? -10.242 -22.312 -7.895 1 98.62 136 VAL B CA 1
ATOM 2881 C C . VAL B 1 136 ? -9.992 -20.844 -7.574 1 98.62 136 VAL B C 1
ATOM 2883 O O . VAL B 1 136 ? -10.648 -20.266 -6.695 1 98.62 136 VAL B O 1
ATOM 2886 N N . ALA B 1 137 ? -9.102 -20.172 -8.203 1 98.69 137 ALA B N 1
ATOM 2887 C CA . ALA B 1 137 ? -8.812 -18.766 -7.973 1 98.69 137 ALA B CA 1
ATOM 2888 C C . ALA B 1 137 ? -8.141 -18.125 -9.188 1 98.69 137 ALA B C 1
ATOM 2890 O O . ALA B 1 137 ? -7.711 -18.828 -10.109 1 98.69 137 ALA B O 1
ATOM 2891 N N . LYS B 1 138 ? -8.133 -16.828 -9.227 1 98.62 138 LYS B N 1
ATOM 2892 C CA . LYS B 1 138 ? -7.375 -16.031 -10.188 1 98.62 138 LYS B CA 1
ATOM 2893 C C . LYS B 1 138 ? -6.578 -14.938 -9.484 1 98.62 138 LYS B C 1
ATOM 2895 O O . LYS B 1 138 ? -6.934 -14.508 -8.383 1 98.62 138 LYS B O 1
ATOM 2900 N N . LEU B 1 139 ? -5.531 -14.562 -10.117 1 98.62 139 LEU B N 1
ATOM 2901 C CA . LEU B 1 139 ? -4.766 -13.43 -9.602 1 98.62 139 LEU B CA 1
ATOM 2902 C C . LEU B 1 139 ? -4.262 -12.555 -10.742 1 98.62 139 LEU B C 1
ATOM 2904 O O . LEU B 1 139 ? -4.137 -13.016 -11.875 1 98.62 139 LEU B O 1
ATOM 2908 N N . MET B 1 140 ? -4.055 -11.312 -10.43 1 98.44 140 MET B N 1
ATOM 2909 C CA . MET B 1 140 ? -3.346 -10.414 -11.328 1 98.44 140 MET B CA 1
ATOM 2910 C C . MET B 1 140 ? -2.445 -9.461 -10.547 1 98.44 140 MET B C 1
ATOM 2912 O O . MET B 1 140 ? -2.748 -9.109 -9.406 1 98.44 140 MET B O 1
ATOM 2916 N N . HIS B 1 141 ? -1.326 -9.141 -11.086 1 98.69 141 HIS B N 1
ATOM 2917 C CA . HIS B 1 141 ? -0.462 -8.039 -10.68 1 98.69 141 HIS B CA 1
ATOM 2918 C C . HIS B 1 141 ? -0.386 -6.965 -11.758 1 98.69 141 HIS B C 1
ATOM 2920 O O . HIS B 1 141 ? 0.359 -7.105 -12.727 1 98.69 141 HIS B O 1
ATOM 2926 N N . PHE B 1 142 ? -1.198 -5.934 -11.562 1 98.69 142 PHE B N 1
ATOM 2927 C CA . PHE B 1 142 ? -1.188 -4.781 -12.461 1 98.69 142 PHE B CA 1
ATOM 2928 C C . PHE B 1 142 ? -0.101 -3.793 -12.055 1 98.69 142 PHE B C 1
ATOM 2930 O O . PHE B 1 142 ? -0.101 -3.287 -10.93 1 98.69 142 PHE B O 1
ATOM 2937 N N . VAL B 1 143 ? 0.839 -3.486 -12.992 1 98.5 143 VAL B N 1
ATOM 2938 C CA . VAL B 1 143 ? 2.006 -2.68 -12.648 1 98.5 143 VAL B CA 1
ATOM 2939 C C . VAL B 1 143 ? 2.043 -1.428 -13.516 1 98.5 143 VAL B C 1
ATOM 2941 O O . VAL B 1 143 ? 1.941 -1.514 -14.742 1 98.5 143 VAL B O 1
ATOM 2944 N N . ARG B 1 144 ? 2.182 -0.294 -12.898 1 97.94 144 ARG B N 1
ATOM 2945 C CA . ARG B 1 144 ? 2.359 0.964 -13.617 1 97.94 144 ARG B CA 1
ATOM 2946 C C . ARG B 1 144 ? 3.646 1.661 -13.188 1 97.94 144 ARG B C 1
ATOM 2948 O O . ARG B 1 144 ? 3.943 1.752 -12 1 97.94 144 ARG B O 1
ATOM 2955 N N . ASP B 1 145 ? 4.406 2.133 -14.148 1 96.56 145 ASP B N 1
ATOM 2956 C CA . ASP B 1 145 ? 5.637 2.857 -13.852 1 96.56 145 ASP B CA 1
ATOM 2957 C C . ASP B 1 145 ? 5.336 4.246 -13.289 1 96.56 145 ASP B C 1
ATOM 2959 O O . ASP B 1 145 ? 4.348 4.875 -13.672 1 96.56 145 ASP B O 1
ATOM 2963 N N . THR B 1 146 ? 6.152 4.691 -12.328 1 94.88 146 THR B N 1
ATOM 2964 C CA . THR B 1 146 ? 6.09 6.008 -11.703 1 94.88 146 THR B CA 1
ATOM 2965 C C . THR B 1 146 ? 7.465 6.664 -11.688 1 94.88 146 THR B C 1
ATOM 2967 O O . THR B 1 146 ? 8.469 6.02 -11.984 1 94.88 146 THR B O 1
ATOM 2970 N N . PRO B 1 147 ? 7.555 7.953 -11.305 1 92.06 147 PRO B N 1
ATOM 2971 C CA . PRO B 1 147 ? 8.859 8.617 -11.234 1 92.06 147 PRO B CA 1
ATOM 2972 C C . PRO B 1 147 ? 9.773 8.008 -10.18 1 92.06 147 PRO B C 1
ATOM 2974 O O . PRO B 1 147 ? 11 8.148 -10.258 1 92.06 147 PRO B O 1
ATOM 2977 N N . TYR B 1 148 ? 9.305 7.246 -9.258 1 93.44 148 TYR B N 1
ATOM 2978 C CA . TYR B 1 148 ? 10.133 6.715 -8.188 1 93.44 148 TYR B CA 1
ATOM 2979 C C . TYR B 1 148 ? 10.367 5.219 -8.359 1 93.44 148 TYR B C 1
ATOM 2981 O O . TYR B 1 148 ? 11.07 4.594 -7.566 1 93.44 148 TYR B O 1
ATOM 2989 N N . GLY B 1 149 ? 9.875 4.633 -9.336 1 95.44 149 GLY B N 1
ATOM 2990 C CA . GLY B 1 149 ? 9.875 3.199 -9.594 1 95.44 149 GLY B CA 1
ATOM 2991 C C . GLY B 1 149 ? 8.594 2.705 -10.234 1 95.44 149 GLY B C 1
ATOM 2992 O O . GLY B 1 149 ? 8.219 3.16 -11.32 1 95.44 149 GLY B O 1
ATOM 2993 N N . CYS B 1 150 ? 7.883 1.788 -9.547 1 97.31 150 CYS B N 1
ATOM 2994 C CA . CYS B 1 150 ? 6.578 1.377 -10.062 1 97.31 150 CYS B CA 1
ATOM 2995 C C . CYS B 1 150 ? 5.602 1.122 -8.914 1 97.31 150 CYS B C 1
ATOM 2997 O O . CYS B 1 150 ? 6.004 1.051 -7.754 1 97.31 150 CYS B O 1
ATOM 2999 N N . GLU B 1 151 ? 4.363 1.114 -9.219 1 97.62 151 GLU B N 1
ATOM 3000 C CA . GLU B 1 151 ? 3.277 0.711 -8.328 1 97.62 151 GLU B CA 1
ATOM 3001 C C . GLU B 1 151 ? 2.617 -0.577 -8.812 1 97.62 151 GLU B C 1
ATOM 3003 O O . GLU B 1 151 ? 2.275 -0.703 -9.992 1 97.62 151 GLU B O 1
ATOM 3008 N N . MET B 1 152 ? 2.559 -1.547 -7.945 1 98.5 152 MET B N 1
ATOM 3009 C CA . MET B 1 152 ? 1.891 -2.811 -8.25 1 98.5 152 MET B CA 1
ATOM 3010 C C . MET B 1 152 ? 0.559 -2.91 -7.512 1 98.5 152 MET B C 1
ATOM 3012 O O . MET B 1 152 ? 0.509 -2.773 -6.289 1 98.5 152 MET B O 1
ATOM 3016 N N . ARG B 1 153 ? -0.495 -3.037 -8.25 1 98.44 153 ARG B N 1
ATOM 3017 C CA . ARG B 1 153 ? -1.838 -3.254 -7.719 1 98.44 153 ARG B CA 1
ATOM 3018 C C . ARG B 1 153 ? -2.291 -4.691 -7.949 1 98.44 153 ARG B C 1
ATOM 3020 O O . ARG B 1 153 ? -2.785 -5.027 -9.023 1 98.44 153 ARG B O 1
ATOM 3027 N N . SER B 1 154 ? -2.141 -5.531 -6.902 1 98.81 154 SER B N 1
ATOM 3028 C CA . SER B 1 154 ? -2.436 -6.961 -6.957 1 98.81 154 SER B CA 1
ATOM 3029 C C . SER B 1 154 ? -3.891 -7.238 -6.602 1 98.81 154 SER B C 1
ATOM 3031 O O . SER B 1 154 ? -4.445 -6.613 -5.691 1 98.81 154 SER B O 1
ATOM 3033 N N . ARG B 1 155 ? -4.48 -8.125 -7.312 1 98.88 155 ARG B N 1
ATOM 3034 C CA . ARG B 1 155 ? -5.844 -8.578 -7.055 1 98.88 155 ARG B CA 1
ATOM 3035 C C . ARG B 1 155 ? -5.918 -10.102 -7.07 1 98.88 155 ARG B C 1
ATOM 3037 O O . ARG B 1 155 ? -5.301 -10.75 -7.918 1 98.88 155 ARG B O 1
ATOM 3044 N N . PHE B 1 156 ? -6.613 -10.609 -6.133 1 98.88 156 PHE B N 1
ATOM 3045 C CA . PHE B 1 156 ? -6.875 -12.039 -6.035 1 98.88 156 PHE B CA 1
ATOM 3046 C C . PHE B 1 156 ? -8.367 -12.312 -5.91 1 98.88 156 PHE B C 1
ATOM 3048 O O . PHE B 1 156 ? -9.062 -11.656 -5.125 1 98.88 156 PHE B O 1
ATOM 3055 N N . TRP B 1 157 ? -8.852 -13.18 -6.676 1 98.88 157 TRP B N 1
ATOM 3056 C CA . TRP B 1 157 ? -10.219 -13.672 -6.578 1 98.88 157 TRP B CA 1
ATOM 3057 C C . TRP B 1 157 ? -10.25 -15.125 -6.137 1 98.88 157 TRP B C 1
ATOM 3059 O O . TRP B 1 157 ? -10.156 -16.031 -6.969 1 98.88 157 TRP B O 1
ATOM 3069 N N . LEU B 1 158 ? -10.406 -15.359 -4.859 1 98.69 158 LEU B N 1
ATOM 3070 C CA . LEU B 1 158 ? -10.461 -16.688 -4.262 1 98.69 158 LEU B CA 1
ATOM 3071 C C . LEU B 1 158 ? -11.875 -17.266 -4.332 1 98.69 158 LEU B C 1
ATOM 3073 O O . LEU B 1 158 ? -12.828 -16.625 -3.883 1 98.69 158 LEU B O 1
ATOM 3077 N N . GLY B 1 159 ? -11.992 -18.469 -4.871 1 98.62 159 GLY B N 1
ATOM 3078 C CA . GLY B 1 159 ? -13.297 -19.062 -5.125 1 98.62 159 GLY B CA 1
ATOM 3079 C C . GLY B 1 159 ? -13.812 -18.781 -6.523 1 98.62 159 GLY B C 1
ATOM 3080 O O . GLY B 1 159 ? -15.016 -18.906 -6.785 1 98.62 159 GLY B O 1
ATOM 3081 N N . TYR B 1 160 ? -12.953 -18.281 -7.371 1 98.5 160 TYR B N 1
ATOM 3082 C CA . TYR B 1 160 ? -13.281 -18.188 -8.789 1 98.5 160 TYR B CA 1
ATOM 3083 C C . TYR B 1 160 ? -13.07 -19.516 -9.492 1 98.5 160 TYR B C 1
ATOM 3085 O O . TYR B 1 160 ? -11.969 -19.828 -9.945 1 98.5 160 TYR B O 1
ATOM 3093 N N . PHE B 1 161 ? -14.125 -20.25 -9.711 1 98.31 161 PHE B N 1
ATOM 3094 C CA . PHE B 1 161 ? -14.031 -21.641 -10.156 1 98.31 161 PHE B CA 1
ATOM 3095 C C . PHE B 1 161 ? -14.117 -21.734 -11.68 1 98.31 161 PHE B C 1
ATOM 3097 O O . PHE B 1 161 ? -14.977 -21.078 -12.289 1 98.31 161 PHE B O 1
ATOM 3104 N N . GLU B 1 162 ? -13.18 -22.438 -12.242 1 97.69 162 GLU B N 1
ATOM 3105 C CA . GLU B 1 162 ? -13.172 -22.734 -13.672 1 97.69 162 GLU B CA 1
ATOM 3106 C C . GLU B 1 162 ? -12.805 -24.188 -13.93 1 97.69 162 GLU B C 1
ATOM 3108 O O . GLU B 1 162 ? -11.93 -24.734 -13.266 1 97.69 162 GLU B O 1
ATOM 3113 N N . GLU B 1 163 ? -13.547 -24.797 -14.945 1 97.75 163 GLU B N 1
ATOM 3114 C CA . GLU B 1 163 ? -13.211 -26.125 -15.453 1 97.75 163 GLU B CA 1
ATOM 3115 C C . GLU B 1 163 ? -13.273 -27.172 -14.344 1 97.75 163 GLU B C 1
ATOM 3117 O O . GLU B 1 163 ? -12.383 -28.016 -14.227 1 97.75 163 GLU B O 1
ATOM 3122 N N . ASN B 1 164 ? -14.102 -27.031 -13.391 1 97.81 164 ASN B N 1
ATOM 3123 C CA . ASN B 1 164 ? -14.414 -28 -12.336 1 97.81 164 ASN B CA 1
ATOM 3124 C C . ASN B 1 164 ? -15.914 -28.031 -12.039 1 97.81 164 ASN B C 1
ATOM 3126 O O . ASN B 1 164 ? -16.703 -27.406 -12.742 1 97.81 164 ASN B O 1
ATOM 3130 N N . GLU B 1 165 ? -16.391 -28.828 -11.07 1 97.44 165 GLU B N 1
ATOM 3131 C CA . GLU B 1 165 ? -17.812 -29.016 -10.805 1 97.44 165 GLU B CA 1
ATOM 3132 C C . GLU B 1 165 ? -18.234 -28.328 -9.508 1 97.44 165 GLU B C 1
ATOM 3134 O O . GLU B 1 165 ? -19.281 -28.641 -8.938 1 97.44 165 GLU B O 1
ATOM 3139 N N . LEU B 1 166 ? -17.406 -27.484 -9.055 1 97.69 166 LEU B N 1
ATOM 3140 C CA . LEU B 1 166 ? -17.719 -26.781 -7.812 1 97.69 166 LEU B CA 1
ATOM 3141 C C . LEU B 1 166 ? -18.828 -25.766 -8.023 1 97.69 166 LEU B C 1
ATOM 3143 O O . LEU B 1 166 ? -18.875 -25.094 -9.055 1 97.69 166 LEU B O 1
ATOM 3147 N N . LYS B 1 167 ? -19.688 -25.609 -6.996 1 97.62 167 LYS B N 1
ATOM 3148 C CA . LYS B 1 167 ? -20.812 -24.688 -7.066 1 97.62 167 LYS B CA 1
ATOM 3149 C C . LYS B 1 167 ? -20.375 -23.266 -6.73 1 97.62 167 LYS B C 1
ATOM 3151 O O . LYS B 1 167 ? -19.625 -23.047 -5.766 1 97.62 167 LYS B O 1
ATOM 3156 N N . ASN B 1 168 ? -20.828 -22.328 -7.52 1 96.44 168 ASN B N 1
ATOM 3157 C CA . ASN B 1 168 ? -20.547 -20.922 -7.293 1 96.44 168 ASN B CA 1
ATOM 3158 C C . ASN B 1 168 ? -21.484 -20.312 -6.254 1 96.44 168 ASN B C 1
ATOM 3160 O O . ASN B 1 168 ? -22.219 -19.375 -6.555 1 96.44 168 ASN B O 1
ATOM 3164 N N . ASP B 1 169 ? -21.359 -20.844 -5.043 1 98 169 ASP B N 1
ATOM 3165 C CA . ASP B 1 169 ? -22.25 -20.359 -3.98 1 98 169 ASP B CA 1
ATOM 3166 C C . ASP B 1 169 ? -21.453 -20.062 -2.705 1 98 169 ASP B C 1
ATOM 3168 O O . ASP B 1 169 ? -20.266 -20.375 -2.629 1 98 169 ASP B O 1
ATOM 3172 N N . PHE B 1 170 ? -22.188 -19.359 -1.779 1 98.31 170 PHE B N 1
ATOM 3173 C CA . PHE B 1 170 ? -21.547 -18.906 -0.549 1 98.31 170 PHE B CA 1
ATOM 3174 C C . PHE B 1 170 ? -20.969 -20.062 0.233 1 98.31 170 PHE B C 1
ATOM 3176 O O . PHE B 1 170 ? -19.828 -20 0.703 1 98.31 170 PHE B O 1
ATOM 3183 N N . GLU B 1 171 ? -21.641 -21.141 0.357 1 98.25 171 GLU B N 1
ATOM 3184 C CA . GLU B 1 171 ? -21.234 -22.281 1.179 1 98.25 171 GLU B CA 1
ATOM 3185 C C . GLU B 1 171 ? -19.984 -22.938 0.627 1 98.25 171 GLU B C 1
ATOM 3187 O O . GLU B 1 171 ? -19.031 -23.188 1.368 1 98.25 171 GLU B O 1
ATOM 3192 N N . THR B 1 172 ? -20 -23.234 -0.648 1 98.38 172 THR B N 1
ATOM 3193 C CA . THR B 1 172 ? -18.875 -23.891 -1.279 1 98.38 172 THR B CA 1
ATOM 3194 C C . THR B 1 172 ? -17.625 -23.016 -1.228 1 98.38 172 THR B C 1
ATOM 3196 O O . THR B 1 172 ? -16.562 -23.469 -0.816 1 98.38 172 THR B O 1
ATOM 3199 N N . ARG B 1 173 ? -17.734 -21.734 -1.578 1 98.56 173 ARG B N 1
ATOM 3200 C CA . ARG B 1 173 ? -16.609 -20.812 -1.617 1 98.56 173 ARG B CA 1
ATOM 3201 C C . ARG B 1 173 ? -16.047 -20.578 -0.219 1 98.56 173 ARG B C 1
ATOM 3203 O O . ARG B 1 173 ? -14.828 -20.562 -0.032 1 98.56 173 ARG B O 1
ATOM 3210 N N . SER B 1 174 ? -16.922 -20.453 0.775 1 97.94 174 SER B N 1
ATOM 3211 C CA . SER B 1 174 ? -16.469 -20.172 2.133 1 97.94 174 SER B CA 1
ATOM 3212 C C . SER B 1 174 ? -15.812 -21.406 2.76 1 97.94 174 SER B C 1
ATOM 3214 O O . SER B 1 174 ? -14.938 -21.281 3.621 1 97.94 174 SER B O 1
ATOM 3216 N N . ALA B 1 175 ? -16.25 -22.562 2.344 1 97.06 175 ALA B N 1
ATOM 3217 C CA . ALA B 1 175 ? -15.648 -23.797 2.842 1 97.06 175 ALA B CA 1
ATOM 3218 C C . ALA B 1 175 ? -14.219 -23.953 2.33 1 97.06 175 ALA B C 1
ATOM 3220 O O . ALA B 1 175 ? -13.336 -24.422 3.059 1 97.06 175 ALA B O 1
ATOM 3221 N N . ILE B 1 176 ? -13.992 -23.594 1.12 1 96.12 176 ILE B N 1
ATOM 3222 C CA . ILE B 1 176 ? -12.688 -23.75 0.49 1 96.12 176 ILE B CA 1
ATOM 3223 C C . ILE B 1 176 ? -11.773 -22.594 0.901 1 96.12 176 ILE B C 1
ATOM 3225 O O . ILE B 1 176 ? -10.586 -22.797 1.147 1 96.12 176 ILE B O 1
ATOM 3229 N N . TYR B 1 177 ? -12.328 -21.406 0.966 1 97.12 177 TYR B N 1
ATOM 3230 C CA . TYR B 1 177 ? -11.57 -20.219 1.346 1 97.12 177 TYR B CA 1
ATOM 3231 C C . TYR B 1 177 ? -12.25 -19.5 2.502 1 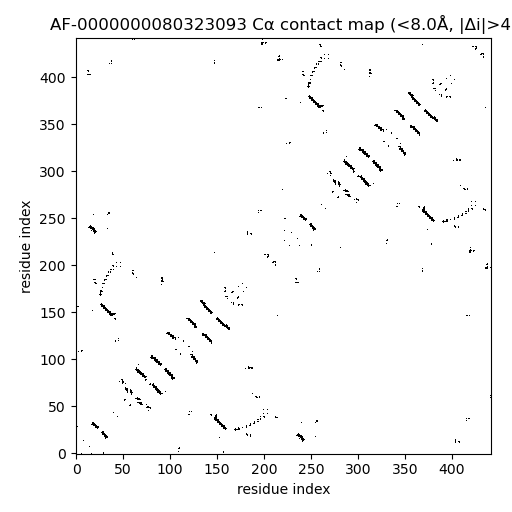97.12 177 TYR B C 1
ATOM 3233 O O . TYR B 1 177 ? -13.008 -18.547 2.289 1 97.12 177 TYR B O 1
ATOM 3241 N N . PRO B 1 178 ? -11.836 -19.906 3.721 1 96.56 178 PRO B N 1
ATOM 3242 C CA . PRO B 1 178 ? -12.328 -19.125 4.859 1 96.56 178 PRO B CA 1
ATOM 3243 C C . PRO B 1 178 ? -11.758 -17.703 4.895 1 96.56 178 PRO B C 1
ATOM 3245 O O . PRO B 1 178 ? -10.797 -17.406 4.176 1 96.56 178 PRO B O 1
ATOM 3248 N N . ASP B 1 179 ? -12.305 -16.875 5.695 1 94.88 179 ASP B N 1
ATOM 3249 C CA . ASP B 1 179 ? -11.906 -15.477 5.762 1 94.88 179 ASP B CA 1
ATOM 3250 C C . ASP B 1 179 ? -10.43 -15.336 6.109 1 94.88 179 ASP B C 1
ATOM 3252 O O . ASP B 1 179 ? -9.758 -14.414 5.645 1 94.88 179 ASP B O 1
ATOM 3256 N N . ALA B 1 180 ? -9.961 -16.234 6.879 1 95.5 180 ALA B N 1
ATOM 3257 C CA . ALA B 1 180 ? -8.562 -16.203 7.305 1 95.5 180 ALA B CA 1
ATOM 3258 C C . ALA B 1 180 ? -7.621 -16.328 6.109 1 95.5 180 ALA B C 1
ATOM 3260 O O . ALA B 1 180 ? -6.5 -15.812 6.141 1 95.5 180 ALA B O 1
ATOM 3261 N N . ALA B 1 181 ? -8.086 -16.891 5.051 1 96.44 181 ALA B N 1
ATOM 3262 C CA . ALA B 1 181 ? -7.27 -17.016 3.842 1 96.44 181 ALA B CA 1
ATOM 3263 C C . ALA B 1 181 ? -7 -15.648 3.223 1 96.44 181 ALA B C 1
ATOM 3265 O O . ALA B 1 181 ? -5.914 -15.406 2.691 1 96.44 181 ALA B O 1
ATOM 3266 N N . GLY B 1 182 ? -8.039 -14.797 3.264 1 97.69 182 GLY B N 1
ATOM 3267 C CA . GLY B 1 182 ? -7.871 -13.453 2.748 1 97.69 182 GLY B CA 1
ATOM 3268 C C . GLY B 1 182 ? -6.852 -12.641 3.525 1 97.69 182 GLY B C 1
ATOM 3269 O O . GLY B 1 182 ? -5.996 -11.977 2.936 1 97.69 182 GLY B O 1
ATOM 3270 N N . ALA B 1 183 ? -6.918 -12.75 4.82 1 97.12 183 ALA B N 1
ATOM 3271 C CA . ALA B 1 183 ? -5.98 -12.039 5.688 1 97.12 183 ALA B CA 1
ATOM 3272 C C . ALA B 1 183 ? -4.555 -12.547 5.488 1 97.12 183 ALA B C 1
ATOM 3274 O O . ALA B 1 183 ? -3.615 -11.75 5.41 1 97.12 183 ALA B O 1
ATOM 3275 N N . GLY B 1 184 ? -4.414 -13.82 5.441 1 97.44 184 GLY B N 1
ATOM 3276 C CA . GLY B 1 184 ? -3.105 -14.422 5.238 1 97.44 184 GLY B CA 1
ATOM 3277 C C . GLY B 1 184 ? -2.484 -14.062 3.9 1 97.44 184 GLY B C 1
ATOM 3278 O O . GLY B 1 184 ? -1.298 -13.734 3.828 1 97.44 184 GLY B O 1
ATOM 3279 N N . LEU B 1 185 ? -3.307 -14.125 2.861 1 98.12 185 LEU B N 1
ATOM 3280 C CA . LEU B 1 185 ? -2.816 -13.812 1.524 1 98.12 185 LEU B CA 1
ATOM 3281 C C . LEU B 1 185 ? -2.422 -12.344 1.42 1 98.12 185 LEU B C 1
ATOM 3283 O O . LEU B 1 185 ? -1.435 -12.008 0.763 1 98.12 185 LEU B O 1
ATOM 3287 N N . LEU B 1 186 ? -3.217 -11.477 2.033 1 98.31 186 LEU B N 1
ATOM 3288 C CA . LEU B 1 186 ? -2.871 -10.055 2.062 1 98.31 186 LEU B CA 1
ATOM 3289 C C . LEU B 1 186 ? -1.505 -9.844 2.707 1 98.31 186 LEU B C 1
ATOM 3291 O O . LEU B 1 186 ? -0.652 -9.148 2.148 1 98.31 186 LEU B O 1
ATOM 3295 N N . LYS B 1 187 ? -1.327 -10.43 3.859 1 97.38 187 LYS B N 1
ATOM 3296 C CA . LYS B 1 187 ? -0.053 -10.352 4.566 1 97.38 187 LYS B CA 1
ATOM 3297 C C . LYS B 1 187 ? 1.089 -10.883 3.707 1 97.38 187 LYS B C 1
ATOM 3299 O O . LYS B 1 187 ? 2.135 -10.242 3.586 1 97.38 187 LYS B O 1
ATOM 3304 N N . HIS B 1 188 ? 0.862 -12.062 3.152 1 98.06 188 HIS B N 1
ATOM 3305 C CA . HIS B 1 188 ? 1.847 -12.703 2.291 1 98.06 188 HIS B CA 1
ATOM 3306 C C . HIS B 1 188 ? 2.246 -11.797 1.135 1 98.06 188 HIS B C 1
ATOM 3308 O O . HIS B 1 188 ? 3.436 -11.602 0.873 1 98.06 188 HIS B O 1
ATOM 3314 N N . CYS B 1 189 ? 1.298 -11.234 0.462 1 98.12 189 CYS B N 1
ATOM 3315 C CA . CYS B 1 189 ? 1.555 -10.391 -0.699 1 98.12 189 CYS B CA 1
ATOM 3316 C C . CYS B 1 189 ? 2.324 -9.141 -0.302 1 98.12 189 CYS B C 1
ATOM 3318 O O . CYS B 1 189 ? 3.291 -8.758 -0.966 1 98.12 189 CYS B O 1
ATOM 3320 N N . HIS B 1 190 ? 1.909 -8.461 0.782 1 97.19 190 HIS B N 1
ATOM 3321 C CA . HIS B 1 190 ? 2.607 -7.273 1.258 1 97.19 190 HIS B CA 1
ATOM 3322 C C . HIS B 1 190 ? 4.07 -7.578 1.56 1 97.19 190 HIS B C 1
ATOM 3324 O O . HIS B 1 190 ? 4.961 -6.824 1.164 1 97.19 190 HIS B O 1
ATOM 3330 N N . GLU B 1 191 ? 4.324 -8.664 2.199 1 96.12 191 GLU B N 1
ATOM 3331 C CA . GLU B 1 191 ? 5.676 -9 2.627 1 96.12 191 GLU B CA 1
ATOM 3332 C C . GLU B 1 191 ? 6.551 -9.391 1.438 1 96.12 191 GLU B C 1
ATOM 3334 O O . GLU B 1 191 ? 7.691 -8.93 1.323 1 96.12 191 GLU B O 1
ATOM 3339 N N . GLU B 1 192 ? 6.074 -10.203 0.593 1 97 192 GLU B N 1
ATOM 3340 C CA . GLU B 1 192 ? 6.922 -10.656 -0.506 1 97 192 GLU B CA 1
ATOM 3341 C C . GLU B 1 192 ? 7.254 -9.508 -1.452 1 97 192 GLU B C 1
ATOM 3343 O O . GLU B 1 192 ? 8.367 -9.422 -1.97 1 97 192 GLU B O 1
ATOM 3348 N N . MET B 1 193 ? 6.262 -8.625 -1.693 1 97.31 193 MET B N 1
ATOM 3349 C CA . MET B 1 193 ? 6.57 -7.5 -2.578 1 97.31 193 MET B CA 1
ATOM 3350 C C . MET B 1 193 ? 7.555 -6.539 -1.917 1 97.31 193 MET B C 1
ATOM 3352 O O . MET B 1 193 ? 8.383 -5.926 -2.596 1 97.31 193 MET B O 1
ATOM 3356 N N . SER B 1 194 ? 7.48 -6.414 -0.603 1 95.12 194 SER B N 1
ATOM 3357 C CA . SER B 1 194 ? 8.461 -5.605 0.111 1 95.12 194 SER B CA 1
ATOM 3358 C C . SER B 1 194 ? 9.859 -6.207 -0.001 1 95.12 194 SER B C 1
ATOM 3360 O O . SER B 1 194 ? 10.836 -5.484 -0.23 1 95.12 194 SER B O 1
ATOM 3362 N N . ASN B 1 195 ? 9.93 -7.523 0.135 1 94.88 195 ASN B N 1
ATOM 3363 C CA . ASN B 1 195 ? 11.211 -8.203 -0.056 1 94.88 195 ASN B CA 1
ATOM 3364 C C . ASN B 1 195 ? 11.766 -7.957 -1.455 1 94.88 195 ASN B C 1
ATOM 3366 O O . ASN B 1 195 ? 12.969 -7.719 -1.616 1 94.88 195 ASN B O 1
ATOM 3370 N N . LEU B 1 196 ? 10.906 -8.062 -2.412 1 95.81 196 LEU B N 1
ATOM 3371 C CA . LEU B 1 196 ? 11.305 -7.812 -3.795 1 95.81 196 LEU B CA 1
ATOM 3372 C C . LEU B 1 196 ? 11.93 -6.43 -3.941 1 95.81 196 LEU B C 1
ATOM 3374 O O . LEU B 1 196 ? 12.898 -6.258 -4.684 1 95.81 196 LEU B O 1
ATOM 3378 N N . GLY B 1 197 ? 11.383 -5.465 -3.26 1 94.56 197 GLY B N 1
ATOM 3379 C CA . GLY B 1 197 ? 11.883 -4.102 -3.289 1 94.56 197 GLY B CA 1
ATOM 3380 C C . GLY B 1 197 ? 13.312 -3.98 -2.812 1 94.56 197 GLY B C 1
ATOM 3381 O O . GLY B 1 197 ? 14.016 -3.037 -3.178 1 94.56 197 GLY B O 1
ATOM 3382 N N . ILE B 1 198 ? 13.727 -4.934 -2.035 1 94.06 198 ILE B N 1
ATOM 3383 C CA . ILE B 1 198 ? 15.047 -4.879 -1.42 1 94.06 198 ILE B CA 1
ATOM 3384 C C . ILE B 1 198 ? 16.078 -5.488 -2.361 1 94.06 198 ILE B C 1
ATOM 3386 O O . ILE B 1 198 ? 17.125 -4.887 -2.615 1 94.06 198 ILE B O 1
ATOM 3390 N N . PHE B 1 199 ? 15.773 -6.547 -3.014 1 96 199 PHE B N 1
ATOM 3391 C CA . PHE B 1 199 ? 16.891 -7.262 -3.635 1 96 199 PHE B CA 1
ATOM 3392 C C . PHE B 1 199 ? 16.781 -7.195 -5.152 1 96 199 PHE B C 1
ATOM 3394 O O . PHE B 1 199 ? 17.766 -7.438 -5.855 1 96 199 PHE B O 1
ATOM 3401 N N . LEU B 1 200 ? 15.656 -6.891 -5.77 1 96.94 200 LEU B N 1
ATOM 3402 C CA . LEU B 1 200 ? 15.445 -7.059 -7.203 1 96.94 200 LEU B CA 1
ATOM 3403 C C . LEU B 1 200 ? 16.359 -6.133 -8 1 96.94 200 LEU B C 1
ATOM 3405 O O . LEU B 1 200 ? 16.906 -6.531 -9.023 1 96.94 200 LEU B O 1
ATOM 3409 N N . PRO B 1 201 ? 16.484 -4.828 -7.562 1 96.75 201 PRO B N 1
ATOM 3410 C CA . PRO B 1 201 ? 17.344 -3.949 -8.352 1 96.75 201 PRO B CA 1
ATOM 3411 C C . PRO B 1 201 ? 18.75 -4.523 -8.547 1 96.75 201 PRO B C 1
ATOM 3413 O O . PRO B 1 201 ? 19.266 -4.551 -9.672 1 96.75 201 PRO B O 1
ATOM 3416 N N . GLU B 1 202 ? 19.312 -4.996 -7.496 1 96.94 202 GLU B N 1
ATOM 3417 C CA . GLU B 1 202 ? 20.656 -5.547 -7.566 1 96.94 202 GLU B CA 1
ATOM 3418 C C . GLU B 1 202 ? 20.688 -6.844 -8.375 1 96.94 202 GLU B C 1
ATOM 3420 O O . GLU B 1 202 ? 21.594 -7.055 -9.18 1 96.94 202 GLU B O 1
ATOM 3425 N N . LEU B 1 203 ? 19.781 -7.688 -8.109 1 97 203 LEU B N 1
ATOM 3426 C CA . LEU B 1 203 ? 19.734 -8.953 -8.828 1 97 203 LEU B CA 1
ATOM 3427 C C . LEU B 1 203 ? 19.562 -8.727 -10.328 1 97 203 LEU B C 1
ATOM 3429 O O . LEU B 1 203 ? 20.234 -9.383 -11.133 1 97 203 LEU B O 1
ATOM 3433 N N . TYR B 1 204 ? 18.656 -7.871 -10.711 1 97.5 204 TYR B N 1
ATOM 3434 C CA . TYR B 1 204 ? 18.391 -7.547 -12.109 1 97.5 204 TYR B CA 1
ATOM 3435 C C . TYR B 1 204 ? 19.656 -7.07 -12.805 1 97.5 204 TYR B C 1
ATOM 3437 O O . TYR B 1 204 ? 19.969 -7.531 -13.906 1 97.5 204 TYR B O 1
ATOM 3445 N N . GLU B 1 205 ? 20.359 -6.152 -12.172 1 97.25 205 GLU B N 1
ATOM 3446 C CA . GLU B 1 205 ? 21.594 -5.641 -12.734 1 97.25 205 GLU B CA 1
ATOM 3447 C C . GLU B 1 205 ? 22.625 -6.754 -12.898 1 97.25 205 GLU B C 1
ATOM 3449 O O . GLU B 1 205 ? 23.297 -6.84 -13.93 1 97.25 205 GLU B O 1
ATOM 3454 N N . ARG B 1 206 ? 22.734 -7.504 -11.914 1 96.25 206 ARG B N 1
ATOM 3455 C CA . ARG B 1 206 ? 23.703 -8.586 -11.914 1 96.25 206 ARG B CA 1
ATOM 3456 C C . ARG B 1 206 ? 23.438 -9.57 -13.047 1 96.25 206 ARG B C 1
ATOM 3458 O O . ARG B 1 206 ? 24.359 -9.984 -13.75 1 96.25 206 ARG B O 1
ATOM 3465 N N . GLU B 1 207 ? 22.203 -9.93 -13.234 1 96 207 GLU B N 1
ATOM 3466 C CA . GLU B 1 207 ? 21.844 -11.016 -14.148 1 96 207 GLU B CA 1
ATOM 3467 C C . GLU B 1 207 ? 21.703 -10.5 -15.586 1 96 207 GLU B C 1
ATOM 3469 O O . GLU B 1 207 ? 21.922 -11.25 -16.531 1 96 207 GLU B O 1
ATOM 3474 N N . THR B 1 208 ? 21.328 -9.234 -15.797 1 96.56 208 THR B N 1
ATOM 3475 C CA . THR B 1 208 ? 21.031 -8.75 -17.141 1 96.56 208 THR B CA 1
ATOM 3476 C C . THR B 1 208 ? 22.141 -7.816 -17.641 1 96.56 208 THR B C 1
ATOM 3478 O O . THR B 1 208 ? 22.234 -7.543 -18.828 1 96.56 208 THR B O 1
ATOM 3481 N N . GLY B 1 209 ? 22.906 -7.242 -16.719 1 97.44 209 GLY B N 1
ATOM 3482 C CA . GLY B 1 209 ? 23.906 -6.242 -17.062 1 97.44 209 GLY B CA 1
ATOM 3483 C C . GLY B 1 209 ? 23.312 -4.859 -17.281 1 97.44 209 GLY B C 1
ATOM 3484 O O . GLY B 1 209 ? 24.047 -3.893 -17.469 1 97.44 209 GLY B O 1
ATOM 3485 N N . GLU B 1 210 ? 22 -4.719 -17.203 1 97.12 210 GLU B N 1
ATOM 3486 C CA . GLU B 1 210 ? 21.359 -3.418 -17.375 1 97.12 210 GLU B CA 1
ATOM 3487 C C . GLU B 1 210 ? 21.391 -2.623 -16.062 1 97.12 210 GLU B C 1
ATOM 3489 O O . GLU B 1 210 ? 20.938 -3.105 -15.031 1 97.12 210 GLU B O 1
ATOM 3494 N N . LYS B 1 211 ? 21.875 -1.415 -16.094 1 96.25 211 LYS B N 1
ATOM 3495 C CA . LYS B 1 211 ? 21.969 -0.568 -14.906 1 96.25 211 LYS B CA 1
ATOM 3496 C C . LYS B 1 211 ? 20.578 -0.131 -14.445 1 96.25 211 LYS B C 1
ATOM 3498 O O . LYS B 1 211 ? 19.734 0.226 -15.258 1 96.25 211 LYS B O 1
ATOM 3503 N N . VAL B 1 212 ? 20.391 -0.208 -13.188 1 96.38 212 VAL B N 1
ATOM 3504 C CA . VAL B 1 212 ? 19.141 0.236 -12.578 1 96.38 212 VAL B CA 1
ATOM 3505 C C . VAL B 1 212 ? 19.297 1.666 -12.062 1 96.38 212 VAL B C 1
ATOM 3507 O O . VAL B 1 212 ? 20.281 1.987 -11.391 1 96.38 212 VAL B O 1
ATOM 3510 N N . LYS B 1 213 ? 18.359 2.52 -12.375 1 94 213 LYS B N 1
ATOM 3511 C CA . LYS B 1 213 ? 18.359 3.875 -11.836 1 94 213 LYS B CA 1
ATOM 3512 C C . LYS B 1 213 ? 17.969 3.883 -10.367 1 94 213 LYS B C 1
ATOM 3514 O O . LYS B 1 213 ? 16.891 3.398 -10.008 1 94 213 LYS B O 1
ATOM 3519 N N . ILE B 1 214 ? 18.812 4.426 -9.578 1 93.56 214 ILE B N 1
ATOM 3520 C CA . ILE B 1 214 ? 18.547 4.523 -8.148 1 93.56 214 ILE B CA 1
ATOM 3521 C C . ILE B 1 214 ? 18.266 5.98 -7.77 1 93.56 214 ILE B C 1
ATOM 3523 O O . ILE B 1 214 ? 19.094 6.859 -8.008 1 93.56 214 ILE B O 1
ATOM 3527 N N . GLY B 1 215 ? 17.094 6.176 -7.281 1 92.06 215 GLY B N 1
ATOM 3528 C CA . GLY B 1 215 ? 16.75 7.512 -6.824 1 92.06 215 GLY B CA 1
ATOM 3529 C C . GLY B 1 215 ? 17.578 7.969 -5.641 1 92.06 215 GLY B C 1
ATOM 3530 O O . GLY B 1 215 ? 18 7.148 -4.816 1 92.06 215 GLY B O 1
ATOM 3531 N N . SER B 1 216 ? 17.781 9.266 -5.598 1 91.06 216 SER B N 1
ATOM 3532 C CA . SER B 1 216 ? 18.578 9.859 -4.527 1 91.06 216 SER B CA 1
ATOM 3533 C C . SER B 1 216 ? 18.016 11.203 -4.094 1 91.06 216 SER B C 1
ATOM 3535 O O . SER B 1 216 ? 17.078 11.719 -4.707 1 91.06 216 SER B O 1
ATOM 3537 N N . LEU B 1 217 ? 18.562 11.648 -2.92 1 91.88 217 LEU B N 1
ATOM 3538 C CA . LEU B 1 217 ? 18.203 12.969 -2.41 1 91.88 217 LEU B CA 1
ATOM 3539 C C . LEU B 1 217 ? 18.391 14.031 -3.484 1 91.88 217 LEU B C 1
ATOM 3541 O O . LEU B 1 217 ? 17.578 14.961 -3.594 1 91.88 217 LEU B O 1
ATOM 3545 N N . ALA B 1 218 ? 19.312 13.883 -4.363 1 91.5 218 ALA B N 1
ATOM 3546 C CA . ALA B 1 218 ? 19.625 14.852 -5.41 1 91.5 218 ALA B CA 1
ATOM 3547 C C . ALA B 1 218 ? 18.484 14.938 -6.426 1 91.5 218 ALA B C 1
ATOM 3549 O O . ALA B 1 218 ? 18.281 15.984 -7.051 1 91.5 218 ALA B O 1
ATOM 3550 N N . ASP B 1 219 ? 17.75 13.883 -6.598 1 90.19 219 ASP B N 1
ATOM 3551 C CA . ASP B 1 219 ? 16.641 13.844 -7.547 1 90.19 219 ASP B CA 1
ATOM 3552 C C . ASP B 1 219 ? 15.445 14.641 -7.023 1 90.19 219 ASP B C 1
ATOM 3554 O O . ASP B 1 219 ? 14.531 14.961 -7.781 1 90.19 219 ASP B O 1
ATOM 3558 N N . VAL B 1 220 ? 15.43 14.93 -5.742 1 83.81 220 VAL B N 1
ATOM 3559 C CA . VAL B 1 220 ? 14.258 15.547 -5.133 1 83.81 220 VAL B CA 1
ATOM 3560 C C . VAL B 1 220 ? 14.578 16.984 -4.723 1 83.81 220 VAL B C 1
ATOM 3562 O O . VAL B 1 220 ? 13.695 17.844 -4.695 1 83.81 220 VAL B O 1
ATOM 3565 N N . ILE B 1 221 ? 15.781 17.281 -4.273 1 82.81 221 ILE B N 1
ATOM 3566 C CA . ILE B 1 221 ? 16.141 18.625 -3.812 1 82.81 221 ILE B CA 1
ATOM 3567 C C . ILE B 1 221 ? 16.438 19.531 -5.012 1 82.81 221 ILE B C 1
ATOM 3569 O O . ILE B 1 221 ? 16.969 19.062 -6.02 1 82.81 221 ILE B O 1
#

Sequence (442 aa):
MRIEEVNDLLNPGYLPFEAGYKRYEDGLLVVAARSSLMNITGKMIEWWVGYVHNSEQYSWWHKQDHVFSDWIGERGTGKYIGGTHIAHERLGGEEIHKLRITFLDPATVMDTSRFAELGVTLVHARLALEGQPGYVAKLMHFVRDTPYGCEMRSRFWLGYFEENELKNDFETRSAIYPDAAGAGLLKHCHEEMSNLGIFLPELYERETGEKVKIGSLADVIMRIEEVNDLLNPGYLPFEAGYKRYEDGLLVVAARSSLMNITGKMIEWWVGYVHNSEQYSWWHKQDHVFSDWIGERGTGKYIGGTHIAHERLGGEEIHKLRITFLDPATVMDTSRFAELGVTLVHARLALEGQPGYVAKLMHFVRDTPYGCEMRSRFWLGYFEENELKNDFETRSAIYPDAAGAGLLKHCHEEMSNLGIFLPELYERETGEKVKIGSLADVI

Nearest PDB structures (foldseek):
  5xey-assembly1_A  TM=8.782E-01  e=4.213E-15  Mycobacteroides abscessus ATCC 19977
  5xey-assembly1_D  TM=8.935E-01  e=1.045E-14  Mycobacteroides abscessus ATCC 19977
  5xey-assembly1_B  TM=8.772E-01  e=5.702E-15  Mycobacteroides abscessus ATCC 19977
  5xey-assembly1_C  TM=8.440E-01  e=2.587E-13  Mycobacteroides abscessus ATCC 19977
  4jda-assembly1_B  TM=5.297E-01  e=3.670E-04  Arabidopsis thaliana

Foldseek 3Di:
DDLLCVQCVVDPDDDPDAAAWDADQQAKIKGKAKDDFFLAAPLLVLQLVLVDAWQVSQCLLPVQFWGTWHKDPDHDDSDQAQIWIFTWTQLQHDDTFTKIKHWHDPVVRYDCVCCVVQRKDKTKTFMDGPPDFFTFKIKMWIWGADPRHIMTMIMMTGRPTDRHDQDSGNVRRCVVPPPVSNVSNSVSVHRSVVSCSPPSQVVVCVVPVDHTDHDDPVVPD/DDLLCVQCVVDPDDDPDAAAWDADQQAKIKGKAKDDFFLAAPVLVLLLVLVDAWQVSQCLLPVQFWGTWHKDDDRDPSDQAQIWIFTWTQLQHDDTFTKIKHWHDPVVRYDCVCCVVQRKDKTKTFMDGPPDFFTFKIKMWIWGADPRHIMTMIMMTGRPTDGHDFDSGNVRRCVVPPPVSNVSNSVSVHRSVVSCSPPSQVVVCVVPVDHTDHDDPVVPD

Organism: NCBI:txid1503925

pLDDT: mean 95.03, std 6.89, range [47.09, 98.88]

Solvent-accessible surface area (backbone atoms only — not comparable to full-atom values): 22729 Å² total; per-residue (Å²): 130,60,74,90,51,51,60,60,71,74,48,86,84,73,58,58,73,37,18,24,34,50,68,48,90,52,20,42,32,31,28,27,39,60,44,66,29,58,42,34,44,44,68,55,52,52,45,47,67,26,62,55,59,38,34,67,59,41,19,45,41,29,68,88,34,33,69,39,40,37,73,47,72,66,68,57,94,63,46,41,64,73,10,30,40,37,37,29,30,21,47,61,56,86,56,74,43,52,34,36,37,36,26,42,63,44,66,79,70,35,84,59,86,52,28,77,83,66,46,40,49,58,52,31,32,38,30,21,50,67,96,47,76,38,30,41,22,36,40,36,41,37,24,35,54,50,98,60,16,20,37,38,48,31,40,34,38,42,50,45,71,40,80,55,88,75,63,90,32,36,66,55,20,37,70,76,48,42,72,66,52,35,50,18,40,42,51,32,52,56,49,31,53,53,42,41,46,43,24,44,52,57,48,48,25,71,74,69,67,50,85,64,69,72,71,39,47,72,79,52,102,130,57,74,92,52,51,59,59,72,74,47,86,82,72,57,58,74,37,18,25,34,49,68,48,88,52,22,42,33,31,30,26,38,59,45,66,30,59,42,34,44,44,69,56,52,54,46,48,64,32,61,56,57,38,35,68,59,42,19,45,40,30,68,87,33,32,68,41,42,37,73,48,71,62,67,70,83,61,46,41,64,71,11,30,40,37,37,30,29,21,48,63,54,85,57,74,44,52,33,37,38,37,27,41,63,45,65,80,70,36,84,60,86,51,26,76,83,66,47,41,48,58,50,29,33,38,30,21,48,66,98,48,76,38,30,40,22,38,40,36,42,39,25,34,55,49,99,60,17,20,37,37,47,32,40,35,37,42,49,44,71,40,80,56,89,75,63,88,32,36,67,55,19,37,70,75,48,42,70,67,51,37,50,19,39,42,49,33,52,56,49,31,54,52,42,41,48,44,24,43,51,58,49,48,26,70,76,69,68,51,84,64,67,72,70,42,48,73,78,52,99

InterPro domains:
  IPR041526 DAPG hydrolase, PhiG domain [PF18089] (2-205)